Protein AF-A0A6N8WDJ2-F1 (afdb_monomer_lite)

Sequence (472 aa):
MSSTAPVPPARQIVPMRRLPGPPSVYGRPPSGVEYILIWICVALVAVAGAFAGWQFWHTDRIFSGVRVAGVPVGGETRASALLRLHRELTPYPLAPVYLELGPGSTEGGGAAGATVRRWALGAELLAPEADLEEAVKLAYHIGRQGGFFERIFSQWRAFSGRKTVWPEVVVSEGVVRQAVGNAAAEVRRPSRPAIQIGELSLPAQPGLDVDVAATAHEILAQVASGQSGTVPLQTYSTAPPASAAADQSQNSAGAGPSASSGGPGFSGGLTPPEPVVLRHEPSGTAFALDAAQLRKIMPGGDPGFLNEEALRFIVEGWANQVSFPAQDARLRFDDATSALTVLQQSRAGQRLNVDLTIEAVRRALTTDERTGTLPIISIAPAVDSSRLGELGIRELVASGTTYFSGSSRTRVYNIEVAAEKLVGVVVPPGGVFSFNSAIEAVSGANGFEDSAIIWGDRTAVGVGGGVCQVST

pLDDT: mean 78.16, std 16.34, range [29.28, 96.69]

Radius of gyration: 43.29 Å; chains: 1; bounding box: 165×111×114 Å

Foldseek 3Di:
DDDDDDDDDDDDDDDDDDDDDDDPPPDDDDDPVVVVVVVVVVVVVVVVVVVVVVCVLCVQFQAALEAEPNHGRHPHGLVVSLVVCCVPQVVHFAFKEKEWADPVQPPPDDDPDPDIDIDIDGSVQQSKDFPSSVQSVVSRCFLVDDDPVNSVVRSVVSNVNPHYGYTQIDTDLVSQLVVLVVVQVVVWFDWADWDDDPPDTDHTGWIKGWPSPVQSVQVRVCRRVSDHYYGYTHMDIHDHPDDPPDPPDDDDDDDDDDDDDDDDDPDPDPDQPDWQKAAAVVVRDIDICGSVLCCVQDVVLDLVRGNLVSLLVVLVVVQVVQWDQWAAWFWDQDAVVRDIDTPGATGWTKGFPSVVQSVQQSVLSVDPNSYGHGDMDIHGHPHHPVPPVVQPRGHDPDDDDDDDPPFDPLLVQLCVLLVVLVHRDDAGVVRDDDSCVSSDPQDVVSPWDWDFDDDPPDTDTDTRNNNVVVVD

Structure (mmCIF, N/CA/C/O backbone):
data_AF-A0A6N8WDJ2-F1
#
_entry.id   AF-A0A6N8WDJ2-F1
#
loop_
_atom_site.group_PDB
_atom_site.id
_atom_site.type_symbol
_atom_site.label_atom_id
_atom_site.label_alt_id
_atom_site.label_comp_id
_atom_site.label_asym_id
_atom_site.label_entity_id
_atom_site.label_seq_id
_atom_site.pdbx_PDB_ins_code
_atom_site.Cartn_x
_atom_site.Cartn_y
_atom_site.Cartn_z
_atom_site.occupancy
_atom_site.B_iso_or_equiv
_atom_site.auth_seq_id
_atom_site.auth_comp_id
_atom_site.auth_asym_id
_atom_site.auth_atom_id
_atom_site.pdbx_PDB_model_num
ATOM 1 N N . MET A 1 1 ? 117.032 -69.821 -75.574 1.00 42.47 1 MET A N 1
ATOM 2 C CA . MET A 1 1 ? 116.579 -68.926 -76.661 1.00 42.47 1 MET A CA 1
ATOM 3 C C . MET A 1 1 ? 115.219 -68.383 -76.259 1.00 42.47 1 MET A C 1
ATOM 5 O O . MET A 1 1 ? 114.368 -69.167 -75.864 1.00 42.47 1 MET A O 1
ATOM 9 N N . SER A 1 2 ? 115.114 -67.060 -76.163 1.00 42.34 2 SER A N 1
ATOM 10 C CA . SER A 1 2 ? 114.204 -66.348 -75.257 1.00 42.34 2 SER A CA 1
ATOM 11 C C . SER A 1 2 ? 112.719 -66.432 -75.623 1.00 42.34 2 SER A C 1
ATOM 13 O O . SER A 1 2 ? 112.342 -66.293 -76.781 1.00 42.34 2 SER A O 1
ATOM 15 N N . SER A 1 3 ? 111.908 -66.650 -74.585 1.00 45.19 3 SER A N 1
ATOM 16 C CA . SER A 1 3 ? 110.469 -66.913 -74.609 1.00 45.19 3 SER A CA 1
ATOM 17 C C . SER A 1 3 ? 109.639 -65.629 -74.606 1.00 45.19 3 SER A C 1
ATOM 19 O O . SER A 1 3 ? 109.819 -64.757 -73.760 1.00 45.19 3 SER A O 1
ATOM 21 N N . THR A 1 4 ? 108.675 -65.575 -75.518 1.00 49.12 4 THR A N 1
ATOM 22 C CA . THR A 1 4 ? 107.499 -64.698 -75.531 1.00 49.12 4 THR A CA 1
ATOM 23 C C . THR A 1 4 ? 106.582 -64.948 -74.332 1.00 49.12 4 THR A C 1
ATOM 25 O O . THR A 1 4 ? 106.209 -66.092 -74.075 1.00 49.12 4 THR A O 1
ATOM 28 N N . ALA A 1 5 ? 106.145 -63.878 -73.665 1.00 51.00 5 ALA A N 1
ATOM 29 C CA . ALA A 1 5 ? 104.915 -63.842 -72.873 1.00 51.00 5 ALA A CA 1
ATOM 30 C C . ALA A 1 5 ? 104.333 -62.409 -72.902 1.00 51.00 5 ALA A C 1
ATOM 32 O O . ALA A 1 5 ? 105.028 -61.473 -72.498 1.00 51.00 5 ALA A O 1
ATOM 33 N N . PRO A 1 6 ? 103.103 -62.203 -73.409 1.00 56.69 6 PRO A N 1
ATOM 34 C CA . PRO A 1 6 ? 102.431 -60.908 -73.389 1.00 56.69 6 PRO A CA 1
ATOM 35 C C . PRO A 1 6 ? 101.793 -60.601 -72.021 1.00 56.69 6 PRO A C 1
ATOM 37 O O . PRO A 1 6 ? 101.375 -61.485 -71.278 1.00 56.69 6 PRO A O 1
ATOM 40 N N . VAL A 1 7 ? 101.758 -59.304 -71.717 1.00 60.28 7 VAL A N 1
ATOM 41 C CA . VAL A 1 7 ? 101.411 -58.644 -70.447 1.00 60.28 7 VAL A CA 1
ATOM 42 C C . VAL A 1 7 ? 99.949 -58.902 -70.008 1.00 60.28 7 VAL A C 1
ATOM 44 O O . VAL A 1 7 ? 99.055 -58.862 -70.854 1.00 60.28 7 VAL A O 1
ATOM 47 N N . PRO A 1 8 ? 99.667 -59.128 -68.704 1.00 62.50 8 PRO A N 1
ATOM 48 C CA . PRO A 1 8 ? 98.311 -59.350 -68.181 1.00 62.50 8 PRO A CA 1
ATOM 49 C C . PRO A 1 8 ? 97.462 -58.059 -68.102 1.00 62.50 8 PRO A C 1
ATOM 51 O O . PRO A 1 8 ? 98.013 -56.967 -67.947 1.00 62.50 8 PRO A O 1
ATOM 54 N N . PRO A 1 9 ? 96.116 -58.156 -68.155 1.00 56.44 9 PRO A N 1
ATOM 55 C CA . PRO A 1 9 ? 95.223 -56.997 -68.132 1.00 56.44 9 PRO A CA 1
ATOM 56 C C . PRO A 1 9 ? 95.170 -56.309 -66.758 1.00 56.44 9 PRO A C 1
ATOM 58 O O . PRO A 1 9 ? 95.152 -56.952 -65.706 1.00 56.44 9 PRO A O 1
ATOM 61 N N . ALA A 1 10 ? 95.111 -54.975 -66.779 1.00 53.78 10 ALA A N 1
ATOM 62 C CA . ALA A 1 10 ? 95.047 -54.122 -65.597 1.00 53.78 10 ALA A CA 1
ATOM 63 C C . ALA A 1 10 ? 93.723 -54.286 -64.821 1.00 53.78 10 ALA A C 1
ATOM 65 O O . ALA A 1 10 ? 92.636 -54.312 -65.398 1.00 53.78 10 ALA A O 1
ATOM 66 N N . ARG A 1 11 ? 93.829 -54.367 -63.488 1.00 50.72 11 ARG A N 1
ATOM 67 C CA . ARG A 1 11 ? 92.705 -54.423 -62.539 1.00 50.72 11 ARG A CA 1
ATOM 68 C C . ARG A 1 11 ? 91.869 -53.136 -62.583 1.00 50.72 11 ARG A C 1
ATOM 70 O O . ARG A 1 11 ? 92.414 -52.039 -62.501 1.00 50.72 11 ARG A O 1
ATOM 77 N N . GLN A 1 12 ? 90.545 -53.286 -62.624 1.00 54.12 12 GLN A N 1
ATOM 78 C CA . GLN A 1 12 ? 89.580 -52.205 -62.402 1.00 54.12 12 GLN A CA 1
ATOM 79 C C . GLN A 1 12 ? 89.630 -51.699 -60.951 1.00 54.12 12 GLN A C 1
ATOM 81 O O . GLN A 1 12 ? 89.539 -52.492 -60.015 1.00 54.12 12 GLN A O 1
ATOM 86 N N . ILE A 1 13 ? 89.673 -50.376 -60.769 1.00 55.69 13 ILE A N 1
ATOM 87 C CA . ILE A 1 13 ? 89.245 -49.699 -59.537 1.00 55.69 13 ILE A CA 1
ATOM 88 C C . ILE A 1 13 ? 88.140 -48.719 -59.938 1.00 55.69 13 ILE A C 1
ATOM 90 O O . ILE A 1 13 ? 88.368 -47.772 -60.687 1.00 55.69 13 ILE A O 1
ATOM 94 N N . VAL A 1 14 ? 86.923 -48.991 -59.471 1.00 54.72 14 VAL A N 1
ATOM 95 C CA . VAL A 1 14 ? 85.741 -48.141 -59.650 1.00 54.72 14 VAL A CA 1
ATOM 96 C C . VAL A 1 14 ? 85.922 -46.874 -58.801 1.00 54.72 14 VAL A C 1
ATOM 98 O O . VAL A 1 14 ? 86.155 -46.999 -57.596 1.00 54.72 14 VAL A O 1
ATOM 101 N N . PRO A 1 15 ? 85.820 -45.654 -59.359 1.00 57.62 15 PRO A N 1
ATOM 102 C CA . PRO A 1 15 ? 85.874 -44.442 -58.551 1.00 57.62 15 PRO A CA 1
ATOM 103 C C . PRO A 1 15 ? 84.627 -44.355 -57.659 1.00 57.62 15 PRO A C 1
ATOM 105 O O . PRO A 1 15 ? 83.495 -44.377 -58.146 1.00 57.62 15 PRO A O 1
ATOM 108 N N . MET A 1 16 ? 84.828 -44.247 -56.341 1.00 49.72 16 MET A N 1
ATOM 109 C CA . MET A 1 16 ? 83.749 -43.988 -55.387 1.00 49.72 16 MET A CA 1
ATOM 110 C C . MET A 1 16 ? 83.040 -42.677 -55.748 1.00 49.72 16 MET A C 1
ATOM 112 O O . MET A 1 16 ? 83.643 -41.601 -55.772 1.00 49.72 16 MET A O 1
ATOM 116 N N . ARG A 1 17 ? 81.735 -42.767 -56.014 1.00 54.25 17 ARG A N 1
ATOM 117 C CA . ARG A 1 17 ? 80.838 -41.620 -56.170 1.00 54.25 17 ARG A CA 1
ATOM 118 C C . ARG A 1 17 ? 80.842 -40.852 -54.846 1.00 54.25 17 ARG A C 1
ATOM 120 O O . ARG A 1 17 ? 80.443 -41.403 -53.823 1.00 54.25 17 ARG A O 1
ATOM 127 N N . ARG A 1 18 ? 81.333 -39.606 -54.853 1.00 57.28 18 ARG A N 1
ATOM 128 C CA . ARG A 1 18 ? 81.308 -38.722 -53.677 1.00 57.28 18 ARG A CA 1
ATOM 129 C C . ARG A 1 18 ? 79.876 -38.653 -53.142 1.00 57.28 18 ARG A C 1
ATOM 131 O O . ARG A 1 18 ? 78.972 -38.248 -53.871 1.00 57.28 18 ARG A O 1
ATOM 138 N N . LEU A 1 19 ? 79.684 -39.055 -51.888 1.00 60.66 19 LEU A N 1
ATOM 139 C CA . LEU A 1 19 ? 78.457 -38.781 -51.148 1.00 60.66 19 LEU A CA 1
ATOM 140 C C . LEU A 1 19 ? 78.267 -37.252 -51.083 1.00 60.66 19 LEU A C 1
ATOM 142 O O . LEU A 1 19 ? 79.242 -36.548 -50.800 1.00 60.66 19 LEU A O 1
ATOM 146 N N . PRO A 1 20 ? 77.069 -36.714 -51.372 1.00 62.66 20 PRO A N 1
ATOM 147 C CA . PRO A 1 20 ? 76.802 -35.297 -51.170 1.00 62.66 20 PRO A CA 1
ATOM 148 C C . PRO A 1 20 ? 76.928 -34.972 -49.676 1.00 62.66 20 PRO A C 1
ATOM 150 O O . PRO A 1 20 ? 76.362 -35.666 -48.832 1.00 62.66 20 PRO A O 1
ATOM 153 N N . GLY A 1 21 ? 77.710 -33.938 -49.351 1.00 60.59 21 GLY A N 1
ATOM 154 C CA . GLY A 1 21 ? 77.819 -33.423 -47.986 1.00 60.59 21 GLY A CA 1
ATOM 155 C C . GLY A 1 21 ? 76.473 -32.886 -47.476 1.00 60.59 21 GLY A C 1
ATOM 156 O O . GLY A 1 21 ? 75.599 -32.568 -48.289 1.00 60.59 21 GLY A O 1
ATOM 157 N N . PRO A 1 22 ? 76.280 -32.786 -46.149 1.00 60.41 22 PRO A N 1
ATOM 158 C CA . PRO A 1 22 ? 75.038 -32.272 -45.582 1.00 60.41 22 PRO A CA 1
ATOM 159 C C . PRO A 1 22 ? 74.774 -30.840 -46.082 1.00 60.41 22 PRO A C 1
ATOM 161 O O . PRO A 1 22 ? 75.721 -30.054 -46.183 1.00 60.41 22 PRO A O 1
ATOM 164 N N . PRO A 1 23 ? 73.518 -30.477 -46.404 1.00 56.50 23 PRO A N 1
ATOM 165 C CA . PRO A 1 23 ? 73.200 -29.134 -46.864 1.00 56.50 23 PRO A CA 1
ATOM 166 C C . PRO A 1 23 ? 73.501 -28.132 -45.748 1.00 56.50 23 PRO A C 1
ATOM 168 O O . PRO A 1 23 ? 72.921 -28.185 -44.664 1.00 56.50 23 PRO A O 1
ATOM 171 N N . SER A 1 24 ? 74.410 -27.200 -46.017 1.00 57.00 24 SER A N 1
ATOM 172 C CA . SER A 1 24 ? 74.639 -26.040 -45.170 1.00 57.00 24 SER A CA 1
ATOM 173 C C . SER A 1 24 ? 73.457 -25.081 -45.321 1.00 57.00 24 SER A C 1
ATOM 175 O O . SER A 1 24 ? 73.427 -24.218 -46.196 1.00 57.00 24 SER A O 1
ATOM 177 N N . VAL A 1 25 ? 72.450 -25.230 -44.460 1.00 56.16 25 VAL A N 1
ATOM 178 C CA . VAL A 1 25 ? 71.386 -24.230 -44.313 1.00 56.16 25 VAL A CA 1
ATOM 179 C C . VAL A 1 25 ? 71.961 -23.044 -43.537 1.00 56.16 25 VAL A C 1
ATOM 181 O O . VAL A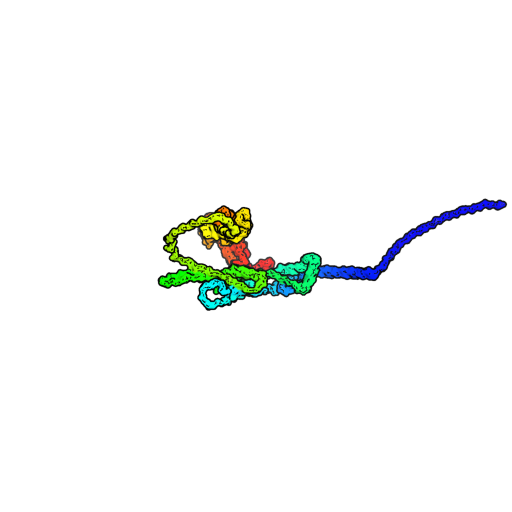 1 25 ? 71.707 -22.863 -42.351 1.00 56.16 25 VAL A O 1
ATOM 184 N N . TYR A 1 26 ? 72.783 -22.233 -44.202 1.00 54.94 26 TYR A N 1
ATOM 185 C CA . TYR A 1 26 ? 73.025 -20.868 -43.750 1.00 54.94 26 TYR A CA 1
ATOM 186 C C . TYR A 1 26 ? 71.801 -20.048 -44.152 1.00 54.94 26 TYR A C 1
ATOM 188 O O . TYR A 1 26 ? 71.642 -19.669 -45.314 1.00 54.94 26 TYR A O 1
ATOM 196 N N . GLY A 1 27 ? 70.903 -19.821 -43.192 1.00 59.06 27 GLY A N 1
ATOM 197 C CA . GLY A 1 27 ? 69.842 -18.832 -43.341 1.00 59.06 27 GLY A CA 1
ATOM 198 C C . GLY A 1 27 ? 70.460 -17.491 -43.730 1.00 59.06 27 GLY A C 1
ATOM 199 O O . GLY A 1 27 ? 71.452 -17.063 -43.136 1.00 59.06 27 GLY A O 1
ATOM 200 N N . ARG A 1 28 ? 69.917 -16.849 -44.769 1.00 70.56 28 ARG A N 1
ATOM 201 C CA . ARG A 1 28 ? 70.326 -15.489 -45.136 1.00 70.56 28 ARG A CA 1
ATOM 202 C C . ARG A 1 28 ? 70.072 -14.575 -43.927 1.00 70.56 28 ARG A C 1
ATOM 204 O O . ARG A 1 28 ? 69.015 -14.717 -43.313 1.00 70.56 28 ARG A O 1
ATOM 211 N N . PRO A 1 29 ? 71.003 -13.672 -43.562 1.00 66.25 29 PRO A N 1
ATOM 212 C CA . PRO A 1 29 ? 70.709 -12.680 -42.539 1.00 66.25 29 PRO A CA 1
ATOM 213 C C . PRO A 1 29 ? 69.494 -11.868 -42.999 1.00 66.25 29 PRO A C 1
ATOM 215 O O . PRO A 1 29 ? 69.424 -11.534 -44.190 1.00 66.25 29 PRO A O 1
ATOM 218 N N . PRO A 1 30 ? 68.532 -11.594 -42.104 1.00 64.81 30 PRO A N 1
ATOM 219 C CA . PRO A 1 30 ? 67.297 -10.968 -42.514 1.00 64.81 30 PRO A CA 1
ATOM 220 C C . PRO A 1 30 ? 67.560 -9.614 -43.175 1.00 64.81 30 PRO A C 1
ATOM 222 O O . PRO A 1 30 ? 68.421 -8.843 -42.744 1.00 64.81 30 PRO A O 1
ATOM 225 N N . SER A 1 31 ? 66.846 -9.339 -44.263 1.00 76.12 31 SER A N 1
ATOM 226 C CA . SER A 1 31 ? 66.963 -8.073 -44.986 1.00 76.12 31 SER A CA 1
ATOM 227 C C . SER A 1 31 ? 66.531 -6.904 -44.088 1.00 76.12 31 SER A C 1
ATOM 229 O O . SER A 1 31 ? 65.762 -7.083 -43.144 1.00 76.12 31 SER A O 1
ATOM 231 N N . GLY A 1 32 ? 66.985 -5.676 -44.368 1.00 76.81 32 GLY A N 1
ATOM 232 C CA . GLY A 1 32 ? 66.594 -4.500 -43.570 1.00 76.81 32 GLY A CA 1
ATOM 233 C C . GLY A 1 32 ? 65.071 -4.331 -43.424 1.00 76.81 32 GLY A C 1
ATOM 234 O O . GLY A 1 32 ? 64.598 -3.844 -42.402 1.00 76.81 32 GLY A O 1
ATOM 235 N N . VAL A 1 33 ? 64.297 -4.819 -44.400 1.00 79.06 33 VAL A N 1
ATOM 236 C CA . VAL A 1 33 ? 62.826 -4.849 -44.372 1.00 79.06 33 VAL A CA 1
ATOM 237 C C . VAL A 1 33 ? 62.286 -5.888 -43.380 1.00 79.06 33 VAL A C 1
ATOM 239 O O . VAL A 1 33 ? 61.317 -5.612 -42.680 1.00 79.06 33 VAL A O 1
ATOM 242 N N . GLU A 1 34 ? 62.922 -7.054 -43.257 1.00 81.25 34 GLU A N 1
ATOM 243 C CA . GLU A 1 34 ? 62.533 -8.091 -42.289 1.00 81.25 34 GLU A CA 1
ATOM 244 C C . GLU A 1 34 ? 62.787 -7.638 -40.847 1.00 81.25 34 GLU A C 1
ATOM 246 O O . GLU A 1 34 ? 61.949 -7.875 -39.982 1.00 81.25 34 GLU A O 1
ATOM 251 N N . TYR A 1 35 ? 63.867 -6.892 -40.589 1.00 83.25 35 TYR A N 1
ATOM 252 C CA . TYR A 1 35 ? 64.072 -6.250 -39.285 1.00 83.25 35 TYR A CA 1
ATOM 253 C C . TYR A 1 35 ? 62.983 -5.222 -38.965 1.00 83.25 35 TYR A C 1
ATOM 255 O O . TYR A 1 35 ? 62.478 -5.203 -37.844 1.00 83.25 35 TYR A O 1
ATOM 263 N N . ILE A 1 36 ? 62.586 -4.396 -39.939 1.00 84.56 36 ILE A N 1
ATOM 264 C CA . ILE A 1 36 ? 61.488 -3.432 -39.767 1.00 84.56 36 ILE A CA 1
ATOM 265 C C . ILE A 1 36 ? 60.175 -4.165 -39.455 1.00 84.56 36 ILE A C 1
ATOM 267 O O . ILE A 1 36 ? 59.476 -3.784 -38.519 1.00 84.56 36 ILE A O 1
ATOM 271 N N . LEU A 1 37 ? 59.858 -5.243 -40.178 1.00 86.25 37 LEU A N 1
ATOM 272 C CA . LEU A 1 37 ? 58.658 -6.048 -39.929 1.00 86.25 37 LEU A CA 1
ATOM 273 C C . LEU A 1 37 ? 58.679 -6.715 -38.548 1.00 86.25 37 LEU A C 1
ATOM 275 O O . LEU A 1 37 ? 57.669 -6.679 -37.849 1.00 86.25 37 LEU A O 1
ATOM 279 N N . ILE A 1 38 ? 59.823 -7.255 -38.114 1.00 87.31 38 ILE A N 1
ATOM 280 C CA . ILE A 1 38 ? 59.985 -7.821 -36.766 1.00 87.31 38 ILE A CA 1
ATOM 281 C C . ILE A 1 38 ? 59.732 -6.747 -35.703 1.00 87.31 38 ILE A C 1
ATOM 283 O O . ILE A 1 38 ? 58.970 -6.989 -34.770 1.00 87.31 38 ILE A O 1
ATOM 287 N N . TRP A 1 39 ? 60.301 -5.547 -35.850 1.00 88.69 39 TRP A N 1
ATOM 288 C CA . TRP A 1 39 ? 60.072 -4.450 -34.905 1.00 88.69 39 TRP A CA 1
ATOM 289 C C . TRP A 1 39 ? 58.622 -3.959 -34.898 1.00 88.69 39 TRP A C 1
ATOM 291 O O . TRP A 1 39 ? 58.094 -3.669 -33.825 1.00 88.69 39 TRP A O 1
ATOM 301 N N . ILE A 1 40 ? 57.947 -3.928 -36.051 1.00 88.50 40 ILE A N 1
ATOM 302 C CA . ILE A 1 40 ? 56.509 -3.628 -36.132 1.00 88.50 40 ILE A CA 1
ATOM 303 C C . ILE A 1 40 ? 55.697 -4.703 -35.399 1.00 88.50 40 ILE A C 1
ATOM 305 O O . ILE A 1 40 ? 54.819 -4.366 -34.607 1.00 88.50 40 ILE A O 1
ATOM 309 N N . CYS A 1 41 ? 56.001 -5.988 -35.599 1.00 87.31 41 CYS A N 1
ATOM 310 C CA . CYS A 1 41 ? 55.342 -7.079 -34.881 1.00 87.31 41 CYS A CA 1
ATOM 311 C C . CYS A 1 41 ? 55.581 -6.999 -33.367 1.00 87.31 41 CYS A C 1
ATOM 313 O O . CYS A 1 41 ? 54.633 -7.132 -32.597 1.00 87.31 41 CYS A O 1
ATOM 315 N N . VAL A 1 42 ? 56.813 -6.724 -32.928 1.00 90.56 42 VAL A N 1
ATOM 316 C CA . VAL A 1 42 ? 57.146 -6.531 -31.506 1.00 90.56 42 VAL A CA 1
ATOM 317 C C . VAL A 1 42 ? 56.384 -5.338 -30.925 1.00 90.56 42 VAL A C 1
ATOM 319 O O . VAL A 1 42 ? 55.813 -5.454 -29.842 1.00 90.56 42 VAL A O 1
ATOM 322 N N . ALA A 1 43 ? 56.302 -4.220 -31.650 1.00 87.50 43 ALA A N 1
ATOM 323 C CA . ALA A 1 43 ? 55.529 -3.054 -31.232 1.00 87.50 43 ALA A CA 1
ATOM 324 C C . ALA A 1 43 ? 54.027 -3.368 -31.128 1.00 87.50 43 ALA A C 1
ATOM 326 O O . ALA A 1 43 ? 53.396 -3.004 -30.139 1.00 87.50 43 ALA A O 1
ATOM 327 N N . LEU A 1 44 ? 53.454 -4.097 -32.092 1.00 86.81 44 LEU A N 1
ATOM 328 C CA . LEU A 1 44 ? 52.052 -4.529 -32.049 1.00 86.81 44 LEU A CA 1
ATOM 329 C C . LEU A 1 44 ? 51.769 -5.456 -30.861 1.00 86.81 44 LEU A C 1
ATOM 331 O O . LEU A 1 44 ? 50.758 -5.279 -30.184 1.00 86.81 44 LEU A O 1
ATOM 335 N N . VAL A 1 45 ? 52.667 -6.400 -30.565 1.00 88.12 45 VAL A N 1
ATOM 336 C CA . VAL A 1 45 ? 52.551 -7.286 -29.395 1.00 88.12 45 VAL A CA 1
ATOM 337 C C . VAL A 1 45 ? 52.669 -6.492 -28.093 1.00 88.12 45 VAL A C 1
ATOM 339 O O . VAL A 1 45 ? 51.888 -6.723 -27.173 1.00 88.12 45 VAL A O 1
ATOM 342 N N . ALA A 1 46 ? 53.580 -5.520 -28.016 1.00 86.50 46 ALA A N 1
ATOM 343 C CA . ALA A 1 46 ? 53.712 -4.644 -26.854 1.00 86.50 46 ALA A CA 1
ATOM 344 C C . ALA A 1 46 ? 52.450 -3.793 -26.630 1.00 86.50 46 ALA A C 1
ATOM 346 O O . ALA A 1 46 ? 51.972 -3.691 -25.502 1.00 86.50 46 ALA A O 1
ATOM 347 N N . VAL A 1 47 ? 51.864 -3.239 -27.697 1.00 84.12 47 VAL A N 1
ATOM 348 C CA . VAL A 1 47 ? 50.603 -2.481 -27.636 1.00 84.12 47 VAL A CA 1
ATOM 349 C C . VAL A 1 47 ? 49.438 -3.382 -27.222 1.00 84.12 47 VAL A C 1
ATOM 351 O O . VAL A 1 47 ? 48.658 -3.006 -26.348 1.00 84.12 47 VAL A O 1
ATOM 354 N N . ALA A 1 48 ? 49.337 -4.588 -27.785 1.00 79.19 48 ALA A N 1
ATOM 355 C CA . ALA A 1 48 ? 48.315 -5.560 -27.407 1.00 79.19 48 ALA A CA 1
ATOM 356 C C . ALA A 1 48 ? 48.459 -6.002 -25.940 1.00 79.19 48 ALA A C 1
ATOM 358 O O . ALA A 1 48 ? 47.463 -6.084 -25.223 1.00 79.19 48 ALA A O 1
ATOM 359 N N . GLY A 1 49 ? 49.690 -6.223 -25.471 1.00 80.31 49 GLY A N 1
ATOM 360 C CA . GLY A 1 49 ? 49.996 -6.556 -24.079 1.00 80.31 49 GLY A CA 1
ATOM 361 C C . GLY A 1 49 ? 49.674 -5.415 -23.113 1.00 80.31 49 GLY A C 1
ATOM 362 O O . GLY A 1 49 ? 49.042 -5.646 -22.085 1.00 80.31 49 GLY A O 1
ATOM 363 N N . ALA A 1 50 ? 50.025 -4.175 -23.463 1.00 78.62 50 ALA A N 1
ATOM 364 C CA . ALA A 1 50 ? 49.671 -2.991 -22.682 1.00 78.62 50 ALA A CA 1
ATOM 365 C C . ALA A 1 50 ? 48.148 -2.796 -22.608 1.00 78.62 50 ALA A C 1
ATOM 367 O O . ALA A 1 50 ? 47.612 -2.511 -21.538 1.00 78.62 50 ALA A O 1
ATOM 368 N N . PHE A 1 51 ? 47.436 -3.014 -23.717 1.00 77.44 51 PHE A N 1
ATOM 369 C CA . PHE A 1 51 ? 45.977 -2.963 -23.752 1.00 77.44 51 PHE A CA 1
ATOM 370 C C . PHE A 1 51 ? 45.348 -4.070 -22.895 1.00 77.44 51 PHE A C 1
ATOM 372 O O . PHE A 1 51 ? 44.453 -3.790 -22.102 1.00 77.44 51 PHE A O 1
ATOM 379 N N . ALA A 1 52 ? 45.842 -5.308 -22.986 1.00 76.38 52 ALA A N 1
ATOM 380 C CA . ALA A 1 52 ? 45.377 -6.422 -22.160 1.00 76.38 52 ALA A CA 1
ATOM 381 C C . ALA A 1 52 ? 45.635 -6.180 -20.662 1.00 76.38 52 ALA A C 1
ATOM 383 O O . ALA A 1 52 ? 44.745 -6.399 -19.843 1.00 76.38 52 ALA A O 1
ATOM 384 N N . GLY A 1 53 ? 46.811 -5.656 -20.302 1.00 77.31 53 GLY A N 1
ATOM 385 C CA . GLY A 1 53 ? 47.131 -5.257 -18.931 1.00 77.31 53 GLY A CA 1
ATOM 386 C C . GLY A 1 53 ? 46.232 -4.127 -18.422 1.00 77.31 53 GLY A C 1
ATOM 387 O O . GLY A 1 53 ? 45.772 -4.162 -17.282 1.00 77.31 53 GLY A O 1
ATOM 388 N N . TRP A 1 54 ? 45.907 -3.157 -19.278 1.00 75.50 54 TRP A N 1
ATOM 389 C CA . TRP A 1 54 ? 44.988 -2.067 -18.950 1.00 75.50 54 TRP A CA 1
ATOM 390 C C . TRP A 1 54 ? 43.542 -2.549 -18.750 1.00 75.50 54 TRP A C 1
ATOM 392 O O . TRP A 1 54 ? 42.878 -2.100 -17.812 1.00 75.50 54 TRP A O 1
ATOM 402 N N . GLN A 1 55 ? 43.072 -3.493 -19.574 1.00 73.25 55 GLN A N 1
ATOM 403 C CA . GLN A 1 55 ? 41.784 -4.173 -19.380 1.00 73.25 55 GLN A CA 1
ATOM 404 C C . GLN A 1 55 ? 41.770 -4.947 -18.058 1.00 73.25 55 GLN A C 1
ATOM 406 O O . GLN A 1 55 ? 40.819 -4.828 -17.290 1.00 73.25 55 GLN A O 1
ATOM 411 N N . PHE A 1 56 ? 42.851 -5.677 -17.760 1.00 74.12 56 PHE A N 1
ATOM 412 C CA . PHE A 1 56 ? 42.982 -6.453 -16.530 1.00 74.12 56 PHE A CA 1
ATOM 413 C C . PHE A 1 56 ? 42.963 -5.563 -15.279 1.00 74.12 56 PHE A C 1
ATOM 415 O O . PHE A 1 56 ? 42.245 -5.853 -14.323 1.00 74.12 56 PHE A O 1
ATOM 422 N N . TRP A 1 57 ? 43.667 -4.427 -15.299 1.00 75.44 57 TRP A N 1
ATOM 423 C CA . TRP A 1 57 ? 43.660 -3.465 -14.190 1.00 75.44 57 TRP A CA 1
ATOM 424 C C . TRP A 1 57 ? 42.273 -2.847 -13.945 1.00 75.44 57 TRP A C 1
ATOM 426 O O . TRP A 1 57 ? 41.916 -2.540 -12.807 1.00 75.44 57 TRP A O 1
ATOM 436 N N . HIS A 1 58 ? 41.459 -2.720 -14.997 1.00 76.69 58 HIS A N 1
ATOM 437 C CA . HIS A 1 58 ? 40.086 -2.235 -14.901 1.00 76.69 58 HIS A CA 1
ATOM 438 C C . HIS A 1 58 ? 39.050 -3.337 -14.655 1.00 76.69 58 HIS A C 1
ATOM 440 O O . HIS A 1 58 ? 37.867 -3.023 -14.643 1.00 76.69 58 HIS A O 1
ATOM 446 N N . THR A 1 59 ? 39.412 -4.601 -14.421 1.00 74.56 59 THR A N 1
ATOM 447 C CA . THR A 1 59 ? 38.412 -5.684 -14.275 1.00 74.56 59 THR A CA 1
ATOM 448 C C . THR A 1 59 ? 37.368 -5.380 -13.188 1.00 74.56 59 THR A C 1
ATOM 450 O O . THR A 1 59 ? 36.175 -5.540 -13.434 1.00 74.56 59 THR A O 1
ATOM 453 N N . ASP A 1 60 ? 37.778 -4.792 -12.059 1.00 78.50 60 ASP A N 1
ATOM 454 C CA . ASP A 1 60 ? 36.889 -4.426 -10.939 1.00 78.50 60 ASP A CA 1
ATOM 455 C C . ASP A 1 60 ? 36.675 -2.916 -10.747 1.00 78.50 60 ASP A C 1
ATOM 457 O O . ASP A 1 60 ? 36.104 -2.479 -9.742 1.00 78.50 60 ASP A O 1
ATOM 461 N N . ARG A 1 61 ? 37.116 -2.100 -11.711 1.00 84.06 61 ARG A N 1
ATOM 462 C CA . ARG A 1 61 ? 37.068 -0.633 -11.625 1.00 84.06 61 ARG A CA 1
ATOM 463 C C . ARG A 1 61 ? 36.208 -0.024 -12.720 1.00 84.06 61 ARG A C 1
ATOM 465 O O . ARG A 1 61 ? 36.160 -0.511 -13.850 1.00 84.06 61 ARG A O 1
ATOM 472 N N . ILE A 1 62 ? 35.546 1.082 -12.411 1.00 83.44 62 ILE A N 1
ATOM 473 C CA . ILE A 1 62 ? 34.868 1.895 -13.425 1.00 83.44 62 ILE A CA 1
ATOM 474 C C . ILE A 1 62 ? 35.948 2.531 -14.313 1.00 83.44 62 ILE A C 1
ATOM 476 O O . ILE A 1 62 ? 36.992 2.948 -13.810 1.00 83.44 62 ILE A O 1
ATOM 480 N N . PHE A 1 63 ? 35.740 2.580 -15.633 1.00 81.38 63 PHE A N 1
ATOM 481 C CA . PHE A 1 63 ? 36.714 3.213 -16.529 1.00 81.38 63 PHE A CA 1
ATOM 482 C C . PHE A 1 63 ? 36.899 4.695 -16.185 1.00 81.38 63 PHE A C 1
ATOM 484 O O . PHE A 1 63 ? 35.981 5.372 -15.714 1.00 81.38 63 PHE A O 1
ATOM 491 N N . SER A 1 64 ? 38.108 5.203 -16.407 1.00 80.12 64 SER A N 1
ATOM 492 C CA . SER A 1 64 ? 38.434 6.604 -16.155 1.00 80.12 64 SER A CA 1
ATOM 493 C C . SER A 1 64 ? 37.553 7.553 -16.980 1.00 80.12 64 SER A C 1
ATOM 495 O O . SER A 1 64 ? 37.174 7.264 -18.114 1.00 80.12 64 SER A O 1
ATOM 497 N N . GLY A 1 65 ? 37.200 8.692 -16.376 1.00 75.06 65 GLY A N 1
ATOM 498 C CA . GLY A 1 65 ? 36.383 9.736 -17.006 1.00 75.06 65 GLY A CA 1
ATOM 499 C C . GLY A 1 65 ? 34.862 9.525 -16.955 1.00 75.06 65 GLY A C 1
ATOM 500 O O . GLY A 1 65 ? 34.125 10.368 -17.466 1.00 75.06 65 GLY A O 1
ATOM 501 N N . VAL A 1 66 ? 34.372 8.463 -16.302 1.00 84.06 66 VAL A N 1
ATOM 502 C CA . VAL A 1 66 ? 32.938 8.286 -16.011 1.00 84.06 66 VAL A CA 1
ATOM 503 C C . VAL A 1 66 ? 32.529 9.108 -14.785 1.00 84.06 66 VAL A C 1
ATOM 505 O O . VAL A 1 66 ? 33.211 9.104 -13.754 1.00 84.06 66 VAL A O 1
ATOM 508 N N . ARG A 1 67 ? 31.399 9.810 -14.900 1.00 84.56 67 ARG A N 1
ATOM 509 C CA . ARG A 1 67 ? 30.797 10.615 -13.826 1.00 84.56 67 ARG A CA 1
ATOM 510 C C . ARG A 1 67 ? 29.363 10.152 -13.570 1.00 84.56 67 ARG A C 1
ATOM 512 O O . ARG A 1 67 ? 28.679 9.785 -14.521 1.00 84.56 67 ARG A O 1
ATOM 519 N N . VAL A 1 68 ? 28.900 10.208 -12.324 1.00 84.50 68 VAL A N 1
ATOM 520 C CA . VAL A 1 68 ? 27.498 9.952 -11.945 1.00 84.50 68 VAL A CA 1
ATOM 521 C C . VAL A 1 68 ? 26.944 11.217 -11.297 1.00 84.50 68 VAL A C 1
ATOM 523 O O . VAL A 1 68 ? 27.534 11.702 -10.338 1.00 84.50 68 VAL A O 1
ATOM 526 N N . ALA A 1 69 ? 25.886 11.803 -11.866 1.00 78.44 69 ALA A N 1
ATOM 527 C CA . ALA A 1 69 ? 25.297 13.077 -11.422 1.00 78.44 69 ALA A CA 1
ATOM 528 C C . ALA A 1 69 ? 26.335 14.199 -11.157 1.00 78.44 69 ALA A C 1
ATOM 530 O O . ALA A 1 69 ? 26.210 14.995 -10.234 1.00 78.44 69 ALA A O 1
ATOM 531 N N . GLY A 1 70 ? 27.411 14.246 -11.956 1.00 78.00 70 GLY A N 1
ATOM 532 C CA . GLY A 1 70 ? 28.507 15.214 -11.803 1.00 78.00 70 GLY A CA 1
ATOM 533 C C . GLY A 1 70 ? 29.656 14.774 -10.882 1.00 78.00 70 GLY A C 1
ATOM 534 O O . GLY A 1 70 ? 30.760 15.313 -11.015 1.00 78.00 70 GLY A O 1
ATOM 535 N N . VAL A 1 71 ? 29.472 13.746 -10.052 1.00 84.69 71 VAL A N 1
ATOM 536 C CA . VAL A 1 71 ? 30.512 13.175 -9.182 1.00 84.69 71 VAL A CA 1
ATOM 537 C C . VAL A 1 71 ? 31.446 12.271 -10.001 1.00 84.69 71 VAL A C 1
ATOM 539 O O . VAL A 1 71 ? 30.973 11.373 -10.705 1.00 84.69 71 VAL A O 1
ATOM 542 N N . PRO A 1 72 ? 32.775 12.488 -9.985 1.00 85.88 72 PRO A N 1
ATOM 543 C CA . PRO A 1 72 ? 33.718 11.635 -10.704 1.00 85.88 72 PRO A CA 1
ATOM 544 C C . PRO A 1 72 ? 33.896 10.290 -9.985 1.00 85.88 72 PRO A C 1
ATOM 546 O O . PRO A 1 72 ? 34.411 10.251 -8.874 1.00 85.88 72 PRO A O 1
ATOM 549 N N . VAL A 1 73 ? 33.517 9.192 -10.647 1.00 85.06 73 VAL A N 1
ATOM 550 C CA . VAL A 1 73 ? 33.624 7.814 -10.114 1.00 85.06 73 VAL A CA 1
ATOM 551 C C . VAL A 1 73 ? 34.608 6.937 -10.903 1.00 85.06 73 VAL A C 1
ATOM 553 O O . VAL A 1 73 ? 34.831 5.772 -10.578 1.00 85.06 73 VAL A O 1
ATOM 556 N N . GLY A 1 74 ? 35.200 7.475 -11.973 1.00 82.75 74 GLY A N 1
ATOM 557 C CA . GLY A 1 74 ? 36.149 6.750 -12.814 1.00 82.75 74 GLY A CA 1
ATOM 558 C C . GLY A 1 74 ? 37.435 6.369 -12.073 1.00 82.75 74 GLY A C 1
ATOM 559 O O . GLY A 1 74 ? 38.047 7.199 -11.407 1.00 82.75 74 GLY A O 1
ATOM 560 N N . GLY A 1 75 ? 37.872 5.118 -12.227 1.00 81.62 75 GLY A N 1
ATOM 561 C CA . GLY A 1 75 ? 39.053 4.547 -11.567 1.00 81.62 75 GLY A CA 1
ATOM 562 C C . GLY A 1 75 ? 38.784 3.924 -10.190 1.00 81.62 75 GLY A C 1
ATOM 563 O O . GLY A 1 75 ? 39.650 3.211 -9.669 1.00 81.62 75 GLY A O 1
ATOM 564 N N . GLU A 1 76 ? 37.595 4.138 -9.621 1.00 86.44 76 GLU A N 1
ATOM 565 C CA . GLU A 1 76 ? 37.169 3.545 -8.352 1.00 86.44 76 GLU A CA 1
ATOM 566 C C . GLU A 1 76 ? 36.551 2.150 -8.541 1.00 86.44 76 GLU A C 1
ATOM 568 O O . GLU A 1 76 ? 36.074 1.788 -9.623 1.00 86.44 76 GLU A O 1
ATOM 573 N N . THR A 1 77 ? 36.569 1.346 -7.475 1.00 88.31 77 THR A N 1
ATOM 574 C CA . THR A 1 77 ? 35.805 0.092 -7.420 1.00 88.31 77 THR A CA 1
ATOM 575 C C . THR A 1 77 ? 34.320 0.397 -7.244 1.00 88.31 77 THR A C 1
ATOM 577 O O . THR A 1 77 ? 33.957 1.445 -6.712 1.00 88.31 77 THR A O 1
ATOM 580 N N . ARG A 1 78 ? 33.445 -0.536 -7.637 1.00 86.44 78 ARG A N 1
ATOM 581 C CA . ARG A 1 78 ? 31.983 -0.379 -7.491 1.00 86.44 78 ARG A CA 1
ATOM 582 C C . ARG A 1 78 ? 31.565 -0.018 -6.056 1.00 86.44 78 ARG A C 1
ATOM 584 O O . ARG A 1 78 ? 30.760 0.884 -5.868 1.00 86.44 78 ARG A O 1
ATOM 591 N N . ALA A 1 79 ? 32.165 -0.670 -5.057 1.00 85.62 79 ALA A N 1
ATOM 592 C CA . ALA A 1 79 ? 31.879 -0.419 -3.644 1.00 85.62 79 ALA A CA 1
ATOM 593 C C . ALA A 1 79 ? 32.358 0.966 -3.163 1.00 85.62 79 ALA A C 1
ATOM 595 O O . ALA A 1 79 ? 31.629 1.648 -2.447 1.00 85.62 79 ALA A O 1
ATOM 596 N N . SER A 1 80 ? 33.554 1.403 -3.582 1.00 88.75 80 SER A N 1
ATOM 597 C CA . SER A 1 80 ? 34.077 2.743 -3.258 1.00 88.75 80 SER A CA 1
ATOM 598 C C . SER A 1 80 ? 33.235 3.842 -3.904 1.00 88.75 80 SER A C 1
ATOM 600 O O . SER A 1 80 ? 32.846 4.796 -3.233 1.00 88.75 80 SER A O 1
ATOM 602 N N . ALA A 1 81 ? 32.888 3.658 -5.182 1.00 87.06 81 ALA A N 1
ATOM 603 C CA . ALA A 1 81 ? 32.059 4.593 -5.927 1.00 87.06 81 ALA A CA 1
ATOM 604 C C . ALA A 1 81 ? 30.677 4.754 -5.278 1.00 87.06 81 ALA A C 1
ATOM 606 O O . ALA A 1 81 ? 30.213 5.877 -5.116 1.00 87.06 81 ALA A O 1
ATOM 607 N N . LEU A 1 82 ? 30.047 3.656 -4.844 1.00 87.94 82 LEU A N 1
ATOM 608 C CA . LEU A 1 82 ? 28.752 3.696 -4.160 1.00 87.94 82 LEU A CA 1
ATOM 609 C C . LEU A 1 82 ? 28.840 4.464 -2.833 1.00 87.94 82 LEU A C 1
ATOM 611 O O . LEU A 1 82 ? 28.030 5.355 -2.590 1.00 87.94 82 LEU A O 1
ATOM 615 N N . LEU A 1 83 ? 29.860 4.195 -2.011 1.00 88.69 83 LEU A N 1
ATOM 616 C CA . LEU A 1 83 ? 30.068 4.904 -0.743 1.00 88.69 83 LEU A CA 1
ATOM 617 C C . LEU A 1 83 ? 30.276 6.413 -0.954 1.00 88.69 83 LEU A C 1
ATOM 619 O O . LEU A 1 83 ? 29.746 7.236 -0.206 1.00 88.69 83 LEU A O 1
ATOM 623 N N . ARG A 1 84 ? 31.032 6.780 -1.993 1.00 86.44 84 ARG A N 1
ATOM 624 C CA . ARG A 1 84 ? 31.264 8.177 -2.358 1.00 86.44 84 ARG A CA 1
ATOM 625 C C . ARG A 1 84 ? 29.987 8.866 -2.834 1.00 86.44 84 ARG A C 1
ATOM 627 O O . ARG A 1 84 ? 29.703 9.975 -2.391 1.00 86.44 84 ARG A O 1
ATOM 634 N N . LEU A 1 85 ? 29.204 8.203 -3.682 1.00 86.56 85 LEU A N 1
ATOM 635 C CA . LEU A 1 85 ? 27.925 8.729 -4.157 1.00 86.56 85 LEU A CA 1
ATOM 636 C C . LEU A 1 85 ? 26.933 8.904 -3.010 1.00 86.56 85 LEU A C 1
ATOM 638 O O . LEU A 1 85 ? 26.308 9.952 -2.921 1.00 86.56 85 LEU A O 1
ATOM 642 N N . HIS A 1 86 ? 26.850 7.946 -2.086 1.00 85.44 86 HIS A N 1
ATOM 643 C CA . HIS A 1 86 ? 25.969 8.061 -0.927 1.00 85.44 86 HIS A CA 1
ATOM 644 C C . HIS A 1 86 ? 26.334 9.263 -0.041 1.00 85.44 86 HIS A C 1
ATOM 646 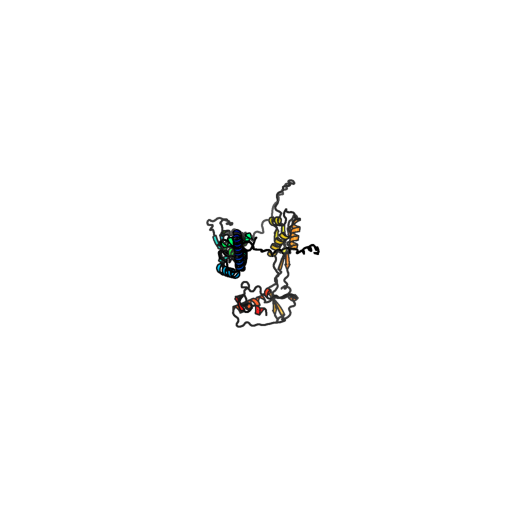O O . HIS A 1 86 ? 25.452 9.928 0.491 1.00 85.44 86 HIS A O 1
ATOM 652 N N . ARG A 1 87 ? 27.628 9.593 0.069 1.00 85.25 87 ARG A N 1
ATOM 653 C CA . ARG A 1 87 ? 28.109 10.755 0.828 1.00 85.25 87 ARG A CA 1
ATOM 654 C C . ARG A 1 87 ? 27.854 12.095 0.131 1.00 85.25 87 ARG A C 1
ATOM 656 O O . ARG A 1 87 ? 27.611 13.082 0.815 1.00 85.25 87 ARG A O 1
ATOM 663 N N . GLU A 1 88 ? 27.989 12.154 -1.193 1.00 83.38 88 GLU A N 1
ATOM 664 C CA . GLU A 1 88 ? 27.905 13.410 -1.959 1.00 83.38 88 GLU A CA 1
ATOM 665 C C . GLU A 1 88 ? 26.490 13.711 -2.492 1.00 83.38 88 GLU A C 1
ATOM 667 O O . GLU A 1 88 ? 26.190 14.867 -2.774 1.00 83.38 88 GLU A O 1
ATOM 672 N N . LEU A 1 89 ? 25.623 12.699 -2.620 1.00 82.00 89 LEU A N 1
ATOM 673 C CA . LEU A 1 89 ? 24.291 12.805 -3.232 1.00 82.00 89 LEU A CA 1
ATOM 674 C C . LEU A 1 89 ? 23.135 12.469 -2.272 1.00 82.00 89 LEU A C 1
ATOM 676 O O . LEU A 1 89 ? 22.014 12.293 -2.737 1.00 82.00 89 LEU A O 1
ATOM 680 N N . THR A 1 90 ? 23.377 12.379 -0.958 1.00 78.69 90 THR A N 1
ATOM 681 C CA . THR A 1 90 ? 22.315 12.204 0.054 1.00 78.69 90 THR A CA 1
ATOM 682 C C . THR A 1 90 ? 22.309 13.407 1.008 1.00 78.69 90 THR A C 1
ATOM 684 O O . THR A 1 90 ? 23.264 13.553 1.775 1.00 78.69 90 THR A O 1
ATOM 687 N N . PRO A 1 91 ? 21.270 14.270 1.004 1.00 71.75 91 PRO A N 1
ATOM 688 C CA . PRO A 1 91 ? 20.055 14.207 0.181 1.00 71.75 91 PRO A CA 1
ATOM 689 C C . PRO A 1 91 ? 20.308 14.579 -1.289 1.00 71.75 91 PRO A C 1
ATOM 691 O O . PRO A 1 91 ? 21.171 15.406 -1.592 1.00 71.75 91 PRO A O 1
ATOM 694 N N . TYR A 1 92 ? 19.547 13.975 -2.206 1.00 78.00 92 TYR A N 1
ATOM 695 C CA . TYR A 1 92 ? 19.753 14.180 -3.639 1.00 78.00 92 TYR A CA 1
ATOM 696 C C . TYR A 1 92 ? 19.292 15.583 -4.065 1.00 78.00 92 TYR A C 1
ATOM 698 O O . TYR A 1 92 ? 18.146 15.958 -3.794 1.00 78.00 92 TYR A O 1
ATOM 706 N N . PRO A 1 93 ? 20.144 16.382 -4.738 1.00 74.56 93 PRO A N 1
ATOM 707 C CA . PRO A 1 93 ? 19.783 17.731 -5.151 1.00 74.56 93 PRO A CA 1
ATOM 708 C C . PRO A 1 93 ? 18.794 17.682 -6.323 1.00 74.56 93 PRO A C 1
ATOM 710 O O . PRO A 1 93 ? 19.182 17.527 -7.481 1.00 74.56 93 PRO A O 1
ATOM 713 N N . LEU A 1 94 ? 17.502 17.833 -6.027 1.00 75.62 94 LEU A N 1
ATOM 714 C CA . LEU A 1 94 ? 16.469 18.060 -7.037 1.00 75.62 94 LEU A CA 1
ATOM 715 C C . LEU A 1 94 ? 16.354 19.545 -7.391 1.00 75.62 94 LEU A C 1
ATOM 717 O O . LEU A 1 94 ? 16.484 20.424 -6.536 1.00 75.62 94 LEU A O 1
ATOM 721 N N . ALA A 1 95 ? 16.050 19.822 -8.660 1.00 74.88 95 ALA A N 1
ATOM 722 C CA . ALA A 1 95 ? 15.649 21.158 -9.071 1.00 74.88 95 ALA A CA 1
ATOM 723 C C . ALA A 1 95 ? 14.300 21.523 -8.415 1.00 74.88 95 ALA A C 1
ATOM 725 O O . ALA A 1 95 ? 13.428 20.657 -8.311 1.00 74.88 95 ALA A O 1
ATOM 726 N N . PRO A 1 96 ? 14.106 22.778 -7.969 1.00 74.38 96 PRO A N 1
ATOM 727 C CA . PRO A 1 96 ? 12.871 23.173 -7.304 1.00 74.38 96 PRO A CA 1
ATOM 728 C C . PRO A 1 96 ? 11.685 23.079 -8.269 1.00 74.38 96 PRO A C 1
ATOM 730 O O . PRO A 1 96 ? 11.751 23.573 -9.400 1.00 74.38 96 PRO A O 1
ATOM 733 N N . VAL A 1 97 ? 10.596 22.470 -7.801 1.00 82.69 97 VAL A N 1
ATOM 734 C CA . VAL A 1 97 ? 9.305 22.440 -8.499 1.00 82.69 97 VAL A CA 1
ATOM 735 C C . VAL A 1 97 ? 8.397 23.473 -7.844 1.00 82.69 97 VAL A C 1
ATOM 737 O O . VAL A 1 97 ? 8.349 23.576 -6.619 1.00 82.69 97 VAL A O 1
ATOM 740 N N . TYR A 1 98 ? 7.687 24.265 -8.639 1.00 83.12 98 TYR A N 1
ATOM 741 C CA . TYR A 1 98 ? 6.790 25.296 -8.119 1.00 83.12 98 TYR A CA 1
ATOM 742 C C . TYR A 1 98 ? 5.342 24.904 -8.397 1.00 83.12 98 TYR A C 1
ATOM 744 O O . TYR A 1 98 ? 4.986 24.635 -9.534 1.00 83.12 98 TYR A O 1
ATOM 752 N N . LEU A 1 99 ? 4.489 24.896 -7.382 1.00 81.81 99 LEU A N 1
ATOM 753 C CA . LEU A 1 99 ? 3.041 24.817 -7.566 1.00 81.81 99 LEU A CA 1
ATOM 754 C C . LEU A 1 99 ? 2.502 26.221 -7.815 1.00 81.81 99 LEU A C 1
ATOM 756 O O . LEU A 1 99 ? 2.839 27.124 -7.052 1.00 81.81 99 LEU A O 1
ATOM 760 N N . GLU A 1 100 ? 1.666 26.415 -8.830 1.00 83.38 100 GLU A N 1
ATOM 761 C CA . GLU A 1 100 ? 1.079 27.718 -9.161 1.00 83.38 100 GLU A CA 1
ATOM 762 C C . GLU A 1 100 ? -0.448 27.638 -9.235 1.00 83.38 100 GLU A C 1
ATOM 764 O O . GLU A 1 100 ? -1.012 26.836 -9.976 1.00 83.38 100 GLU A O 1
ATOM 769 N N . LEU A 1 101 ? -1.134 28.502 -8.485 1.00 78.44 101 LEU A N 1
ATOM 770 C CA . LEU A 1 101 ? -2.571 28.713 -8.640 1.00 78.44 101 LEU A CA 1
ATOM 771 C C . LEU A 1 101 ? -2.796 29.860 -9.633 1.00 78.44 101 LEU A C 1
ATOM 773 O O . LEU A 1 101 ? -2.542 31.026 -9.319 1.00 78.44 101 LEU A O 1
ATOM 777 N N . GLY A 1 102 ? -3.239 29.514 -10.844 1.00 63.19 102 GLY A N 1
ATOM 778 C CA . GLY A 1 102 ? -3.509 30.469 -11.919 1.00 63.19 102 GLY A CA 1
ATOM 779 C C . GLY A 1 102 ? -4.937 31.050 -11.888 1.00 63.19 102 GLY A C 1
ATOM 780 O O . GLY A 1 102 ? -5.864 30.384 -11.417 1.00 63.19 102 GLY A O 1
ATOM 781 N N . PRO A 1 103 ? -5.154 32.247 -12.472 1.00 54.00 103 PRO A N 1
ATOM 782 C CA . PRO A 1 103 ? -6.453 32.939 -12.510 1.00 54.00 103 PRO A CA 1
ATOM 783 C C . PRO A 1 103 ? -7.521 32.273 -13.408 1.00 54.00 103 PRO A C 1
ATOM 785 O O . PRO A 1 103 ? -8.618 32.798 -13.553 1.00 54.00 103 PRO A O 1
ATOM 788 N N . GLY A 1 104 ? -7.214 31.134 -14.040 1.00 48.78 104 GLY A N 1
ATOM 789 C CA . GLY A 1 104 ? -8.138 30.377 -14.901 1.00 48.78 104 GLY A CA 1
ATOM 790 C C . GLY A 1 104 ? -8.864 29.221 -14.203 1.00 48.78 104 GLY A C 1
ATOM 791 O O . GLY A 1 104 ? -9.607 28.488 -14.851 1.00 48.78 104 GLY A O 1
ATOM 792 N N . SER A 1 105 ? -8.643 29.030 -12.903 1.00 49.28 105 SER A N 1
ATOM 793 C CA . SER A 1 105 ? -9.138 27.880 -12.143 1.00 49.28 105 SER A CA 1
ATOM 794 C C . SER A 1 105 ? -10.516 28.168 -11.528 1.00 49.28 105 SER A C 1
ATOM 796 O O . SER A 1 105 ? -10.634 28.442 -10.344 1.00 49.28 105 SER A O 1
ATOM 798 N N . THR A 1 106 ? -11.570 28.186 -12.358 1.00 48.59 106 THR A N 1
ATOM 799 C CA . THR A 1 106 ? -12.990 28.342 -11.949 1.00 48.59 106 THR A CA 1
ATOM 800 C C . THR A 1 106 ? -13.225 29.276 -10.745 1.00 48.59 106 THR A C 1
ATOM 802 O O . THR A 1 106 ? -13.954 28.943 -9.811 1.00 48.59 106 THR A O 1
ATOM 805 N N . GLU A 1 107 ? -12.630 30.474 -10.757 1.00 45.62 107 GLU A N 1
ATOM 806 C CA . GLU A 1 107 ? -13.061 31.571 -9.888 1.00 45.62 107 GLU A CA 1
ATOM 807 C C . GLU A 1 107 ? -14.419 32.065 -10.402 1.00 45.62 107 GLU A C 1
ATOM 809 O O . GLU A 1 107 ? -14.536 32.978 -11.219 1.00 45.62 107 GLU A O 1
ATOM 814 N N . GLY A 1 108 ? -15.481 31.392 -9.963 1.00 40.62 108 GLY A N 1
ATOM 815 C CA . GLY A 1 108 ? -16.844 31.853 -10.157 1.00 40.62 108 GLY A CA 1
ATOM 816 C C . GLY A 1 108 ? -17.113 33.098 -9.313 1.00 40.62 108 GLY A C 1
ATOM 817 O O . GLY A 1 108 ? -17.283 32.996 -8.102 1.00 40.62 108 GLY A O 1
ATOM 818 N N . GLY A 1 109 ? -17.225 34.251 -9.974 1.00 36.56 109 GLY A N 1
ATOM 819 C CA . GLY A 1 109 ? -17.868 35.455 -9.435 1.00 36.56 109 GLY A CA 1
ATOM 820 C C . GLY A 1 109 ? -16.887 36.569 -9.088 1.00 36.56 109 GLY A C 1
ATOM 821 O O . GLY A 1 109 ? -16.124 36.469 -8.135 1.00 36.56 109 GLY A O 1
ATOM 822 N N . GLY A 1 110 ? -16.916 37.643 -9.878 1.00 41.88 110 GLY A N 1
ATOM 823 C CA . GLY A 1 110 ? -15.886 38.675 -9.884 1.00 41.88 110 GLY A CA 1
ATOM 824 C C . GLY A 1 110 ? -15.664 39.404 -8.557 1.00 41.88 110 GLY A C 1
ATOM 825 O O . GLY A 1 110 ? -16.601 39.863 -7.913 1.00 41.88 110 GLY A O 1
ATOM 826 N N . ALA A 1 111 ? -14.391 39.607 -8.229 1.00 33.84 111 ALA A N 1
ATOM 827 C CA . ALA A 1 111 ? -13.891 40.760 -7.495 1.00 33.84 111 ALA A CA 1
ATOM 828 C C . ALA A 1 111 ? -12.391 40.897 -7.788 1.00 33.84 111 ALA A C 1
ATOM 830 O O . ALA A 1 111 ? -11.642 39.925 -7.763 1.00 33.84 111 ALA A O 1
ATOM 831 N N . ALA A 1 112 ? -11.972 42.113 -8.123 1.00 40.38 112 ALA A N 1
ATOM 832 C CA . ALA A 1 112 ? -10.614 42.469 -8.496 1.00 40.38 112 ALA A CA 1
ATOM 833 C C . ALA A 1 112 ? -9.573 42.025 -7.448 1.00 40.38 112 ALA A C 1
ATOM 835 O O . ALA A 1 112 ? -9.662 42.418 -6.286 1.00 40.38 112 ALA A O 1
ATOM 836 N N . GLY A 1 113 ? -8.566 41.258 -7.886 1.00 43.16 113 GLY A N 1
ATOM 837 C CA . GLY A 1 113 ? -7.384 40.923 -7.081 1.00 43.16 113 GLY A CA 1
ATOM 838 C C . GLY A 1 113 ? -6.942 39.456 -7.112 1.00 43.16 113 GLY A C 1
ATOM 839 O O . GLY A 1 113 ? -6.605 38.922 -6.057 1.00 43.16 113 GLY A O 1
ATOM 840 N N . ALA A 1 114 ? -6.924 38.789 -8.273 1.00 47.91 114 ALA A N 1
ATOM 841 C CA . ALA A 1 114 ? -6.387 37.430 -8.387 1.00 47.91 114 ALA A CA 1
ATOM 842 C C . ALA A 1 114 ? -4.868 37.442 -8.130 1.00 47.91 114 ALA A C 1
ATOM 844 O O . ALA A 1 114 ? -4.067 37.829 -8.983 1.00 47.91 114 ALA A O 1
ATOM 845 N N . THR A 1 115 ? -4.469 37.076 -6.914 1.00 54.25 115 THR A N 1
ATOM 846 C CA . THR A 1 115 ? -3.061 36.949 -6.532 1.00 54.25 115 THR A CA 1
ATOM 847 C C . THR A 1 115 ? -2.578 35.564 -6.929 1.00 54.25 115 THR A C 1
ATOM 849 O O . THR A 1 115 ? -3.053 34.559 -6.409 1.00 54.25 115 THR A O 1
ATOM 852 N N . VAL A 1 116 ? -1.628 35.508 -7.866 1.00 65.56 116 VAL A N 1
ATOM 853 C CA . VAL A 1 116 ? -0.933 34.268 -8.222 1.00 65.56 116 VAL A CA 1
ATOM 854 C C . VAL A 1 116 ? -0.210 33.763 -6.977 1.00 65.56 116 VAL A C 1
ATOM 856 O O . VAL A 1 116 ? 0.745 34.387 -6.507 1.00 65.56 116 VAL A O 1
ATOM 859 N N . ARG A 1 117 ? -0.684 32.648 -6.421 1.00 76.38 117 ARG A N 1
ATOM 860 C CA . ARG A 1 117 ? -0.040 31.985 -5.286 1.00 76.38 117 ARG A CA 1
ATOM 861 C C . ARG A 1 117 ? 0.902 30.912 -5.800 1.00 76.38 117 ARG A C 1
ATOM 863 O O . ARG A 1 117 ? 0.523 30.121 -6.664 1.00 76.38 117 ARG A O 1
ATOM 870 N N . ARG A 1 118 ? 2.130 30.911 -5.274 1.00 81.44 118 ARG A N 1
ATOM 871 C CA . ARG A 1 118 ? 3.157 29.926 -5.610 1.00 81.44 118 ARG A CA 1
ATOM 872 C C . ARG A 1 118 ? 3.689 29.250 -4.359 1.00 81.44 118 ARG A C 1
ATOM 874 O O . ARG A 1 118 ? 4.093 29.943 -3.428 1.00 81.44 118 ARG A O 1
ATOM 881 N N . TRP A 1 119 ? 3.750 27.924 -4.378 1.00 82.75 119 TRP A N 1
ATOM 882 C CA . TRP A 1 119 ? 4.385 27.124 -3.330 1.00 82.75 119 TRP A CA 1
ATOM 883 C C . TRP A 1 119 ? 5.642 26.465 -3.895 1.00 82.75 119 TRP A C 1
ATOM 885 O O . TRP A 1 119 ? 5.604 25.869 -4.969 1.00 82.75 119 TRP A O 1
ATOM 895 N N . ALA A 1 120 ? 6.768 26.590 -3.194 1.00 82.12 120 ALA A N 1
ATOM 896 C CA . ALA A 1 120 ? 8.018 25.955 -3.595 1.00 82.12 120 ALA A CA 1
ATOM 897 C C . ALA A 1 120 ? 8.103 24.546 -2.991 1.00 82.12 120 ALA A C 1
ATOM 899 O O . ALA A 1 120 ? 8.193 24.391 -1.774 1.00 82.12 120 ALA A O 1
ATOM 900 N N . LEU A 1 121 ? 8.099 23.527 -3.846 1.00 80.44 121 LEU A N 1
ATOM 901 C CA . LEU A 1 121 ? 8.369 22.139 -3.489 1.00 80.44 121 LEU A CA 1
ATOM 902 C C . LEU A 1 121 ? 9.875 21.892 -3.640 1.00 80.44 121 LEU A C 1
ATOM 904 O O . LEU A 1 121 ? 10.382 21.605 -4.727 1.00 80.44 121 LEU A O 1
ATOM 908 N N . GLY A 1 122 ? 10.609 22.091 -2.545 1.00 73.81 122 GLY A N 1
ATOM 909 C CA . GLY A 1 122 ? 12.049 21.843 -2.488 1.00 73.81 122 GLY A CA 1
ATOM 910 C C . GLY A 1 122 ? 12.394 20.358 -2.338 1.00 73.81 122 GLY A C 1
ATOM 911 O O . GLY A 1 122 ? 11.560 19.550 -1.927 1.00 73.81 122 GLY A O 1
ATOM 912 N N . ALA A 1 123 ? 13.659 20.013 -2.602 1.00 70.25 123 ALA A N 1
ATOM 913 C CA . ALA A 1 123 ? 14.194 18.660 -2.412 1.00 70.25 123 ALA A CA 1
ATOM 914 C C . ALA A 1 123 ? 14.012 18.140 -0.971 1.00 70.25 123 ALA A C 1
ATOM 916 O O . ALA A 1 123 ? 13.810 16.950 -0.768 1.00 70.25 123 ALA A O 1
ATOM 917 N N . GLU A 1 124 ? 14.015 19.036 0.019 1.00 69.81 124 GLU A N 1
ATOM 918 C CA . GLU A 1 124 ? 13.779 18.702 1.431 1.00 69.81 124 GLU A CA 1
ATOM 919 C C . GLU A 1 124 ? 12.359 18.188 1.693 1.00 69.81 124 GLU A C 1
ATOM 921 O O . GLU A 1 124 ? 12.163 17.319 2.536 1.00 69.81 124 GLU A O 1
ATOM 926 N N . LEU A 1 125 ? 11.372 18.712 0.959 1.00 70.12 125 LEU A N 1
ATOM 927 C CA . LEU A 1 125 ? 9.971 18.339 1.127 1.00 70.12 125 LEU A CA 1
ATOM 928 C C . LEU A 1 125 ? 9.621 17.089 0.320 1.00 70.12 125 LEU A C 1
ATOM 930 O O . LEU A 1 125 ? 8.797 16.301 0.759 1.00 70.12 125 LEU A O 1
ATOM 934 N N . LEU A 1 126 ? 10.233 16.921 -0.857 1.00 74.00 126 LEU A N 1
ATOM 935 C CA . LEU A 1 126 ? 9.989 15.782 -1.745 1.00 74.00 126 LEU A CA 1
ATOM 936 C C . LEU A 1 126 ? 10.802 14.536 -1.364 1.00 74.00 126 LEU A C 1
ATOM 938 O O . LEU A 1 126 ? 10.437 13.448 -1.796 1.00 74.00 126 LEU A O 1
ATOM 942 N N . ALA A 1 127 ? 11.870 14.694 -0.572 1.00 75.88 127 ALA A N 1
ATOM 943 C CA . ALA A 1 127 ? 12.750 13.618 -0.105 1.00 75.88 127 ALA A CA 1
ATOM 944 C C . ALA A 1 127 ? 13.083 12.582 -1.207 1.00 75.88 127 ALA A C 1
ATOM 946 O O . ALA A 1 127 ? 12.755 11.405 -1.069 1.00 75.88 127 ALA A O 1
ATOM 947 N N . PRO A 1 128 ? 13.685 13.013 -2.332 1.00 78.19 128 PRO A N 1
ATOM 948 C CA . PRO A 1 128 ? 14.000 12.127 -3.447 1.00 78.19 128 PRO A CA 1
ATOM 949 C C . PRO A 1 128 ? 14.999 11.042 -3.057 1.00 78.19 128 PRO A C 1
ATOM 951 O O . PRO A 1 128 ? 16.073 11.334 -2.523 1.00 78.19 128 PRO A O 1
ATOM 954 N N . GLU A 1 129 ? 14.685 9.806 -3.426 1.00 78.19 129 GLU A N 1
ATOM 955 C CA . GLU A 1 129 ? 15.597 8.675 -3.328 1.00 78.19 129 GLU A CA 1
ATOM 956 C C . GLU A 1 129 ? 16.169 8.386 -4.719 1.00 78.19 129 GLU A C 1
ATOM 958 O O . GLU A 1 129 ? 15.441 8.106 -5.669 1.00 78.19 129 GLU A O 1
ATOM 963 N N . ALA A 1 130 ? 17.487 8.505 -4.866 1.00 80.56 130 ALA A N 1
ATOM 964 C CA . ALA A 1 130 ? 18.173 8.157 -6.106 1.00 80.56 130 ALA A CA 1
ATOM 965 C C . ALA A 1 130 ? 18.669 6.707 -6.038 1.00 80.56 130 ALA A C 1
ATOM 967 O O . ALA A 1 130 ? 19.353 6.347 -5.075 1.00 80.56 130 ALA A O 1
ATOM 968 N N . ASP A 1 131 ? 18.406 5.897 -7.070 1.00 82.75 131 ASP A N 1
ATOM 969 C CA . ASP A 1 131 ? 18.998 4.556 -7.168 1.00 82.75 131 ASP A CA 1
ATOM 970 C C . ASP A 1 131 ? 20.470 4.663 -7.600 1.00 82.75 131 ASP A C 1
ATOM 972 O O . ASP A 1 131 ? 20.855 4.639 -8.777 1.00 82.75 131 ASP A O 1
ATOM 976 N N . LEU A 1 132 ? 21.328 4.843 -6.596 1.00 83.06 132 LEU A N 1
ATOM 977 C CA . LEU A 1 132 ? 22.771 4.949 -6.778 1.00 83.06 132 LEU A CA 1
ATOM 978 C C . LEU A 1 132 ? 23.405 3.597 -7.140 1.00 83.06 132 LEU A C 1
ATOM 980 O O . LEU A 1 132 ? 24.471 3.574 -7.760 1.00 83.06 132 LEU A O 1
ATOM 984 N N . GLU A 1 133 ? 22.782 2.474 -6.774 1.00 84.50 133 GLU A N 1
ATOM 985 C CA . GLU A 1 133 ? 23.316 1.143 -7.059 1.00 84.50 133 GLU A CA 1
ATOM 986 C C . GLU A 1 133 ? 23.178 0.818 -8.551 1.00 84.50 133 GLU A C 1
ATOM 988 O O . GLU A 1 133 ? 24.144 0.382 -9.192 1.00 84.50 133 GLU A O 1
ATOM 993 N N . GLU A 1 134 ? 22.009 1.091 -9.127 1.00 83.50 134 GLU A N 1
ATOM 994 C CA . GLU A 1 134 ? 21.767 0.964 -10.559 1.00 83.50 134 GLU A CA 1
ATOM 995 C C . GLU A 1 134 ? 22.640 1.931 -11.367 1.00 83.50 134 GLU A C 1
ATOM 997 O O . GLU A 1 134 ? 23.290 1.522 -12.336 1.00 83.50 134 GLU A O 1
ATOM 1002 N N . ALA A 1 135 ? 22.786 3.181 -10.919 1.00 84.25 135 ALA A N 1
ATOM 1003 C CA . ALA A 1 135 ? 23.666 4.149 -11.571 1.00 84.25 135 ALA A CA 1
ATOM 1004 C C . ALA A 1 135 ? 25.135 3.685 -11.616 1.00 84.25 135 ALA A C 1
ATOM 1006 O O . ALA A 1 135 ? 25.815 3.862 -12.633 1.00 84.25 135 ALA A O 1
ATOM 1007 N N . VAL A 1 136 ? 25.633 3.039 -10.554 1.00 85.25 136 VAL A N 1
ATOM 1008 C CA . VAL A 1 136 ? 26.983 2.445 -10.512 1.00 85.25 136 VAL A CA 1
ATOM 1009 C C . VAL A 1 136 ? 27.097 1.231 -11.439 1.00 85.25 136 VAL A C 1
ATOM 1011 O O . VAL A 1 136 ? 28.120 1.077 -12.116 1.00 85.25 136 VAL A O 1
ATOM 1014 N N . LYS A 1 137 ? 26.063 0.382 -11.525 1.00 86.25 137 LYS A N 1
ATOM 1015 C CA . LYS A 1 137 ? 26.012 -0.742 -12.482 1.00 86.25 137 LYS A CA 1
ATOM 1016 C C . LYS A 1 137 ? 26.076 -0.233 -13.924 1.00 86.25 137 LYS A C 1
ATOM 1018 O O . LYS A 1 137 ? 26.916 -0.696 -14.701 1.00 86.25 137 LYS A O 1
ATOM 1023 N N . LEU A 1 138 ? 25.270 0.773 -14.263 1.00 84.06 138 LEU A N 1
ATOM 1024 C CA . LEU A 1 138 ? 25.279 1.428 -15.573 1.00 84.06 138 LEU A CA 1
ATOM 1025 C C . LEU A 1 138 ? 26.641 2.069 -15.869 1.00 84.06 138 LEU A C 1
ATOM 1027 O O . LEU A 1 138 ? 27.204 1.853 -16.944 1.00 84.06 138 LEU A O 1
ATOM 1031 N N . ALA A 1 139 ? 27.222 2.781 -14.900 1.00 83.56 139 ALA A N 1
ATOM 1032 C CA . ALA A 1 139 ? 28.552 3.377 -15.012 1.00 83.56 139 ALA A CA 1
ATOM 1033 C C . ALA A 1 139 ? 29.651 2.331 -15.268 1.00 83.56 139 ALA A C 1
ATOM 1035 O O . ALA A 1 139 ? 30.552 2.564 -16.075 1.00 83.56 139 ALA A O 1
ATOM 1036 N N . TYR A 1 140 ? 29.566 1.160 -14.635 1.00 85.31 140 TYR A N 1
ATOM 1037 C CA . TYR A 1 140 ? 30.489 0.050 -14.866 1.00 85.31 140 TYR A CA 1
ATOM 1038 C C . TYR A 1 140 ? 30.302 -0.596 -16.249 1.00 85.31 140 TYR A C 1
ATOM 1040 O O . TYR A 1 140 ? 31.276 -1.013 -16.874 1.00 85.31 140 TYR A O 1
ATOM 1048 N N . HIS A 1 141 ? 29.085 -0.661 -16.784 1.00 84.38 141 HIS A N 1
ATOM 1049 C CA . HIS A 1 141 ? 28.852 -1.249 -18.106 1.00 84.38 141 HIS A CA 1
ATOM 1050 C C . HIS A 1 141 ? 29.333 -0.382 -19.280 1.00 84.38 141 HIS A C 1
ATOM 1052 O O . HIS A 1 141 ? 29.596 -0.904 -20.371 1.00 84.38 141 HIS A O 1
ATOM 1058 N N . ILE A 1 142 ? 29.526 0.923 -19.069 1.00 80.75 142 ILE A N 1
ATOM 1059 C CA . ILE A 1 142 ? 30.115 1.827 -20.064 1.00 80.75 142 ILE A CA 1
ATOM 1060 C C . ILE A 1 142 ? 31.487 1.304 -20.500 1.00 80.75 142 ILE A C 1
ATOM 1062 O O . ILE A 1 142 ? 32.358 1.068 -19.674 1.00 80.75 142 ILE A O 1
ATOM 1066 N N . GLY A 1 143 ? 31.702 1.142 -21.809 1.00 73.25 143 GLY A N 1
ATOM 1067 C CA . GLY A 1 143 ? 32.981 0.662 -22.345 1.00 73.25 143 GLY A CA 1
ATOM 1068 C C . GLY A 1 143 ? 33.138 -0.861 -22.366 1.00 73.25 143 GLY A C 1
ATOM 1069 O O . GLY A 1 143 ? 34.140 -1.352 -22.883 1.00 73.25 143 GLY A O 1
ATOM 1070 N N . ARG A 1 144 ? 32.168 -1.617 -21.829 1.00 79.25 144 ARG A N 1
ATOM 1071 C CA . ARG A 1 144 ? 32.199 -3.092 -21.755 1.00 79.25 144 ARG A CA 1
ATOM 1072 C C . ARG A 1 144 ? 31.162 -3.787 -22.638 1.00 79.25 144 ARG A C 1
ATOM 1074 O O . ARG A 1 144 ? 31.241 -4.999 -22.807 1.00 79.25 144 ARG A O 1
ATOM 1081 N N . GLN A 1 145 ? 30.230 -3.036 -23.217 1.00 72.81 145 GLN A N 1
ATOM 1082 C CA . GLN A 1 145 ? 29.160 -3.540 -24.083 1.00 72.81 145 GLN A CA 1
ATOM 1083 C C . GLN A 1 145 ? 29.406 -3.163 -25.556 1.00 72.81 145 GLN A C 1
ATOM 1085 O O . GLN A 1 145 ? 30.064 -2.158 -25.833 1.00 72.81 145 GLN A O 1
ATOM 1090 N N . GLY A 1 146 ? 28.882 -3.972 -26.483 1.00 65.62 146 GLY A N 1
ATOM 1091 C CA . GLY A 1 146 ? 29.014 -3.782 -27.935 1.00 65.62 146 GLY A CA 1
ATOM 1092 C C . GLY A 1 146 ? 30.133 -4.599 -28.593 1.00 65.62 146 GLY A C 1
ATOM 1093 O O . GLY A 1 146 ? 30.855 -5.366 -27.947 1.00 65.62 146 GLY A O 1
ATOM 1094 N N . GLY A 1 147 ? 30.281 -4.434 -29.907 1.00 72.50 147 GLY A N 1
ATOM 1095 C CA . GLY A 1 147 ? 31.339 -5.055 -30.703 1.00 72.50 147 GLY A CA 1
ATOM 1096 C C . GLY A 1 147 ? 32.748 -4.619 -30.275 1.00 72.50 147 GLY A C 1
ATOM 1097 O O . GLY A 1 147 ? 32.940 -3.661 -29.527 1.00 72.50 147 GLY A O 1
ATOM 1098 N N . PHE A 1 148 ? 33.785 -5.314 -30.755 1.00 69.81 148 PHE A N 1
ATOM 1099 C CA . PHE A 1 148 ? 35.187 -4.999 -30.426 1.00 69.81 148 PHE A CA 1
ATOM 1100 C C . PHE A 1 148 ? 35.553 -3.522 -30.678 1.00 69.81 148 PHE A C 1
ATOM 1102 O O . PHE A 1 148 ? 36.110 -2.872 -29.793 1.00 69.81 148 PHE A O 1
ATOM 1109 N N . PHE A 1 149 ? 35.169 -2.970 -31.833 1.00 70.06 149 PHE A N 1
ATOM 1110 C CA . PHE A 1 149 ? 35.427 -1.567 -32.182 1.00 70.06 149 PHE A CA 1
ATOM 1111 C C . PHE A 1 149 ? 34.607 -0.574 -31.344 1.00 70.06 149 PHE A C 1
ATOM 1113 O O . PHE A 1 149 ? 35.117 0.479 -30.966 1.00 70.06 149 PHE A O 1
ATOM 1120 N N . GLU A 1 150 ? 33.367 -0.918 -30.992 1.00 71.81 150 GLU A N 1
ATOM 1121 C CA . GLU A 1 150 ? 32.496 -0.077 -30.160 1.00 71.81 150 GLU A CA 1
ATOM 1122 C C . GLU A 1 150 ? 33.014 0.028 -28.725 1.00 71.81 150 GLU A C 1
ATOM 1124 O O . GLU A 1 150 ? 33.002 1.114 -28.143 1.00 71.81 150 GLU A O 1
ATOM 1129 N N . ARG A 1 151 ? 33.546 -1.067 -28.167 1.00 76.31 151 ARG A N 1
ATOM 1130 C CA . ARG A 1 151 ? 34.201 -1.072 -26.850 1.00 76.31 151 ARG A CA 1
ATOM 1131 C C . ARG A 1 151 ? 35.429 -0.165 -26.832 1.00 76.31 151 ARG A C 1
ATOM 1133 O O . ARG A 1 151 ? 35.546 0.676 -25.948 1.00 76.31 151 ARG A O 1
ATOM 1140 N N . ILE A 1 152 ? 36.296 -0.259 -27.839 1.00 72.19 152 ILE A N 1
ATOM 1141 C CA . ILE A 1 152 ? 37.494 0.591 -27.944 1.00 72.19 152 ILE A CA 1
ATOM 1142 C C . ILE A 1 152 ? 37.111 2.067 -28.087 1.00 72.19 152 ILE A C 1
ATOM 1144 O O . ILE A 1 152 ? 37.635 2.924 -27.374 1.00 72.19 152 ILE A O 1
ATOM 1148 N N . PHE A 1 153 ? 36.157 2.377 -28.966 1.00 75.12 153 PHE A N 1
ATOM 1149 C CA . PHE A 1 153 ? 35.733 3.756 -29.191 1.00 75.12 153 PHE A CA 1
ATOM 1150 C C . PHE A 1 153 ? 35.010 4.354 -27.975 1.00 75.12 153 PHE A C 1
ATOM 1152 O O . PHE A 1 153 ? 35.223 5.517 -27.628 1.00 75.12 153 PHE A O 1
ATOM 1159 N N . SER A 1 154 ? 34.186 3.565 -27.282 1.00 71.31 154 SER A N 1
ATOM 1160 C CA . SER A 1 154 ? 33.491 4.002 -26.066 1.00 71.31 154 SER A CA 1
ATOM 1161 C C . SER A 1 154 ? 34.428 4.169 -24.868 1.00 71.31 154 SER A C 1
ATOM 1163 O O . SER A 1 154 ? 34.228 5.107 -24.098 1.00 71.31 154 SER A O 1
ATOM 1165 N N . GLN A 1 155 ? 35.474 3.347 -24.740 1.00 74.50 155 GLN A N 1
ATOM 1166 C CA . GLN A 1 155 ? 36.539 3.515 -23.741 1.00 74.50 155 GLN A CA 1
ATOM 1167 C C . GLN A 1 155 ? 37.351 4.792 -23.997 1.00 74.50 155 GLN A C 1
ATOM 1169 O O . GLN A 1 155 ? 37.562 5.587 -23.082 1.00 74.50 155 GLN A O 1
ATOM 1174 N N . TRP A 1 156 ? 37.732 5.044 -25.252 1.00 71.62 156 TRP A N 1
ATOM 1175 C CA . TRP A 1 156 ? 38.431 6.274 -25.634 1.00 71.62 156 TRP A CA 1
ATOM 1176 C C . TRP A 1 156 ? 37.567 7.526 -25.405 1.00 71.62 156 TRP A C 1
ATOM 1178 O O . TRP A 1 156 ? 38.036 8.543 -24.895 1.00 71.62 156 TRP A O 1
ATOM 1188 N N . ARG A 1 157 ? 36.264 7.445 -25.698 1.00 67.00 157 ARG A N 1
ATOM 1189 C CA . ARG A 1 157 ? 35.316 8.536 -25.437 1.00 67.00 157 ARG A CA 1
ATOM 1190 C C . ARG A 1 157 ? 35.050 8.737 -23.940 1.00 67.00 157 ARG A C 1
ATOM 1192 O O . ARG A 1 157 ? 34.904 9.882 -23.519 1.00 67.00 157 ARG A O 1
ATOM 1199 N N . ALA A 1 158 ? 35.025 7.676 -23.132 1.00 68.81 158 ALA A N 1
ATOM 1200 C CA . ALA A 1 158 ? 34.932 7.781 -21.674 1.00 68.81 158 ALA A CA 1
ATOM 1201 C C . ALA A 1 158 ? 36.157 8.498 -21.085 1.00 68.81 158 ALA A C 1
ATOM 1203 O O . ALA A 1 158 ? 35.988 9.415 -20.286 1.00 68.81 158 ALA A O 1
ATOM 1204 N N . PHE A 1 159 ? 37.361 8.197 -21.587 1.00 67.38 159 PHE A N 1
ATOM 1205 C CA . PHE A 1 159 ? 38.603 8.867 -21.189 1.00 67.38 159 PHE A CA 1
ATOM 1206 C C . PHE A 1 159 ? 38.573 10.392 -21.408 1.00 67.38 159 PHE A C 1
ATOM 1208 O O . PHE A 1 159 ? 39.181 11.138 -20.646 1.00 67.38 159 PHE A O 1
ATOM 1215 N N . SER A 1 160 ? 37.802 10.881 -22.389 1.00 67.12 160 SER A N 1
ATOM 1216 C CA . SER A 1 160 ? 37.610 12.324 -22.617 1.00 67.12 160 SER A CA 1
ATOM 1217 C C . SER A 1 160 ? 36.770 13.044 -21.544 1.00 67.12 160 SER A C 1
ATOM 1219 O O . SER A 1 160 ? 36.588 14.258 -21.627 1.00 67.12 160 SER A O 1
ATOM 1221 N N . GLY A 1 161 ? 36.238 12.321 -20.548 1.00 60.59 161 GLY A N 1
ATOM 1222 C CA . GLY A 1 161 ? 35.518 12.882 -19.397 1.00 60.59 161 GLY A CA 1
ATOM 1223 C C . GLY A 1 161 ? 34.088 13.353 -19.686 1.00 60.59 161 GLY A C 1
ATOM 1224 O O . GLY A 1 161 ? 33.478 14.017 -18.850 1.00 60.59 161 GLY A O 1
ATOM 1225 N N . ARG A 1 162 ? 33.548 13.052 -20.875 1.00 63.38 162 ARG A N 1
ATOM 1226 C CA . ARG A 1 162 ? 32.265 13.596 -21.364 1.00 63.38 162 ARG A CA 1
ATOM 1227 C C . ARG A 1 162 ? 31.048 12.702 -21.118 1.00 63.38 162 ARG A C 1
ATOM 1229 O O . ARG A 1 162 ? 29.962 13.047 -21.576 1.00 63.38 162 ARG A O 1
ATOM 1236 N N . LYS A 1 163 ? 31.199 11.549 -20.455 1.00 73.75 163 LYS A N 1
ATOM 1237 C CA . LYS A 1 163 ? 30.084 10.618 -20.232 1.00 73.75 163 LYS A CA 1
ATOM 1238 C C . LYS A 1 163 ? 29.623 10.665 -18.776 1.00 73.75 163 LYS A C 1
ATOM 1240 O O . LYS A 1 163 ? 30.277 10.117 -17.890 1.00 73.75 163 LYS A O 1
ATOM 1245 N N . THR A 1 164 ? 28.487 11.323 -18.569 1.00 79.00 164 THR A N 1
ATOM 1246 C CA . THR A 1 164 ? 27.796 11.404 -17.281 1.00 79.00 164 THR A CA 1
ATOM 1247 C C . THR A 1 164 ? 26.589 10.474 -17.301 1.00 79.00 164 THR A C 1
ATOM 1249 O O . THR A 1 164 ? 25.809 10.504 -18.251 1.00 79.00 164 THR A O 1
ATOM 1252 N N . VAL A 1 165 ? 26.456 9.646 -16.270 1.00 81.94 165 VAL A N 1
ATOM 1253 C CA . VAL A 1 165 ? 25.260 8.844 -15.989 1.00 81.94 165 VAL A CA 1
ATOM 1254 C C . VAL A 1 165 ? 24.417 9.606 -14.974 1.00 81.94 165 VAL A C 1
ATOM 1256 O O . VAL A 1 165 ? 24.954 10.126 -13.996 1.00 81.94 165 VAL A O 1
ATOM 1259 N N . TRP A 1 166 ? 23.116 9.691 -15.209 1.00 78.94 166 TRP A N 1
ATOM 1260 C CA . TRP A 1 166 ? 22.169 10.254 -14.252 1.00 78.94 166 TRP A CA 1
ATOM 1261 C C . TRP A 1 166 ? 21.446 9.091 -13.566 1.00 78.94 166 TRP A C 1
ATOM 1263 O O . TRP A 1 166 ? 20.988 8.203 -14.286 1.00 78.94 166 TRP A O 1
ATOM 1273 N N . PRO A 1 167 ? 21.420 9.033 -12.222 1.00 82.19 167 PRO A N 1
ATOM 1274 C CA . PRO A 1 167 ? 20.645 8.024 -11.513 1.00 82.19 167 PRO A CA 1
ATOM 1275 C C . PRO A 1 167 ? 19.155 8.257 -11.757 1.00 82.19 167 PRO A C 1
ATOM 1277 O O . PRO A 1 167 ? 18.722 9.400 -11.930 1.00 82.19 167 PRO A O 1
ATOM 1280 N N . GLU A 1 168 ? 18.382 7.177 -11.755 1.00 79.31 168 GLU A N 1
ATOM 1281 C CA . GLU A 1 168 ? 16.931 7.283 -11.712 1.00 79.31 168 GLU A CA 1
ATOM 1282 C C . GLU A 1 168 ? 16.524 7.800 -10.328 1.00 79.31 168 GLU A C 1
ATOM 1284 O O . GLU A 1 168 ? 17.020 7.326 -9.301 1.00 79.31 168 GLU A O 1
ATOM 1289 N N . VAL A 1 169 ? 15.694 8.843 -10.309 1.00 80.25 169 VAL A N 1
ATOM 1290 C CA . VAL A 1 169 ? 15.246 9.496 -9.078 1.00 80.25 169 VAL A CA 1
ATOM 1291 C C . VAL A 1 169 ? 13.797 9.118 -8.849 1.00 80.25 169 VAL A C 1
ATOM 1293 O O . VAL A 1 169 ? 12.927 9.462 -9.648 1.00 80.25 169 VAL A O 1
ATOM 1296 N N . VAL A 1 170 ? 13.545 8.439 -7.738 1.00 78.62 170 VAL A N 1
ATOM 1297 C CA . VAL A 1 170 ? 12.213 8.032 -7.317 1.00 78.62 170 VAL A CA 1
ATOM 1298 C C . VAL A 1 170 ? 11.752 8.977 -6.216 1.00 78.62 170 VAL A C 1
ATOM 1300 O O . VAL A 1 170 ? 12.458 9.237 -5.241 1.00 78.62 170 VAL A O 1
ATOM 1303 N N . VAL A 1 171 ? 10.549 9.520 -6.379 1.00 82.50 171 VAL A N 1
ATOM 1304 C CA . VAL A 1 171 ? 9.886 10.326 -5.353 1.00 82.50 171 VAL A CA 1
ATOM 1305 C C . VAL A 1 171 ? 8.652 9.576 -4.882 1.00 82.50 171 VAL A C 1
ATOM 1307 O O . VAL A 1 171 ? 7.839 9.123 -5.686 1.00 82.50 171 VAL A O 1
ATOM 1310 N N . SER A 1 172 ? 8.509 9.454 -3.565 1.00 83.31 172 SER A N 1
ATOM 1311 C CA . SER A 1 172 ? 7.372 8.772 -2.955 1.00 83.31 172 SER A CA 1
ATOM 1312 C C . SER A 1 172 ? 6.066 9.523 -3.225 1.00 83.31 172 SER A C 1
ATOM 1314 O O . SER A 1 172 ? 5.896 10.668 -2.807 1.00 83.31 172 SER A O 1
ATOM 1316 N N . GLU A 1 173 ? 5.098 8.852 -3.854 1.00 82.25 173 GLU A N 1
ATOM 1317 C CA . GLU A 1 173 ? 3.787 9.430 -4.186 1.00 82.25 173 GLU A CA 1
ATOM 1318 C C . GLU A 1 173 ? 3.055 9.978 -2.946 1.00 82.25 173 GLU A C 1
ATOM 1320 O O . GLU A 1 173 ? 2.420 11.031 -3.002 1.00 82.25 173 GLU A O 1
ATOM 1325 N N . GLY A 1 174 ? 3.188 9.303 -1.798 1.00 81.44 174 GLY A N 1
ATOM 1326 C CA . GLY A 1 174 ? 2.595 9.746 -0.532 1.00 81.44 174 GLY A CA 1
ATOM 1327 C C . GLY A 1 174 ? 3.128 11.099 -0.049 1.00 81.44 174 GLY A C 1
ATOM 1328 O O . GLY A 1 174 ? 2.349 11.934 0.408 1.00 81.44 174 GLY A O 1
ATOM 1329 N N . VAL A 1 175 ? 4.430 11.349 -0.220 1.00 84.00 175 VAL A N 1
ATOM 1330 C CA . VAL A 1 175 ? 5.081 12.613 0.163 1.00 84.00 175 VAL A CA 1
ATOM 1331 C C . VAL A 1 175 ? 4.594 13.755 -0.732 1.00 84.00 175 VAL A C 1
ATOM 1333 O O . VAL A 1 175 ? 4.247 14.830 -0.241 1.00 84.00 175 VAL A O 1
ATOM 1336 N N . VAL A 1 176 ? 4.464 13.501 -2.040 1.00 84.38 176 VAL A N 1
ATOM 1337 C CA . VAL A 1 176 ? 3.901 14.468 -2.997 1.00 84.38 176 VAL A CA 1
ATOM 1338 C C . VAL A 1 176 ? 2.447 14.788 -2.661 1.00 84.38 176 VAL A C 1
ATOM 1340 O O . VAL A 1 176 ? 2.080 15.960 -2.583 1.00 84.38 176 VAL A O 1
ATOM 1343 N N . ARG A 1 177 ? 1.618 13.769 -2.396 1.00 84.75 177 ARG A N 1
ATOM 1344 C CA . ARG A 1 177 ? 0.213 13.962 -2.002 1.00 84.75 177 ARG A CA 1
ATOM 1345 C C . ARG A 1 177 ? 0.081 14.776 -0.718 1.00 84.75 177 ARG A C 1
ATOM 1347 O O . ARG A 1 177 ? -0.790 15.639 -0.640 1.00 84.75 177 ARG A O 1
ATOM 1354 N N . GLN A 1 178 ? 0.949 14.550 0.265 1.00 83.50 178 GLN A N 1
ATOM 1355 C CA . GLN A 1 178 ? 0.969 15.334 1.499 1.00 83.50 178 GLN A CA 1
ATOM 1356 C C . GLN A 1 178 ? 1.359 16.796 1.239 1.00 83.50 178 GLN A C 1
ATOM 1358 O O . GLN A 1 178 ? 0.697 17.706 1.737 1.00 83.50 178 GLN A O 1
ATOM 1363 N N . ALA A 1 179 ? 2.388 17.037 0.423 1.00 83.75 179 ALA A N 1
ATOM 1364 C CA . ALA A 1 179 ? 2.820 18.386 0.067 1.00 83.75 179 ALA A CA 1
ATOM 1365 C C . ALA A 1 179 ? 1.727 19.170 -0.685 1.00 83.75 179 ALA A C 1
ATOM 1367 O O . ALA A 1 179 ? 1.454 20.325 -0.354 1.00 83.75 179 ALA A O 1
ATOM 1368 N N . VAL A 1 180 ? 1.045 18.524 -1.637 1.00 85.62 180 VAL A N 1
ATOM 1369 C CA . VAL A 1 180 ? -0.114 19.096 -2.343 1.00 85.62 180 VAL A CA 1
ATOM 1370 C C . VAL A 1 180 ? -1.294 19.297 -1.391 1.00 85.62 180 VAL A C 1
ATOM 1372 O O . VAL A 1 180 ? -1.968 20.319 -1.468 1.00 85.62 180 VAL A O 1
ATOM 1375 N N . GLY A 1 181 ? -1.528 18.374 -0.454 1.00 84.06 181 GLY A N 1
ATOM 1376 C CA . GLY A 1 181 ? -2.577 18.482 0.562 1.00 84.06 181 GLY A CA 1
ATOM 1377 C C . GLY A 1 181 ? -2.418 19.704 1.473 1.00 84.06 181 GLY A C 1
ATOM 1378 O O . GLY A 1 181 ? -3.407 20.365 1.786 1.00 84.06 181 GLY A O 1
ATOM 1379 N N . ASN A 1 182 ? -1.182 20.057 1.837 1.00 84.88 182 ASN A N 1
ATOM 1380 C CA . ASN A 1 182 ? -0.894 21.266 2.612 1.00 84.88 182 ASN A CA 1
ATOM 1381 C C . ASN A 1 182 ? -1.231 22.540 1.822 1.00 84.88 182 ASN A C 1
ATOM 1383 O O . ASN A 1 182 ? -1.894 23.431 2.349 1.00 84.88 182 ASN A O 1
ATOM 1387 N N . ALA A 1 183 ? -0.846 22.601 0.541 1.00 81.50 183 ALA A N 1
ATOM 1388 C CA . ALA A 1 183 ? -1.231 23.704 -0.342 1.00 81.50 183 ALA A CA 1
ATOM 1389 C C . ALA A 1 183 ? -2.756 23.750 -0.566 1.00 81.50 183 ALA A C 1
ATOM 1391 O O . ALA A 1 183 ? -3.361 24.821 -0.568 1.00 81.50 183 ALA A O 1
ATOM 1392 N N . ALA A 1 184 ? -3.405 22.588 -0.682 1.00 81.19 184 ALA A N 1
ATOM 1393 C CA . ALA A 1 184 ? -4.850 22.472 -0.836 1.00 81.19 184 ALA A CA 1
ATOM 1394 C C . ALA A 1 184 ? -5.618 22.970 0.394 1.00 81.19 184 ALA A C 1
ATOM 1396 O O . ALA A 1 184 ? -6.643 23.631 0.240 1.00 81.19 184 ALA A O 1
ATOM 1397 N N . ALA A 1 185 ? -5.125 22.711 1.607 1.00 80.69 185 ALA A N 1
ATOM 1398 C CA . ALA A 1 185 ? -5.751 23.179 2.842 1.00 80.69 185 ALA A CA 1
ATOM 1399 C C . ALA A 1 185 ? -5.821 24.715 2.930 1.00 80.69 185 ALA A C 1
ATOM 1401 O O . ALA A 1 185 ? -6.777 25.250 3.487 1.00 80.69 185 ALA A O 1
ATOM 1402 N N . GLU A 1 186 ? -4.855 25.427 2.341 1.00 79.75 186 GLU A N 1
ATOM 1403 C CA . GLU A 1 186 ? -4.863 26.894 2.270 1.00 79.75 186 GLU A CA 1
ATOM 1404 C C . GLU A 1 186 ? -5.850 27.451 1.231 1.00 79.75 186 GLU A C 1
ATOM 1406 O O . GLU A 1 186 ? -6.277 28.604 1.341 1.00 79.75 186 GLU A O 1
ATOM 1411 N N . VAL A 1 187 ? -6.191 26.660 0.209 1.00 79.81 187 VAL A N 1
ATOM 1412 C CA . VAL A 1 187 ? -7.040 27.074 -0.924 1.00 79.81 187 VAL A CA 1
ATOM 1413 C C . VAL A 1 187 ? -8.496 26.630 -0.745 1.00 79.81 187 VAL A C 1
ATOM 1415 O O . VAL A 1 187 ? -9.410 27.311 -1.217 1.00 79.81 187 VAL A O 1
ATOM 1418 N N . ARG A 1 188 ? -8.730 25.514 -0.046 1.00 80.06 188 ARG A N 1
ATOM 1419 C CA . ARG A 1 188 ? -10.041 24.876 0.108 1.00 80.06 188 ARG A CA 1
ATOM 1420 C C . ARG A 1 188 ? -11.061 25.809 0.764 1.00 80.06 188 ARG A C 1
ATOM 1422 O O . ARG A 1 188 ? -10.864 26.306 1.873 1.00 80.06 188 ARG A O 1
ATOM 1429 N N . ARG A 1 189 ? -12.213 25.975 0.107 1.00 78.56 189 ARG A N 1
ATOM 1430 C CA . ARG A 1 189 ? -13.388 26.682 0.638 1.00 78.56 189 ARG A CA 1
ATOM 1431 C C . ARG A 1 189 ? -14.576 25.720 0.712 1.00 78.56 189 ARG A C 1
ATOM 1433 O O . ARG A 1 189 ? -14.994 25.218 -0.330 1.00 78.56 189 ARG A O 1
ATOM 1440 N N . PRO A 1 190 ? -15.147 25.461 1.901 1.00 74.56 190 PRO A N 1
ATOM 1441 C CA . PRO A 1 190 ? -16.295 24.568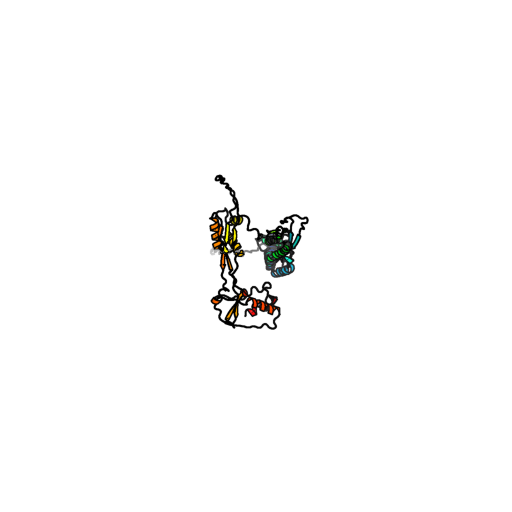 2.022 1.00 74.56 190 PRO A CA 1
ATOM 1442 C C . PRO A 1 190 ? -17.546 25.181 1.376 1.00 74.56 190 PRO A C 1
ATOM 1444 O O . PRO A 1 190 ? -17.796 26.381 1.511 1.00 74.56 190 PRO A O 1
ATOM 1447 N N . SER A 1 191 ? -18.354 24.352 0.710 1.00 76.56 191 SER A N 1
ATOM 1448 C CA . SER A 1 191 ? -19.650 24.756 0.150 1.00 76.56 191 SER A CA 1
ATOM 1449 C C . SER A 1 191 ? -20.635 25.143 1.257 1.00 76.56 191 SER A C 1
ATOM 1451 O O . SER A 1 191 ? -20.701 24.461 2.284 1.00 76.56 191 SER A O 1
ATOM 1453 N N . ARG A 1 192 ? -21.447 26.186 1.043 1.00 73.31 192 ARG A N 1
ATOM 1454 C CA . ARG A 1 192 ? -22.486 26.619 1.993 1.00 73.31 192 ARG A CA 1
ATOM 1455 C C . ARG A 1 192 ? -23.886 26.338 1.434 1.00 73.31 192 ARG A C 1
ATOM 1457 O O . ARG A 1 192 ? -24.166 26.768 0.312 1.00 73.31 192 ARG A O 1
ATOM 1464 N N . PRO A 1 193 ? -24.772 25.660 2.188 1.00 69.31 193 PRO A N 1
ATOM 1465 C CA . PRO A 1 193 ? -26.160 25.477 1.775 1.00 69.31 193 PRO A CA 1
ATOM 1466 C C . PRO A 1 193 ? -26.912 26.812 1.793 1.00 69.31 193 PRO A C 1
ATOM 1468 O O . PRO A 1 193 ? -26.517 27.748 2.491 1.00 69.31 193 PRO A O 1
ATOM 1471 N N . ALA A 1 194 ? -28.018 26.887 1.051 1.00 68.56 194 ALA A N 1
ATOM 1472 C CA . ALA A 1 194 ? -28.953 27.997 1.193 1.00 68.56 194 ALA A CA 1
ATOM 1473 C C . ALA A 1 194 ? -29.596 27.942 2.589 1.00 68.56 194 ALA A C 1
ATOM 1475 O O . ALA A 1 194 ? -30.096 26.892 2.996 1.00 68.56 194 ALA A O 1
ATOM 1476 N N . ILE A 1 195 ? -29.572 29.057 3.321 1.00 66.00 195 ILE A N 1
ATOM 1477 C CA . ILE A 1 195 ? -30.155 29.164 4.665 1.00 66.00 195 ILE A CA 1
ATOM 1478 C C . ILE A 1 195 ? -31.263 30.212 4.615 1.00 66.00 195 ILE A C 1
ATOM 1480 O O . ILE A 1 195 ? -31.017 31.353 4.225 1.00 66.00 195 ILE A O 1
ATOM 1484 N N . GLN A 1 196 ? -32.466 29.837 5.044 1.00 62.81 196 GLN A N 1
ATOM 1485 C CA . GLN A 1 196 ? -33.599 30.749 5.179 1.00 62.81 196 GLN A CA 1
ATOM 1486 C C . GLN A 1 196 ? -33.925 30.930 6.667 1.00 62.81 196 GLN A C 1
ATOM 1488 O O . GLN A 1 196 ? -34.279 29.968 7.346 1.00 62.81 196 GLN A O 1
ATOM 1493 N N . ILE A 1 197 ? -33.771 32.152 7.188 1.00 52.84 197 ILE A N 1
ATOM 1494 C CA . ILE A 1 197 ? -34.124 32.517 8.571 1.00 52.84 197 ILE A CA 1
ATOM 1495 C C . ILE A 1 197 ? -35.158 33.641 8.498 1.00 52.84 197 ILE A C 1
ATOM 1497 O O . ILE A 1 197 ? -34.818 34.793 8.227 1.00 52.84 197 ILE A O 1
ATOM 1501 N N . GLY A 1 198 ? -36.432 33.311 8.726 1.00 68.50 198 GLY A N 1
ATOM 1502 C CA . GLY A 1 198 ? -37.531 34.269 8.566 1.00 68.50 198 GLY A CA 1
ATOM 1503 C C . GLY A 1 198 ? -37.639 34.763 7.117 1.00 68.50 198 GLY A C 1
ATOM 1504 O O . GLY A 1 198 ? -37.753 33.953 6.201 1.00 68.50 198 GLY A O 1
ATOM 1505 N N . GLU A 1 199 ? -37.570 36.080 6.903 1.00 54.25 199 GLU A N 1
ATOM 1506 C CA . GLU A 1 199 ? -37.546 36.695 5.561 1.00 54.25 199 GLU A CA 1
ATOM 1507 C C . GLU A 1 199 ? -36.138 36.788 4.938 1.00 54.25 199 GLU A C 1
ATOM 1509 O O . GLU A 1 199 ? -35.998 37.173 3.777 1.00 54.25 199 GLU A O 1
ATOM 1514 N N . LEU A 1 200 ? -35.074 36.434 5.672 1.00 39.19 200 LEU A N 1
ATOM 1515 C CA . LEU A 1 200 ? -33.701 36.536 5.178 1.00 39.19 200 LEU A CA 1
ATOM 1516 C C . LEU A 1 200 ? -33.282 35.231 4.479 1.00 39.19 200 LEU A C 1
ATOM 1518 O O . LEU A 1 200 ? -33.123 34.195 5.128 1.00 39.19 200 LEU A O 1
ATOM 1522 N N . SER A 1 201 ? -33.085 35.288 3.159 1.00 53.03 201 SER A N 1
ATOM 1523 C CA . SER A 1 201 ? -32.591 34.168 2.347 1.00 53.03 201 SER A CA 1
ATOM 1524 C C . SER A 1 201 ? -31.119 34.372 1.991 1.00 53.03 201 SER A C 1
ATOM 1526 O O . SER A 1 201 ? -30.780 35.251 1.197 1.00 53.03 201 SER A O 1
ATOM 1528 N N . LEU A 1 202 ? -30.237 33.542 2.552 1.00 66.38 202 LEU A N 1
ATOM 1529 C CA . LEU A 1 202 ? -28.836 33.458 2.146 1.00 66.38 202 LEU A CA 1
ATOM 1530 C C . LEU A 1 202 ? -28.713 32.442 0.996 1.00 66.38 202 LEU A C 1
ATOM 1532 O O . LEU A 1 202 ? -29.036 31.269 1.203 1.00 66.38 202 LEU A O 1
ATOM 1536 N N . PRO A 1 203 ? -28.269 32.851 -0.209 1.00 68.88 203 PRO A N 1
ATOM 1537 C CA . PRO A 1 203 ? -28.133 31.946 -1.347 1.00 68.88 203 PRO A CA 1
ATOM 1538 C C . PRO A 1 203 ? -27.034 30.902 -1.107 1.00 68.88 203 PRO A C 1
ATOM 1540 O O . PRO A 1 203 ? -26.040 31.175 -0.431 1.00 68.88 203 PRO A O 1
A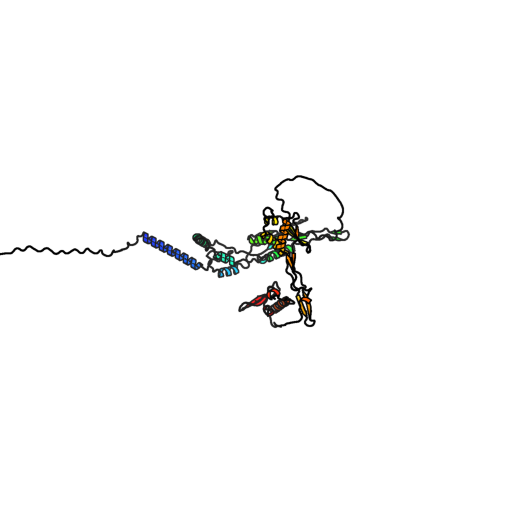TOM 1543 N N . ALA A 1 204 ? -27.200 29.713 -1.694 1.00 68.62 204 ALA A N 1
ATOM 1544 C CA . ALA A 1 204 ? -26.181 28.668 -1.661 1.00 68.62 204 ALA A CA 1
ATOM 1545 C C . ALA A 1 204 ? -24.895 29.148 -2.354 1.00 68.62 204 ALA A C 1
ATOM 1547 O O . ALA A 1 204 ? -24.953 29.756 -3.424 1.00 68.62 204 ALA A O 1
ATOM 1548 N N . GLN A 1 205 ? -23.738 28.859 -1.754 1.00 73.12 205 GLN A N 1
ATOM 1549 C CA . GLN A 1 205 ? -22.431 29.184 -2.330 1.00 73.12 205 GLN A CA 1
ATOM 1550 C C . GLN A 1 205 ? -21.668 27.888 -2.637 1.00 73.12 205 GLN A C 1
ATOM 1552 O O . GLN A 1 205 ? -21.502 27.065 -1.727 1.00 73.12 205 GLN A O 1
ATOM 1557 N N . PRO A 1 206 ? -21.210 27.684 -3.887 1.00 70.56 206 PRO A N 1
ATOM 1558 C CA . PRO A 1 206 ? -20.408 26.521 -4.242 1.00 70.56 206 PRO A CA 1
ATOM 1559 C C . PRO A 1 206 ? -19.067 26.549 -3.503 1.00 70.56 206 PRO A C 1
ATOM 1561 O O . PRO A 1 206 ? -18.510 27.617 -3.238 1.00 70.56 206 PRO A O 1
ATOM 1564 N N . GLY A 1 207 ? -18.563 25.370 -3.147 1.00 75.50 207 GLY A N 1
ATOM 1565 C CA . GLY A 1 207 ? -17.233 25.237 -2.565 1.00 75.50 207 GLY A CA 1
ATOM 1566 C C . GLY A 1 207 ? -16.156 25.193 -3.648 1.00 75.50 207 GLY A C 1
ATOM 1567 O O . GLY A 1 207 ? -16.441 25.010 -4.835 1.00 75.50 207 GLY A O 1
ATOM 1568 N N . LEU A 1 208 ? -14.908 25.356 -3.225 1.00 78.44 208 LEU A N 1
ATOM 1569 C CA . LEU A 1 208 ? -13.718 25.208 -4.058 1.00 78.44 208 LEU A CA 1
ATOM 1570 C C . LEU A 1 208 ? -12.822 24.170 -3.391 1.00 78.44 208 LEU A C 1
ATOM 1572 O O . LEU A 1 208 ? -12.432 24.354 -2.236 1.00 78.44 208 LEU A O 1
ATOM 1576 N N . ASP A 1 209 ? -12.513 23.094 -4.101 1.00 77.88 209 ASP A N 1
ATOM 1577 C CA . ASP A 1 209 ? -11.587 22.067 -3.635 1.00 77.88 209 ASP A CA 1
ATOM 1578 C C . ASP A 1 209 ? -10.486 21.825 -4.677 1.00 77.88 209 ASP A C 1
ATOM 1580 O O . ASP A 1 209 ? -10.571 22.273 -5.821 1.00 77.88 209 ASP A O 1
ATOM 1584 N N . VAL A 1 210 ? -9.414 21.167 -4.253 1.00 82.19 210 VAL A N 1
ATOM 1585 C CA . VAL A 1 210 ? -8.232 20.878 -5.066 1.00 82.19 210 VAL A CA 1
ATOM 1586 C C . VAL A 1 210 ? -8.210 19.393 -5.395 1.00 82.19 210 VAL A C 1
ATOM 1588 O O . VAL A 1 210 ? -8.375 18.551 -4.508 1.00 82.19 210 VAL A O 1
ATOM 1591 N N . ASP A 1 211 ? -7.963 19.057 -6.659 1.00 82.62 211 ASP A N 1
ATOM 1592 C CA . ASP A 1 211 ? -7.688 17.682 -7.061 1.00 82.62 211 ASP A CA 1
ATOM 1593 C C . ASP A 1 211 ? -6.236 17.336 -6.712 1.00 82.62 211 ASP A C 1
ATOM 1595 O O . ASP A 1 211 ? -5.288 17.561 -7.473 1.00 82.62 211 ASP A O 1
ATOM 1599 N N . VAL A 1 212 ? -6.070 16.816 -5.495 1.00 84.25 212 VAL A N 1
ATOM 1600 C CA . VAL A 1 212 ? -4.771 16.405 -4.954 1.00 84.25 212 VAL A CA 1
ATOM 1601 C C . VAL A 1 212 ? -4.154 15.285 -5.792 1.00 84.25 212 VAL A C 1
ATOM 1603 O O . VAL A 1 212 ? -2.938 15.264 -5.962 1.00 84.25 212 VAL A O 1
ATOM 1606 N N . ALA A 1 213 ? -4.966 14.372 -6.333 1.00 81.19 213 ALA A N 1
ATOM 1607 C CA . ALA A 1 213 ? -4.479 13.224 -7.091 1.00 81.19 213 ALA A CA 1
ATOM 1608 C C . ALA A 1 213 ? -3.985 13.645 -8.481 1.00 81.19 213 ALA A C 1
ATOM 1610 O O . ALA A 1 213 ? -2.865 13.296 -8.859 1.00 81.19 213 ALA A O 1
ATOM 1611 N N . ALA A 1 214 ? -4.769 14.449 -9.205 1.00 79.75 214 ALA A N 1
ATOM 1612 C CA . ALA A 1 214 ? -4.375 14.967 -10.513 1.00 79.75 214 ALA A CA 1
ATOM 1613 C C . ALA A 1 214 ? -3.130 15.861 -10.415 1.00 79.75 214 ALA A C 1
ATOM 1615 O O . ALA A 1 214 ? -2.177 15.676 -11.172 1.00 79.75 214 ALA A O 1
ATOM 1616 N N . THR A 1 215 ? -3.089 16.766 -9.430 1.00 84.19 215 THR A N 1
ATOM 1617 C CA . THR A 1 215 ? -1.930 17.652 -9.228 1.00 84.19 215 THR A CA 1
ATOM 1618 C C . THR A 1 215 ? -0.676 16.860 -8.830 1.00 84.19 215 THR A C 1
ATOM 1620 O O . THR A 1 215 ? 0.414 17.130 -9.333 1.00 84.19 215 THR A O 1
ATOM 1623 N N . ALA A 1 216 ? -0.799 15.851 -7.956 1.00 84.19 216 ALA A N 1
ATOM 1624 C CA . ALA A 1 216 ? 0.335 15.006 -7.573 1.00 84.19 216 ALA A CA 1
ATOM 1625 C C . ALA A 1 216 ? 0.887 14.200 -8.759 1.00 84.19 216 ALA A C 1
ATOM 1627 O O . ALA A 1 216 ? 2.103 14.067 -8.895 1.00 84.19 216 ALA A O 1
ATOM 1628 N N . HIS A 1 217 ? 0.013 13.703 -9.638 1.00 85.69 217 HIS A N 1
ATOM 1629 C CA . HIS A 1 217 ? 0.420 12.987 -10.843 1.00 85.69 217 HIS A CA 1
ATOM 1630 C C . HIS A 1 217 ? 1.193 13.889 -11.820 1.00 85.69 217 HIS A C 1
ATOM 1632 O O . HIS A 1 217 ? 2.217 13.465 -12.353 1.00 85.69 217 HIS A O 1
ATOM 1638 N N . GLU A 1 218 ? 0.775 15.147 -12.003 1.00 83.56 218 GLU A N 1
ATOM 1639 C CA . GLU A 1 218 ? 1.520 16.116 -12.821 1.00 83.56 218 GLU A CA 1
ATOM 1640 C C . GLU A 1 218 ? 2.897 16.453 -12.227 1.00 83.56 218 GLU A C 1
ATOM 1642 O O . GLU A 1 218 ? 3.886 16.496 -12.961 1.00 83.56 218 GLU A O 1
ATOM 1647 N N . ILE A 1 219 ? 2.997 16.610 -10.900 1.00 84.06 219 ILE A N 1
ATOM 1648 C CA . ILE A 1 219 ? 4.289 16.813 -10.222 1.00 84.06 219 ILE A CA 1
ATOM 1649 C C . ILE A 1 219 ? 5.213 15.616 -10.446 1.00 84.06 219 ILE A C 1
ATOM 1651 O O . ILE A 1 219 ? 6.376 15.801 -10.800 1.00 84.06 219 ILE A O 1
ATOM 1655 N N . LEU A 1 220 ? 4.714 14.393 -10.262 1.00 84.25 220 LEU A N 1
ATOM 1656 C CA . LEU A 1 220 ? 5.511 13.182 -10.456 1.00 84.25 220 LEU A CA 1
ATOM 1657 C C . LEU A 1 220 ? 5.971 13.028 -11.908 1.00 84.25 220 LEU A C 1
ATOM 1659 O O . LEU A 1 220 ? 7.139 12.722 -12.141 1.00 84.25 220 LEU A O 1
ATOM 1663 N N . ALA A 1 221 ? 5.098 13.305 -12.879 1.00 82.44 221 ALA A N 1
ATOM 1664 C CA . ALA A 1 221 ? 5.455 13.296 -14.295 1.00 82.44 221 ALA A CA 1
ATOM 1665 C C . ALA A 1 221 ? 6.547 14.331 -14.616 1.00 82.44 221 ALA A C 1
ATOM 1667 O O . ALA A 1 221 ? 7.491 14.040 -15.355 1.00 82.44 221 ALA A O 1
ATOM 1668 N N . GLN A 1 222 ? 6.465 15.526 -14.024 1.00 82.50 222 GLN A N 1
ATOM 1669 C CA . GLN A 1 222 ? 7.470 16.565 -14.220 1.00 82.50 222 GLN A CA 1
ATOM 1670 C C . GLN A 1 222 ? 8.813 16.202 -13.563 1.00 82.50 222 GLN A C 1
ATOM 1672 O O . GLN A 1 222 ? 9.858 16.363 -14.198 1.00 82.50 222 GLN A O 1
ATOM 1677 N N . VAL A 1 223 ? 8.803 15.654 -12.343 1.00 81.12 223 VAL A N 1
ATOM 1678 C CA . VAL A 1 223 ? 10.016 15.179 -11.653 1.00 81.12 223 VAL A CA 1
ATOM 1679 C C . VAL A 1 223 ? 10.675 14.042 -12.438 1.00 81.12 223 VAL A C 1
ATOM 1681 O O . VAL A 1 223 ? 11.881 14.096 -12.675 1.00 81.12 223 VAL A O 1
ATOM 1684 N N . ALA A 1 224 ? 9.894 13.076 -12.932 1.00 76.81 224 ALA A N 1
ATOM 1685 C CA . ALA A 1 224 ? 10.390 11.982 -13.769 1.00 76.81 224 ALA A CA 1
ATOM 1686 C C . ALA A 1 224 ? 10.994 12.481 -15.095 1.00 76.81 224 ALA A C 1
ATOM 1688 O O . ALA A 1 224 ? 11.956 11.907 -15.602 1.00 76.81 224 ALA A O 1
ATOM 1689 N N . SER A 1 225 ? 10.476 13.584 -15.646 1.00 72.88 225 SER A N 1
ATOM 1690 C CA . SER A 1 225 ? 11.031 14.208 -16.855 1.00 72.88 225 SER A CA 1
ATOM 1691 C C . SER A 1 225 ? 12.345 14.975 -16.623 1.00 72.88 225 SER A C 1
ATOM 1693 O O . SER A 1 225 ? 12.990 15.390 -17.588 1.00 72.88 225 SER A O 1
ATOM 1695 N N . GLY A 1 226 ? 12.743 15.190 -15.362 1.00 69.44 226 GLY A N 1
ATOM 1696 C CA . GLY A 1 226 ? 13.937 15.955 -14.991 1.00 69.44 226 GLY A CA 1
ATOM 1697 C C . GLY A 1 226 ? 13.850 17.457 -15.299 1.00 69.44 226 GLY A C 1
ATOM 1698 O O . GLY A 1 226 ? 14.875 18.141 -15.292 1.00 69.44 226 GLY A O 1
ATOM 1699 N N . GLN A 1 227 ? 12.655 17.979 -15.594 1.00 67.56 227 GLN A N 1
ATOM 1700 C CA . GLN A 1 227 ? 12.433 19.384 -15.939 1.00 67.56 227 GLN A CA 1
ATOM 1701 C C . GLN A 1 227 ? 12.080 20.210 -14.696 1.00 67.56 227 GLN A C 1
ATOM 1703 O O . GLN A 1 227 ? 11.187 19.865 -13.921 1.00 67.56 227 GLN A O 1
ATOM 1708 N N . SER A 1 228 ? 12.754 21.346 -14.517 1.00 71.44 228 SER A N 1
ATOM 1709 C CA . SER A 1 228 ? 12.322 22.369 -13.564 1.00 71.44 228 SER A CA 1
ATOM 1710 C C . SER A 1 228 ? 11.192 23.199 -14.169 1.00 71.44 228 SER A C 1
ATOM 1712 O O . SER A 1 228 ? 11.206 23.509 -15.360 1.00 71.44 228 SER A O 1
ATOM 1714 N N . GLY A 1 229 ? 10.202 23.567 -13.359 1.00 75.19 229 GLY A N 1
ATOM 1715 C CA . GLY A 1 229 ? 9.025 24.254 -13.884 1.00 75.19 229 GLY A CA 1
ATOM 1716 C C . GLY A 1 229 ? 7.897 24.414 -12.879 1.00 75.19 229 GLY A C 1
ATOM 1717 O O . GLY A 1 229 ? 7.972 23.917 -11.749 1.00 75.19 229 GLY A O 1
ATOM 1718 N N . THR A 1 230 ? 6.867 25.134 -13.312 1.00 79.19 230 THR A N 1
ATOM 1719 C CA . THR A 1 230 ? 5.633 25.354 -12.566 1.00 79.19 230 THR A CA 1
ATOM 1720 C C . THR A 1 230 ? 4.574 24.320 -12.949 1.00 79.19 230 THR A C 1
ATOM 1722 O O . THR A 1 230 ? 4.282 24.145 -14.130 1.00 79.19 230 THR A O 1
ATOM 1725 N N . VAL A 1 231 ? 3.976 23.669 -11.950 1.00 83.69 231 VAL A N 1
ATOM 1726 C CA . VAL A 1 231 ? 2.815 22.784 -12.108 1.00 83.69 231 VAL A CA 1
ATOM 1727 C C . VAL A 1 231 ? 1.557 23.552 -11.691 1.00 83.69 231 VAL A C 1
ATOM 1729 O O . VAL A 1 231 ? 1.528 24.092 -10.576 1.00 83.69 231 VAL A O 1
ATOM 1732 N N . PRO A 1 232 ? 0.522 23.635 -12.544 1.00 82.50 232 PRO A N 1
ATOM 1733 C CA . PRO A 1 232 ? -0.732 24.275 -12.176 1.00 82.50 232 PRO A CA 1
ATOM 1734 C C . PRO A 1 232 ? -1.473 23.460 -11.106 1.00 82.50 232 PRO A C 1
ATOM 1736 O O . PRO A 1 232 ? -1.636 22.249 -11.218 1.00 82.50 232 PRO A O 1
ATOM 1739 N N . LEU A 1 233 ? -1.956 24.134 -10.061 1.00 81.31 233 LEU A N 1
ATOM 1740 C CA . LEU A 1 233 ? -2.815 23.513 -9.054 1.00 81.31 233 LEU A CA 1
ATOM 1741 C C . LEU A 1 233 ? -4.206 23.268 -9.652 1.00 81.31 233 LEU A C 1
ATOM 1743 O O . LEU A 1 233 ? -4.912 24.223 -9.986 1.00 81.31 233 LEU A O 1
ATOM 1747 N N . GLN A 1 234 ? -4.606 22.002 -9.769 1.00 79.19 234 GLN A N 1
ATOM 1748 C CA . GLN A 1 234 ? -5.900 21.634 -10.339 1.00 79.19 234 GLN A CA 1
ATOM 1749 C C . GLN A 1 234 ? -7.003 21.846 -9.297 1.00 79.19 234 GLN A C 1
ATOM 1751 O O . GLN A 1 234 ? -6.984 21.228 -8.231 1.00 79.19 234 GLN A O 1
ATOM 1756 N N . THR A 1 235 ? -7.971 22.719 -9.582 1.00 80.62 235 THR A N 1
ATOM 1757 C CA . THR A 1 235 ? -9.117 22.973 -8.696 1.00 80.62 235 THR A CA 1
ATOM 1758 C C . THR A 1 235 ? -10.424 22.578 -9.366 1.00 80.62 235 THR A C 1
ATOM 1760 O O . THR A 1 2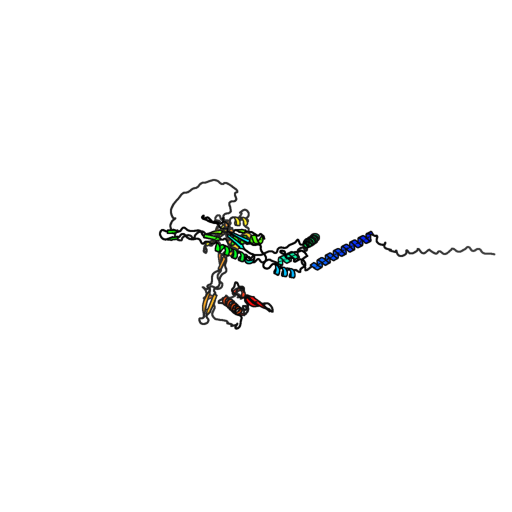35 ? -10.558 22.618 -10.589 1.00 80.62 235 THR A O 1
ATOM 1763 N N . TYR A 1 236 ? -11.402 22.188 -8.555 1.00 75.25 236 TYR A N 1
ATOM 1764 C CA . TYR A 1 236 ? -12.758 21.912 -9.001 1.00 75.25 236 TYR A CA 1
ATOM 1765 C C . TYR A 1 236 ? -13.769 22.519 -8.029 1.00 75.25 236 TYR A C 1
ATOM 1767 O O . TYR A 1 236 ? -13.529 22.654 -6.825 1.00 75.25 236 TYR A O 1
ATOM 1775 N N . SER A 1 237 ? -14.922 22.915 -8.564 1.00 74.00 237 SER A N 1
ATOM 1776 C CA . SER A 1 237 ? -16.007 23.461 -7.755 1.00 74.00 237 SER A CA 1
ATOM 1777 C C . SER A 1 237 ? -16.872 22.335 -7.194 1.00 74.00 237 SER A C 1
ATOM 1779 O O . SER A 1 237 ? -17.315 21.453 -7.931 1.00 74.00 237 SER A O 1
ATOM 1781 N N . THR A 1 238 ? -17.126 22.364 -5.888 1.00 68.75 238 THR A N 1
ATOM 1782 C CA . THR A 1 238 ? -18.031 21.422 -5.224 1.00 68.75 238 THR A CA 1
ATOM 1783 C C . THR A 1 238 ? -19.446 21.993 -5.197 1.00 68.75 238 THR A C 1
ATOM 1785 O O . THR A 1 238 ? -19.682 23.117 -4.738 1.00 68.75 238 THR A O 1
ATOM 1788 N N . ALA A 1 239 ? -20.403 21.221 -5.719 1.00 64.31 239 ALA A N 1
ATOM 1789 C CA . ALA A 1 239 ? -21.809 21.608 -5.739 1.00 64.31 239 ALA A CA 1
ATOM 1790 C C . ALA A 1 239 ? -22.353 21.743 -4.302 1.00 64.31 239 ALA A C 1
ATOM 1792 O O . ALA A 1 239 ? -22.009 20.926 -3.443 1.00 64.31 239 ALA A O 1
ATOM 1793 N N . PRO A 1 240 ? -23.197 22.752 -4.014 1.00 60.06 240 PRO A N 1
ATOM 1794 C CA . PRO A 1 240 ? -23.793 22.892 -2.694 1.00 60.06 240 PRO A CA 1
ATOM 1795 C C . PRO A 1 240 ? -24.690 21.682 -2.374 1.00 60.06 240 PRO A C 1
ATOM 1797 O O . PRO A 1 240 ? -25.415 21.214 -3.257 1.00 60.06 240 PRO A O 1
ATOM 1800 N N . PRO A 1 241 ? -24.673 21.171 -1.128 1.00 57.31 241 PRO A N 1
ATOM 1801 C CA . PRO A 1 241 ? -25.534 20.065 -0.728 1.00 57.31 241 PRO A CA 1
ATOM 1802 C C . PRO A 1 241 ? -27.006 20.462 -0.886 1.00 57.31 241 PRO A C 1
ATOM 1804 O O . PRO A 1 241 ? -27.399 21.572 -0.512 1.00 57.31 241 PRO A O 1
ATOM 1807 N N . ALA A 1 242 ? -27.812 19.558 -1.451 1.00 53.50 242 ALA A N 1
ATOM 1808 C CA . ALA A 1 242 ? -29.244 19.766 -1.616 1.00 53.50 242 ALA A CA 1
ATOM 1809 C C . ALA A 1 242 ? -29.879 20.063 -0.250 1.00 53.50 242 ALA A C 1
ATOM 1811 O O . ALA A 1 242 ? -29.742 19.294 0.702 1.00 53.50 242 ALA A O 1
ATOM 1812 N N . SER A 1 243 ? -30.549 21.210 -0.148 1.00 44.53 243 SER A N 1
ATOM 1813 C CA . SER A 1 243 ? -31.367 21.545 1.014 1.00 44.53 243 SER A CA 1
ATOM 1814 C C . SER A 1 243 ? -32.438 20.466 1.196 1.00 44.53 243 SER A C 1
ATOM 1816 O O . SER A 1 243 ? -33.195 20.181 0.269 1.00 44.53 243 SER A O 1
ATOM 1818 N N . ALA A 1 244 ? -32.536 19.907 2.404 1.00 43.84 244 ALA A N 1
ATOM 1819 C CA . ALA A 1 244 ? -33.542 18.921 2.806 1.00 43.84 244 ALA A CA 1
ATOM 1820 C C . ALA A 1 244 ? -34.993 19.471 2.842 1.00 43.84 244 ALA A C 1
ATOM 1822 O O . ALA A 1 244 ? -35.857 18.881 3.483 1.00 43.84 244 ALA A O 1
ATOM 1823 N N . ALA A 1 245 ? -35.278 20.600 2.181 1.00 40.44 245 ALA A N 1
ATOM 1824 C CA . ALA A 1 245 ? -36.580 21.270 2.194 1.00 40.44 245 ALA A CA 1
ATOM 1825 C C . ALA A 1 245 ? -37.256 21.403 0.811 1.00 40.44 245 ALA A C 1
ATOM 1827 O O . ALA A 1 245 ? -38.276 22.078 0.712 1.00 40.44 245 ALA A O 1
ATOM 1828 N N . ALA A 1 246 ? -36.737 20.783 -0.257 1.00 39.94 246 ALA A N 1
ATOM 1829 C CA . ALA A 1 246 ? -37.281 20.954 -1.617 1.00 39.94 246 ALA A CA 1
ATOM 1830 C C . ALA A 1 246 ? -38.132 19.779 -2.153 1.00 39.94 246 ALA A C 1
ATOM 1832 O O . ALA A 1 246 ? -38.526 19.802 -3.316 1.00 39.94 246 ALA A O 1
ATOM 1833 N N . ASP A 1 247 ? -38.468 18.781 -1.331 1.00 35.44 247 ASP A N 1
ATOM 1834 C CA . ASP A 1 247 ? -39.074 17.519 -1.797 1.00 35.44 247 ASP A CA 1
ATOM 1835 C C . ASP A 1 247 ? -40.621 17.515 -1.890 1.00 35.44 247 ASP A C 1
ATOM 1837 O O . ASP A 1 247 ? -41.258 16.471 -1.783 1.00 35.44 247 ASP A O 1
ATOM 1841 N N . GLN A 1 248 ? -41.277 18.672 -2.072 1.00 37.31 248 GLN A N 1
ATOM 1842 C CA . GLN A 1 248 ? -42.757 18.738 -2.106 1.00 37.31 248 GLN A CA 1
ATOM 1843 C C . GLN A 1 248 ? -43.400 19.521 -3.257 1.00 37.31 248 GLN A C 1
ATOM 1845 O O . GLN A 1 248 ? -44.611 19.734 -3.237 1.00 37.31 248 GLN A O 1
ATOM 1850 N N . SER A 1 249 ? -42.680 19.910 -4.311 1.00 40.22 249 SER A N 1
ATOM 1851 C CA . SER A 1 249 ? -43.350 20.627 -5.409 1.00 40.22 249 SER A CA 1
ATOM 1852 C C . SER A 1 249 ? -42.746 20.388 -6.784 1.00 40.22 249 SER A C 1
ATOM 1854 O O . SER A 1 249 ? -42.092 21.264 -7.328 1.00 40.22 249 SER A O 1
ATOM 1856 N N . GLN A 1 250 ? -43.012 19.221 -7.374 1.00 39.50 250 GLN A N 1
ATOM 1857 C CA . GLN A 1 250 ? -43.151 19.086 -8.832 1.00 39.50 250 GLN A CA 1
ATOM 1858 C C . GLN A 1 250 ? -43.758 17.726 -9.182 1.00 39.50 250 GLN A C 1
ATOM 1860 O O . GLN A 1 250 ? -43.105 16.805 -9.656 1.00 39.50 250 GLN A O 1
ATOM 1865 N N . ASN A 1 251 ? -45.058 17.611 -8.925 1.00 35.94 251 ASN A N 1
ATOM 1866 C CA . ASN A 1 251 ? -45.883 16.536 -9.450 1.00 35.94 251 ASN A CA 1
ATOM 1867 C C . ASN A 1 251 ? -47.176 17.159 -9.991 1.00 35.94 251 ASN A C 1
ATOM 1869 O O . ASN A 1 251 ? -48.172 17.191 -9.279 1.00 35.94 251 ASN A O 1
ATOM 1873 N N . SER A 1 252 ? -47.136 17.728 -11.206 1.00 35.31 252 SER A N 1
ATOM 1874 C CA . SER A 1 252 ? -48.319 17.928 -12.070 1.00 35.31 252 SER A CA 1
ATOM 1875 C C . SER A 1 252 ? -48.009 18.693 -13.370 1.00 35.31 252 SER A C 1
ATOM 1877 O O . SER A 1 252 ? -47.505 19.810 -13.311 1.00 35.31 252 SER A O 1
ATOM 1879 N N . ALA A 1 253 ? -48.494 18.120 -14.484 1.00 34.56 253 ALA A N 1
ATOM 1880 C CA . ALA A 1 253 ? -48.803 18.711 -15.802 1.00 34.56 253 ALA A CA 1
ATOM 1881 C C . ALA A 1 253 ? -47.614 19.066 -16.731 1.00 34.56 253 ALA A C 1
ATOM 1883 O O . ALA A 1 253 ? -46.670 19.716 -16.322 1.00 34.56 253 ALA A O 1
ATOM 1884 N N . GLY A 1 254 ? -47.595 18.718 -18.022 1.00 30.97 254 GLY A N 1
ATOM 1885 C CA . GLY A 1 254 ? -48.624 18.163 -18.897 1.00 30.97 254 GLY A CA 1
ATOM 1886 C C . GLY A 1 254 ? -48.064 17.837 -20.296 1.00 30.97 254 GLY A C 1
ATOM 1887 O O . GLY A 1 254 ? -46.896 18.061 -20.593 1.00 30.97 254 GLY A O 1
ATOM 1888 N N . ALA A 1 255 ? -48.936 17.246 -21.108 1.00 31.88 255 ALA A N 1
ATOM 1889 C CA . ALA A 1 255 ? -48.703 16.516 -22.350 1.00 31.88 255 ALA A CA 1
ATOM 1890 C C . ALA A 1 255 ? -48.099 17.283 -23.546 1.00 31.88 255 ALA A C 1
ATOM 1892 O O . ALA A 1 255 ? -48.319 18.478 -23.723 1.00 31.88 255 ALA A O 1
ATOM 1893 N N . GLY A 1 256 ? -47.499 16.510 -24.460 1.00 29.28 256 GLY A N 1
ATOM 1894 C CA . GLY A 1 256 ? -47.325 16.862 -25.872 1.00 29.28 256 GLY A CA 1
ATOM 1895 C C . GLY A 1 256 ? -46.507 15.813 -26.644 1.00 29.28 256 GLY A C 1
ATOM 1896 O O . GLY A 1 256 ? -45.311 15.707 -26.391 1.00 29.28 256 GLY A O 1
ATOM 1897 N N . PRO A 1 257 ? -47.101 15.023 -27.563 1.00 44.12 257 PRO A N 1
ATOM 1898 C CA . PRO A 1 257 ? -46.384 14.020 -28.344 1.00 44.12 257 PRO A CA 1
ATOM 1899 C C . PRO A 1 257 ? -45.733 14.671 -29.570 1.00 44.12 257 PRO A C 1
ATOM 1901 O O . PRO A 1 257 ? -46.320 15.534 -30.220 1.00 44.12 257 PRO A O 1
ATOM 1904 N N . SER A 1 258 ? -44.533 14.237 -29.941 1.00 32.84 258 SER A N 1
ATOM 1905 C CA . SER A 1 258 ? -43.973 14.523 -31.263 1.00 32.84 258 SER A CA 1
ATOM 1906 C C . SER A 1 258 ? -43.315 13.268 -31.800 1.00 32.84 258 SER A C 1
ATOM 1908 O O . SER A 1 258 ? -42.158 12.966 -31.532 1.00 32.84 258 SER A O 1
ATOM 1910 N N . ALA A 1 259 ? -44.117 12.528 -32.558 1.00 34.97 259 ALA A N 1
ATOM 1911 C CA . ALA A 1 259 ? -43.615 11.669 -33.605 1.00 34.97 259 ALA A CA 1
ATOM 1912 C C . ALA A 1 259 ? -43.167 12.557 -34.775 1.00 34.97 259 ALA A C 1
ATOM 1914 O O . ALA A 1 259 ? -43.956 13.350 -35.290 1.00 34.97 259 ALA A O 1
ATOM 1915 N N . SER A 1 260 ? -41.935 12.379 -35.236 1.00 34.66 260 SER A N 1
ATOM 1916 C CA . SER A 1 260 ? -41.580 12.626 -36.629 1.00 34.66 260 SER A CA 1
ATOM 1917 C C . SER A 1 260 ? -40.750 11.451 -37.137 1.00 34.66 260 SER A C 1
ATOM 1919 O O . SER A 1 260 ? -39.633 11.171 -36.716 1.00 34.66 260 SER A O 1
ATOM 1921 N N . SER A 1 261 ? -41.388 10.713 -38.034 1.00 38.66 261 SER A N 1
ATOM 1922 C CA . SER A 1 261 ? -40.816 9.712 -38.918 1.00 38.66 261 SER A CA 1
ATOM 1923 C C . SER A 1 261 ? -39.781 10.326 -39.862 1.00 38.66 261 SER A C 1
ATOM 1925 O O . SER A 1 261 ? -40.067 11.341 -40.499 1.00 38.66 261 SER A O 1
ATOM 1927 N N . GLY A 1 262 ? -38.647 9.649 -40.051 1.00 31.00 262 GLY A N 1
ATOM 1928 C CA . GLY A 1 262 ? -37.692 9.960 -41.114 1.00 31.00 262 GLY A CA 1
ATOM 1929 C C . GLY A 1 262 ? -36.656 8.854 -41.335 1.00 31.00 262 GLY A C 1
ATOM 1930 O O . GLY A 1 262 ? -35.592 8.930 -40.749 1.00 31.00 262 GLY A O 1
ATOM 1931 N N . GLY A 1 263 ? -37.014 7.861 -42.167 1.00 32.47 263 GLY A N 1
ATOM 1932 C CA . GLY A 1 263 ? -36.189 7.038 -43.087 1.00 32.47 263 GLY A CA 1
ATOM 1933 C C . GLY A 1 263 ? -34.834 6.416 -42.658 1.00 32.47 263 GLY A C 1
ATOM 1934 O O . GLY A 1 263 ? -34.036 7.051 -41.981 1.00 32.47 263 GLY A O 1
ATOM 1935 N N . PRO A 1 264 ? -34.487 5.201 -43.142 1.00 45.78 264 PRO A N 1
ATOM 1936 C CA . PRO A 1 264 ? -33.220 4.545 -42.822 1.00 45.78 264 PRO A CA 1
ATOM 1937 C C . PRO A 1 264 ? -32.068 5.208 -43.593 1.00 45.78 264 PRO A C 1
ATOM 1939 O O . PRO A 1 264 ? -31.839 4.934 -44.770 1.00 45.78 264 PRO A O 1
ATOM 1942 N N . GLY A 1 265 ? -31.356 6.114 -42.927 1.00 32.75 265 GLY A N 1
ATOM 1943 C CA . GLY A 1 265 ? -30.137 6.741 -43.428 1.00 32.75 265 GLY A CA 1
ATOM 1944 C C . GLY A 1 265 ? -28.906 6.037 -42.872 1.00 32.75 265 GLY A C 1
ATOM 1945 O O . GLY A 1 265 ? -28.533 6.245 -41.722 1.00 32.75 265 GLY A O 1
ATOM 1946 N N . PHE A 1 266 ? -28.269 5.209 -43.697 1.00 44.38 266 PHE A N 1
ATOM 1947 C CA . PHE A 1 266 ? -26.940 4.664 -43.440 1.00 44.38 266 PHE A CA 1
ATOM 1948 C C . PHE A 1 266 ? -25.928 5.822 -43.477 1.00 44.38 266 PHE A C 1
ATOM 1950 O O . PHE A 1 266 ? -25.569 6.301 -44.551 1.00 44.38 266 PHE A O 1
ATOM 1957 N N . SER A 1 267 ? -25.492 6.287 -42.307 1.00 37.00 267 SER A N 1
ATOM 1958 C CA . SER A 1 267 ? -24.439 7.295 -42.156 1.00 37.00 267 SER A CA 1
ATOM 1959 C C . SER A 1 267 ? -23.374 6.741 -41.218 1.00 37.00 267 SER A C 1
ATOM 1961 O O . SER A 1 267 ? -23.589 6.639 -40.014 1.00 37.00 267 SER A O 1
ATOM 1963 N N . GLY A 1 268 ? -22.227 6.362 -41.784 1.00 39.31 268 GLY A N 1
ATOM 1964 C CA . GLY A 1 268 ? -21.036 5.899 -41.070 1.00 39.31 268 GLY A CA 1
ATOM 1965 C C . GLY A 1 268 ? -20.353 7.010 -40.271 1.00 39.31 268 GLY A C 1
ATOM 1966 O O . GLY A 1 268 ? -19.255 7.439 -40.614 1.00 39.31 268 GLY A O 1
ATOM 1967 N N . GLY A 1 269 ? -21.004 7.474 -39.207 1.00 34.97 269 GLY A N 1
ATOM 1968 C CA . GLY A 1 269 ? -20.391 8.247 -38.133 1.00 34.97 269 GLY A CA 1
ATOM 1969 C C . GLY A 1 269 ? -20.251 7.351 -36.910 1.00 34.97 269 GLY A C 1
ATOM 1970 O O . GLY A 1 269 ? -21.219 6.711 -36.515 1.00 34.97 269 GLY A O 1
ATOM 1971 N N . LEU A 1 270 ? -19.052 7.272 -36.326 1.00 46.09 270 LEU A N 1
ATOM 1972 C CA . LEU A 1 270 ? -18.823 6.543 -35.079 1.00 46.09 270 LEU A CA 1
ATOM 1973 C C . LEU A 1 270 ? -19.610 7.206 -33.939 1.00 46.09 270 LEU A C 1
ATOM 1975 O O . LEU A 1 270 ? -19.077 8.064 -33.232 1.00 46.09 270 LEU A O 1
ATOM 1979 N N . THR A 1 271 ? -20.861 6.799 -33.746 1.00 48.38 271 THR A N 1
ATOM 1980 C CA . THR A 1 271 ? -21.594 7.043 -32.506 1.00 48.38 271 THR A CA 1
ATOM 1981 C C . THR A 1 271 ? -20.731 6.490 -31.367 1.00 48.38 271 THR A C 1
ATOM 1983 O O . THR A 1 271 ? -20.261 5.350 -31.466 1.00 48.38 271 THR A O 1
ATOM 1986 N N . PRO A 1 272 ? -20.402 7.279 -30.328 1.00 52.09 272 PRO A N 1
ATOM 1987 C CA . PRO A 1 272 ? -19.670 6.747 -29.187 1.00 52.09 272 PRO A CA 1
ATOM 1988 C C . PRO A 1 272 ? -20.469 5.569 -28.614 1.00 52.09 272 PRO A C 1
ATOM 1990 O O . PRO A 1 272 ? -21.686 5.698 -28.480 1.00 52.09 272 PRO A O 1
ATOM 1993 N N . PRO A 1 273 ? -19.826 4.418 -28.339 1.00 64.69 273 PRO A N 1
ATOM 1994 C CA . PRO A 1 273 ? -20.536 3.287 -27.763 1.00 64.69 273 PRO A CA 1
ATOM 1995 C C . PRO A 1 273 ? -21.188 3.737 -26.456 1.00 64.69 273 PRO A C 1
ATOM 1997 O O . PRO A 1 273 ? -20.536 4.389 -25.635 1.00 64.69 273 PRO A O 1
ATOM 2000 N N . GLU A 1 274 ? -22.475 3.432 -26.298 1.00 73.88 274 GLU A N 1
ATOM 2001 C CA . GLU A 1 274 ? -23.200 3.733 -25.068 1.00 73.88 274 GLU A CA 1
ATOM 2002 C C . GLU A 1 274 ? -22.491 3.073 -23.876 1.00 73.88 274 GLU A C 1
ATOM 2004 O O . GLU A 1 274 ? -22.035 1.925 -23.992 1.00 73.88 274 GLU A O 1
ATOM 2009 N N . PRO A 1 275 ? -22.336 3.797 -22.753 1.00 85.44 275 PRO A N 1
ATOM 2010 C CA . PRO A 1 275 ? -21.583 3.300 -21.615 1.00 85.44 275 PRO A CA 1
ATOM 2011 C C . PRO A 1 275 ? -22.274 2.081 -21.010 1.00 85.44 275 PRO A C 1
ATOM 2013 O O . PRO A 1 275 ? -23.495 2.057 -20.863 1.00 85.44 275 PRO A O 1
ATOM 2016 N N . VAL A 1 276 ? -21.484 1.085 -20.608 1.00 88.31 276 VAL A N 1
ATOM 2017 C CA . VAL A 1 276 ? -22.018 -0.073 -19.882 1.00 88.31 276 VAL A CA 1
ATOM 2018 C C . VAL A 1 276 ? -22.017 0.224 -18.396 1.00 88.31 276 VAL A C 1
ATOM 2020 O O . VAL A 1 276 ? -20.950 0.445 -17.830 1.00 88.31 276 VAL A O 1
ATOM 2023 N N . VAL A 1 277 ? -23.184 0.205 -17.753 1.00 91.25 277 VAL A N 1
ATOM 2024 C CA . VAL A 1 277 ? -23.325 0.539 -16.328 1.00 91.25 277 VAL A CA 1
ATOM 2025 C C . VAL A 1 277 ? -23.681 -0.701 -15.515 1.00 91.25 277 VAL A C 1
ATOM 2027 O O . VAL A 1 277 ? -24.739 -1.299 -15.698 1.00 91.25 277 VAL A O 1
ATOM 2030 N N . LEU A 1 278 ? -22.821 -1.061 -14.564 1.00 90.44 278 LEU A N 1
ATOM 2031 C CA . LEU A 1 278 ? -23.085 -2.115 -13.592 1.00 90.44 278 LEU A CA 1
ATOM 2032 C C . LEU A 1 278 ? -23.462 -1.522 -12.235 1.00 90.44 278 LEU A C 1
ATOM 2034 O O . LEU A 1 278 ? -22.747 -0.666 -11.717 1.00 90.44 278 LEU A O 1
ATOM 2038 N N . ARG A 1 279 ? -24.562 -1.995 -11.641 1.00 92.19 279 ARG A N 1
ATOM 2039 C CA . ARG A 1 279 ? -25.084 -1.505 -10.353 1.00 92.19 279 ARG A CA 1
ATOM 2040 C C . ARG A 1 279 ? -25.212 -2.620 -9.324 1.00 92.19 279 ARG A C 1
ATOM 2042 O O . ARG A 1 279 ? -25.644 -3.727 -9.639 1.00 92.19 279 ARG A O 1
ATOM 2049 N N . HIS A 1 280 ? -24.851 -2.320 -8.083 1.00 91.56 280 HIS A N 1
ATOM 2050 C CA . HIS A 1 280 ? -25.117 -3.159 -6.922 1.00 91.56 280 HIS A CA 1
ATOM 2051 C C . HIS A 1 280 ? -26.263 -2.537 -6.117 1.00 91.56 280 HIS A C 1
ATOM 2053 O O . HIS A 1 280 ? -26.048 -1.605 -5.342 1.00 91.56 280 HIS A O 1
ATOM 2059 N N . GLU A 1 281 ? -27.478 -3.058 -6.307 1.00 88.19 281 GLU A N 1
ATOM 2060 C CA . GLU A 1 281 ? -28.710 -2.536 -5.689 1.00 88.19 281 GLU A CA 1
ATOM 2061 C C . GLU A 1 281 ? -28.608 -2.337 -4.162 1.00 88.19 281 GLU A C 1
ATOM 2063 O O . GLU A 1 281 ? -28.944 -1.250 -3.694 1.00 88.19 281 GLU A O 1
ATOM 2068 N N . PRO A 1 282 ? -28.078 -3.288 -3.359 1.00 85.62 282 PRO A N 1
ATOM 2069 C CA . PRO A 1 282 ? -28.059 -3.131 -1.902 1.00 85.62 282 PRO A CA 1
ATOM 2070 C C . PRO A 1 282 ? -27.210 -1.964 -1.384 1.00 85.62 282 PRO A C 1
ATOM 2072 O O . PRO A 1 282 ? -27.502 -1.435 -0.316 1.00 85.62 282 PRO A O 1
ATOM 2075 N N . SER A 1 283 ? -26.143 -1.583 -2.095 1.00 83.25 283 SER A N 1
ATOM 2076 C CA . SER A 1 283 ? -25.249 -0.490 -1.671 1.00 83.25 283 SER A CA 1
ATOM 2077 C C . SER A 1 283 ? -25.409 0.784 -2.497 1.00 83.25 283 SER A C 1
ATOM 2079 O O . SER A 1 283 ? -24.771 1.786 -2.186 1.00 83.25 283 SER A O 1
ATOM 2081 N N . GLY A 1 284 ? -26.194 0.749 -3.579 1.00 85.38 284 GLY A N 1
ATOM 2082 C CA . GLY A 1 284 ? -26.285 1.834 -4.560 1.00 85.38 284 GLY A CA 1
ATOM 2083 C C . GLY A 1 284 ? -24.992 2.077 -5.350 1.00 85.38 284 GLY A C 1
ATOM 2084 O O . GLY A 1 284 ? -24.909 3.039 -6.113 1.00 85.38 284 GLY A O 1
ATOM 2085 N N . THR A 1 285 ? -23.972 1.229 -5.184 1.00 88.06 285 THR A N 1
ATOM 2086 C CA . THR A 1 285 ? -22.680 1.375 -5.862 1.00 88.06 285 THR A CA 1
ATOM 2087 C C . THR A 1 285 ? -22.842 1.083 -7.346 1.00 88.06 285 THR A C 1
ATOM 2089 O O . THR A 1 285 ? -23.399 0.051 -7.721 1.00 88.06 285 THR A O 1
ATOM 2092 N N . ALA A 1 286 ? -22.327 1.968 -8.193 1.00 90.62 286 ALA A N 1
ATOM 2093 C CA . ALA A 1 286 ? -22.368 1.804 -9.634 1.00 90.62 286 ALA A CA 1
ATOM 2094 C C . ALA A 1 286 ? -20.992 2.064 -10.244 1.00 90.62 286 ALA A C 1
ATOM 2096 O O . ALA A 1 286 ? -20.322 3.027 -9.878 1.00 90.62 286 ALA A O 1
ATOM 2097 N N . PHE A 1 287 ? -20.612 1.229 -11.205 1.00 91.69 287 PHE A N 1
ATOM 2098 C CA . PHE A 1 287 ? -19.458 1.453 -12.065 1.00 91.69 287 PHE A CA 1
ATOM 2099 C C . PHE A 1 287 ? -19.906 1.503 -13.516 1.00 91.69 287 PHE A C 1
ATOM 2101 O O . PHE A 1 287 ? -20.846 0.811 -13.907 1.00 91.69 287 PHE A O 1
ATOM 2108 N N . ALA A 1 288 ? -19.231 2.322 -14.312 1.00 90.56 288 ALA A N 1
ATOM 2109 C CA . ALA A 1 288 ? -19.504 2.444 -15.731 1.00 90.56 288 ALA A CA 1
ATOM 2110 C C . ALA A 1 288 ? -18.226 2.212 -16.535 1.00 90.56 288 ALA A C 1
ATOM 2112 O O . ALA A 1 288 ? -17.168 2.723 -16.172 1.00 90.56 288 ALA A O 1
ATOM 2113 N N . LEU A 1 289 ? -18.342 1.461 -17.630 1.00 89.00 289 LEU A N 1
ATOM 2114 C CA . LEU A 1 289 ? -17.364 1.471 -18.709 1.00 89.00 289 LEU A CA 1
ATOM 2115 C C . LEU A 1 289 ? -17.725 2.611 -19.646 1.00 89.00 289 LEU A C 1
ATOM 2117 O O . LEU A 1 289 ? -18.749 2.557 -20.330 1.00 89.00 289 LEU A O 1
ATOM 2121 N N . ASP A 1 290 ? -16.892 3.645 -19.658 1.00 86.00 290 ASP A N 1
ATOM 2122 C CA . ASP A 1 290 ? -17.079 4.776 -20.554 1.00 86.00 290 ASP A CA 1
ATOM 2123 C C . ASP A 1 290 ? -16.745 4.414 -22.014 1.00 86.00 290 ASP A C 1
ATOM 2125 O O . ASP A 1 290 ? -16.153 3.376 -22.328 1.00 86.00 290 ASP A O 1
ATOM 2129 N N . ALA A 1 291 ? -17.105 5.301 -22.941 1.00 80.31 291 ALA A N 1
ATOM 2130 C CA . ALA A 1 291 ? -16.889 5.071 -24.364 1.00 80.31 291 ALA A CA 1
ATOM 2131 C C . ALA A 1 291 ? -15.401 4.904 -24.747 1.00 80.31 291 ALA A C 1
ATOM 2133 O O . ALA A 1 291 ? -15.092 4.245 -25.742 1.00 80.31 291 ALA A O 1
ATOM 2134 N N . ALA A 1 292 ? -14.467 5.491 -23.991 1.00 83.38 292 ALA A N 1
ATOM 2135 C CA . ALA A 1 292 ? -13.034 5.378 -24.250 1.00 83.38 292 ALA A CA 1
ATOM 2136 C C . ALA A 1 292 ? -12.484 4.028 -23.768 1.00 83.38 292 ALA A C 1
ATOM 2138 O O . ALA A 1 292 ? -11.694 3.399 -24.472 1.00 83.38 292 ALA A O 1
ATOM 2139 N N . GLN A 1 293 ? -12.931 3.558 -22.606 1.00 84.81 293 GLN A N 1
ATOM 2140 C CA . GLN A 1 293 ? -12.645 2.231 -22.076 1.00 84.81 293 GLN A CA 1
ATOM 2141 C C . GLN A 1 293 ? -13.227 1.152 -22.989 1.00 84.81 293 GLN A C 1
ATOM 2143 O O . GLN A 1 293 ? -12.503 0.232 -23.365 1.00 84.81 293 GLN A O 1
ATOM 2148 N N . LEU A 1 294 ? -14.473 1.318 -23.447 1.00 83.75 294 LEU A N 1
ATOM 2149 C CA . LEU A 1 294 ? -15.110 0.414 -24.408 1.00 83.75 294 LEU A CA 1
ATOM 2150 C C . LEU A 1 294 ? -14.322 0.318 -25.723 1.00 83.75 294 LEU A C 1
ATOM 2152 O O . LEU A 1 294 ? -14.098 -0.779 -26.223 1.00 83.75 294 LEU A O 1
ATOM 2156 N N . ARG A 1 295 ? -13.809 1.437 -26.250 1.00 82.38 295 ARG A N 1
ATOM 2157 C CA . ARG A 1 295 ? -12.942 1.435 -27.447 1.00 82.38 295 ARG A CA 1
ATOM 2158 C C . ARG A 1 295 ? -11.607 0.718 -27.233 1.00 82.38 295 ARG A C 1
ATOM 2160 O O . ARG A 1 295 ? -11.076 0.154 -28.185 1.00 82.38 295 ARG A O 1
ATOM 2167 N N . LYS A 1 296 ? -11.056 0.754 -26.015 1.00 81.38 296 LYS A N 1
ATOM 2168 C CA . LYS A 1 296 ? -9.809 0.053 -25.667 1.00 81.38 296 LYS A CA 1
ATOM 2169 C C . LYS A 1 296 ? -10.014 -1.456 -25.548 1.00 81.38 296 LYS A C 1
ATOM 2171 O O . LYS A 1 296 ? -9.143 -2.208 -25.971 1.00 81.38 296 LYS A O 1
ATOM 2176 N N . ILE A 1 297 ? -11.143 -1.890 -24.985 1.00 84.94 297 ILE A N 1
ATOM 2177 C CA . ILE A 1 297 ? -11.434 -3.317 -24.786 1.00 84.94 297 ILE A CA 1
ATOM 2178 C C . ILE A 1 297 ? -12.103 -3.973 -26.003 1.00 84.94 297 ILE A C 1
ATOM 2180 O O . ILE A 1 297 ? -12.027 -5.185 -26.135 1.00 84.94 297 ILE A O 1
ATOM 2184 N N . MET A 1 298 ? -12.736 -3.206 -26.897 1.00 83.31 298 MET A N 1
ATOM 2185 C CA . MET A 1 298 ? -13.391 -3.694 -28.119 1.00 83.31 298 MET A CA 1
ATOM 2186 C C . MET A 1 298 ? -12.975 -2.849 -29.337 1.00 83.31 298 MET A C 1
ATOM 2188 O O . MET A 1 298 ? -13.688 -1.911 -29.724 1.00 83.31 298 MET A O 1
ATOM 2192 N N . PRO A 1 299 ? -11.827 -3.147 -29.971 1.00 69.81 299 PRO A N 1
ATOM 2193 C CA . PRO A 1 299 ? -11.412 -2.447 -31.180 1.00 69.81 299 PRO A CA 1
ATOM 2194 C C . PRO A 1 299 ? -12.419 -2.708 -32.312 1.00 69.81 299 PRO A C 1
ATOM 2196 O O . PRO A 1 299 ? -12.645 -3.844 -32.711 1.00 69.81 299 PRO A O 1
ATOM 2199 N N . GLY A 1 300 ? -13.053 -1.644 -32.815 1.00 65.62 300 GLY A N 1
ATOM 2200 C CA . GLY A 1 300 ? -14.101 -1.727 -33.845 1.00 65.62 300 GLY A CA 1
ATOM 2201 C C . GLY A 1 300 ? -15.536 -1.845 -33.314 1.00 65.62 300 GLY A C 1
ATOM 2202 O O . GLY A 1 300 ? -16.465 -1.796 -34.112 1.00 65.62 300 GLY A O 1
ATOM 2203 N N . GLY A 1 301 ? -15.736 -1.929 -31.992 1.00 67.06 301 GLY A N 1
ATOM 2204 C CA . GLY A 1 301 ? -17.067 -1.904 -31.368 1.00 67.06 301 GLY A CA 1
ATOM 2205 C C . GLY A 1 301 ? -17.868 -3.207 -31.468 1.00 67.06 301 GLY A C 1
ATOM 2206 O O . GLY A 1 301 ? -19.027 -3.227 -31.061 1.00 67.06 301 GLY A O 1
ATOM 2207 N N . ASP A 1 302 ? -17.260 -4.283 -31.968 1.00 70.56 302 ASP A N 1
ATOM 2208 C CA . ASP A 1 302 ? -17.875 -5.608 -32.058 1.00 70.56 302 ASP A CA 1
ATOM 2209 C C . ASP A 1 302 ? -17.694 -6.385 -30.732 1.00 70.56 302 ASP A C 1
ATOM 2211 O O . ASP A 1 302 ? -16.551 -6.615 -30.317 1.00 70.56 302 ASP A O 1
ATOM 2215 N N . PRO A 1 303 ? -18.786 -6.794 -30.048 1.00 69.69 303 PRO A N 1
ATOM 2216 C CA . PRO A 1 303 ? -18.724 -7.602 -28.827 1.00 69.69 303 PRO A CA 1
ATOM 2217 C C . PRO A 1 303 ? -17.982 -8.938 -28.993 1.00 69.69 303 PRO A C 1
ATOM 2219 O O . PRO A 1 303 ? -17.520 -9.497 -28.000 1.00 69.69 303 PRO A O 1
ATOM 2222 N N . GLY A 1 304 ? -17.850 -9.454 -30.222 1.00 70.25 304 GLY A N 1
ATOM 2223 C CA . GLY A 1 304 ? -17.115 -10.687 -30.523 1.00 70.25 304 GLY A CA 1
ATOM 2224 C C . GLY A 1 304 ? -15.591 -10.580 -30.373 1.00 70.25 304 GLY A C 1
ATOM 2225 O O . GLY A 1 304 ? -14.926 -11.607 -30.258 1.00 70.25 304 GLY A O 1
ATOM 2226 N N . PHE A 1 305 ? -15.037 -9.362 -30.329 1.00 75.62 305 PHE A N 1
ATOM 2227 C CA . PHE A 1 305 ? -13.597 -9.092 -30.185 1.00 75.62 305 PHE A CA 1
ATOM 2228 C C . PHE A 1 305 ? -13.239 -8.477 -28.821 1.00 75.62 305 PHE A C 1
ATOM 2230 O O . PHE A 1 305 ? -12.324 -7.657 -28.718 1.00 75.62 305 PHE A O 1
ATOM 2237 N N . LEU A 1 306 ? -13.968 -8.846 -27.764 1.00 83.50 306 LEU A N 1
ATOM 2238 C CA . LEU A 1 306 ? -13.714 -8.363 -26.408 1.00 83.50 306 LEU A CA 1
ATOM 2239 C C . LEU A 1 306 ? -12.338 -8.825 -25.896 1.00 83.50 306 LEU A C 1
ATOM 2241 O O . LEU A 1 306 ? -12.081 -10.016 -25.735 1.00 83.50 306 LEU A O 1
ATOM 2245 N N . ASN A 1 307 ? -11.465 -7.869 -25.586 1.00 88.38 307 ASN A N 1
ATOM 2246 C CA . ASN A 1 307 ? -10.206 -8.115 -24.898 1.00 88.38 307 ASN A CA 1
ATOM 2247 C C . ASN A 1 307 ? -10.470 -8.318 -23.398 1.00 88.38 307 ASN A C 1
ATOM 2249 O O . ASN A 1 307 ? -10.602 -7.357 -22.632 1.00 88.38 307 ASN A O 1
ATOM 2253 N N . GLU A 1 308 ? -10.547 -9.582 -22.988 1.00 87.12 308 GLU A N 1
ATOM 2254 C CA . GLU A 1 308 ? -10.818 -9.964 -21.602 1.00 87.12 308 GLU A CA 1
ATOM 2255 C C . GLU A 1 308 ? -9.717 -9.534 -20.625 1.00 87.12 308 GLU A C 1
ATOM 2257 O O . GLU A 1 308 ? -10.028 -9.201 -19.484 1.00 87.12 308 GLU A O 1
ATOM 2262 N N . GLU A 1 309 ? -8.450 -9.480 -21.046 1.00 89.38 309 GLU A N 1
ATOM 2263 C CA . GLU A 1 309 ? -7.339 -9.057 -20.181 1.00 89.38 309 GLU A CA 1
ATOM 2264 C C . GLU A 1 309 ? -7.450 -7.569 -19.829 1.00 89.38 309 GLU A C 1
ATOM 2266 O O . GLU A 1 309 ? -7.346 -7.180 -18.664 1.00 89.38 309 GLU A O 1
ATOM 2271 N N . ALA A 1 310 ? -7.736 -6.733 -20.829 1.00 89.44 310 ALA A N 1
ATOM 2272 C CA . ALA A 1 310 ? -7.936 -5.303 -20.627 1.00 89.44 310 ALA A CA 1
ATOM 2273 C C . ALA A 1 310 ? -9.191 -5.018 -19.785 1.00 89.44 310 ALA A C 1
ATOM 2275 O O . ALA A 1 310 ? -9.174 -4.134 -18.926 1.00 89.44 310 ALA A O 1
ATOM 2276 N N . LEU A 1 311 ? -10.270 -5.782 -19.992 1.00 90.88 311 LEU A N 1
ATOM 2277 C CA . LEU A 1 311 ? -11.470 -5.690 -19.162 1.00 90.88 311 LEU A CA 1
ATOM 2278 C C . LEU A 1 311 ? -11.191 -6.127 -17.718 1.00 90.88 311 LEU A C 1
ATOM 2280 O O . LEU A 1 311 ? -11.599 -5.436 -16.785 1.00 90.88 311 LEU A O 1
ATOM 2284 N N . ARG A 1 312 ? -10.465 -7.232 -17.520 1.00 93.44 312 ARG A N 1
ATOM 2285 C CA . ARG A 1 312 ? -10.073 -7.718 -16.193 1.00 93.44 312 ARG A CA 1
ATOM 2286 C C . ARG A 1 312 ? -9.283 -6.665 -15.427 1.00 93.44 312 ARG A C 1
ATOM 2288 O O . ARG A 1 312 ? -9.634 -6.396 -14.287 1.00 93.44 312 ARG A O 1
ATOM 2295 N N . PHE A 1 313 ? -8.312 -6.008 -16.060 1.00 93.00 313 PHE A N 1
ATOM 2296 C CA . PHE A 1 313 ? -7.540 -4.932 -15.429 1.00 93.00 313 PHE A CA 1
ATOM 2297 C C . PHE A 1 313 ? -8.432 -3.783 -14.920 1.00 93.00 313 PHE A C 1
ATOM 2299 O O . PHE A 1 313 ? -8.254 -3.290 -13.806 1.00 93.00 313 PHE A O 1
ATOM 2306 N N . ILE A 1 314 ? -9.439 -3.379 -15.703 1.00 91.69 314 ILE A N 1
ATOM 2307 C CA . ILE A 1 314 ? -10.401 -2.343 -15.290 1.00 91.69 314 ILE A CA 1
ATOM 2308 C C . ILE A 1 314 ? -11.244 -2.826 -14.102 1.00 91.69 314 ILE A C 1
ATOM 2310 O O . ILE A 1 314 ? -11.390 -2.106 -13.113 1.00 91.69 314 ILE A O 1
ATOM 2314 N N . VAL A 1 315 ? -11.777 -4.048 -14.181 1.00 93.56 315 VAL A N 1
ATOM 2315 C CA . VAL A 1 315 ? -12.615 -4.641 -13.129 1.00 93.56 315 VAL A CA 1
ATOM 2316 C C . VAL A 1 315 ? -11.822 -4.864 -11.838 1.00 93.56 315 VAL A C 1
ATOM 2318 O O . VAL A 1 315 ? -12.360 -4.662 -10.753 1.00 93.56 315 VAL A O 1
ATOM 2321 N N . GLU A 1 316 ? -10.543 -5.226 -11.917 1.00 93.50 316 GLU A N 1
ATOM 2322 C CA . GLU A 1 316 ? -9.642 -5.305 -10.762 1.00 93.50 316 GLU A CA 1
ATOM 2323 C C . GLU A 1 316 ? -9.414 -3.924 -10.134 1.00 93.50 316 GLU A C 1
ATOM 2325 O O . GLU A 1 316 ? -9.447 -3.783 -8.910 1.00 93.50 316 GLU A O 1
ATOM 2330 N N . GLY A 1 317 ? -9.297 -2.877 -10.955 1.00 93.56 317 GLY A N 1
ATOM 2331 C CA . GLY A 1 317 ? -9.286 -1.490 -10.487 1.00 93.56 317 GLY A CA 1
ATOM 2332 C C . GLY A 1 317 ? -10.558 -1.101 -9.724 1.00 93.56 317 GLY A C 1
ATOM 2333 O O . GLY A 1 317 ? -10.480 -0.385 -8.724 1.00 93.56 317 GLY A O 1
ATOM 2334 N N . TRP A 1 318 ? -11.728 -1.593 -10.143 1.00 93.38 318 TRP A N 1
ATOM 2335 C CA . TRP A 1 318 ? -12.979 -1.425 -9.395 1.00 93.38 318 TRP A CA 1
ATOM 2336 C C . TRP A 1 318 ? -12.997 -2.263 -8.119 1.00 93.38 318 TRP A C 1
ATOM 2338 O O . TRP A 1 318 ? -13.400 -1.770 -7.067 1.00 93.38 318 TRP A O 1
ATOM 2348 N N . ALA A 1 319 ? -12.520 -3.510 -8.186 1.00 91.88 319 ALA A N 1
ATOM 2349 C CA . ALA A 1 319 ? -12.436 -4.401 -7.037 1.00 91.88 319 ALA A CA 1
ATOM 2350 C C . ALA A 1 319 ? -11.616 -3.768 -5.910 1.00 91.88 319 ALA A C 1
ATOM 2352 O O . ALA A 1 319 ? -12.063 -3.808 -4.770 1.00 91.88 319 ALA A O 1
ATOM 2353 N N . ASN A 1 320 ? -10.494 -3.117 -6.219 1.00 92.88 320 ASN A N 1
ATOM 2354 C CA . ASN A 1 320 ? -9.649 -2.442 -5.229 1.00 92.88 320 ASN A CA 1
ATOM 2355 C C . ASN A 1 320 ? -10.319 -1.229 -4.557 1.00 92.88 320 ASN A C 1
ATOM 2357 O O . ASN A 1 320 ? -9.921 -0.849 -3.461 1.00 92.88 320 ASN A O 1
ATOM 2361 N N . GLN A 1 321 ? -11.332 -0.624 -5.185 1.00 91.31 321 GLN A N 1
ATOM 2362 C CA . GLN A 1 321 ? -12.067 0.511 -4.614 1.00 91.31 321 GLN A CA 1
ATOM 2363 C C . GLN A 1 321 ? -13.181 0.074 -3.656 1.00 91.31 321 GLN A C 1
ATOM 2365 O O . GLN A 1 321 ? -13.498 0.803 -2.721 1.00 91.31 321 GLN A O 1
ATOM 2370 N N . VAL A 1 322 ? -13.791 -1.094 -3.893 1.00 91.44 322 VAL A N 1
ATOM 2371 C CA . VAL A 1 322 ? -14.970 -1.556 -3.129 1.00 91.44 322 VAL A CA 1
ATOM 2372 C C . VAL A 1 322 ? -14.717 -2.777 -2.257 1.00 91.44 322 VAL A C 1
ATOM 2374 O O . VAL A 1 322 ? -15.533 -3.082 -1.393 1.00 91.44 322 VAL A O 1
ATOM 2377 N N . SER A 1 323 ? -13.628 -3.508 -2.488 1.00 92.25 323 SER A N 1
ATOM 2378 C CA . SER A 1 323 ? -13.322 -4.717 -1.728 1.00 92.25 323 SER A CA 1
ATOM 2379 C C . SER A 1 323 ? -12.499 -4.369 -0.497 1.00 92.25 323 SER A C 1
ATOM 2381 O O . SER A 1 323 ? -11.460 -3.723 -0.595 1.00 92.25 323 SER A O 1
ATOM 2383 N N . PHE A 1 324 ? -12.935 -4.851 0.659 1.00 92.56 324 PHE A N 1
ATOM 2384 C CA . PHE A 1 324 ? -12.219 -4.735 1.922 1.00 92.56 324 PHE A CA 1
ATOM 2385 C C . PHE A 1 324 ? -12.384 -6.032 2.726 1.00 92.56 324 PHE A C 1
ATOM 2387 O O . PHE A 1 324 ? -13.431 -6.686 2.646 1.00 92.56 324 PHE A O 1
ATOM 2394 N N . PRO A 1 325 ? -11.356 -6.454 3.480 1.00 92.19 325 PRO A N 1
ATOM 2395 C CA . PRO A 1 325 ? -11.403 -7.704 4.226 1.00 92.19 325 PRO A CA 1
ATOM 2396 C C . PRO A 1 325 ? -12.452 -7.655 5.342 1.00 92.19 325 PRO A C 1
ATOM 2398 O O . PRO A 1 325 ? -12.838 -6.586 5.816 1.00 92.19 325 PRO A O 1
ATOM 2401 N N . ALA A 1 326 ? -12.901 -8.833 5.777 1.00 93.75 326 ALA A N 1
ATOM 2402 C CA . ALA A 1 326 ? -13.717 -8.939 6.979 1.00 93.75 326 ALA A CA 1
ATOM 2403 C C . ALA A 1 326 ? -12.882 -8.601 8.219 1.00 93.75 326 ALA A C 1
ATOM 2405 O O . ALA A 1 326 ? -11.676 -8.845 8.255 1.00 93.75 326 ALA A O 1
ATOM 2406 N N . GLN A 1 327 ? -13.536 -8.041 9.231 1.00 93.75 327 GLN A N 1
ATOM 2407 C CA . GLN A 1 327 ? -12.923 -7.720 10.511 1.00 93.75 327 GLN A CA 1
ATOM 2408 C C . GLN A 1 327 ? -13.479 -8.654 11.579 1.00 93.75 327 GLN A C 1
ATOM 2410 O O . GLN A 1 327 ? -14.680 -8.646 11.854 1.00 93.75 327 GLN A O 1
ATOM 2415 N N . ASP A 1 328 ? -12.597 -9.426 12.200 1.00 93.56 328 ASP A N 1
ATOM 2416 C CA . ASP A 1 328 ? -12.968 -10.347 13.267 1.00 93.56 328 ASP A CA 1
ATOM 2417 C C . ASP A 1 328 ? -13.300 -9.621 14.574 1.00 93.56 328 ASP A C 1
ATOM 2419 O O . ASP A 1 328 ? -12.805 -8.521 14.866 1.00 93.56 328 ASP A O 1
ATOM 2423 N N . ALA A 1 329 ? -14.151 -10.257 15.379 1.00 94.81 329 ALA A N 1
ATOM 2424 C CA . ALA A 1 329 ? -14.411 -9.817 16.737 1.00 94.81 329 ALA A CA 1
ATOM 2425 C C . ALA A 1 329 ? -13.188 -10.062 17.628 1.00 94.81 329 ALA A C 1
ATOM 2427 O O . ALA A 1 329 ? -12.529 -11.098 17.533 1.00 94.81 329 ALA A O 1
ATOM 2428 N N . ARG A 1 330 ? -12.937 -9.134 18.557 1.00 95.62 330 ARG A N 1
ATOM 2429 C CA . ARG A 1 330 ? -11.984 -9.352 19.651 1.00 95.62 330 ARG A CA 1
ATOM 2430 C C . ARG A 1 330 ? -12.736 -9.650 20.927 1.00 95.62 330 ARG A C 1
ATOM 2432 O O . ARG A 1 330 ? -13.661 -8.913 21.272 1.00 95.62 330 ARG A O 1
ATOM 2439 N N . LEU A 1 331 ? -12.337 -10.704 21.626 1.00 95.12 331 LEU A N 1
ATOM 2440 C CA . LEU A 1 331 ? -13.058 -11.228 22.783 1.00 95.12 331 LEU A CA 1
ATOM 2441 C C . LEU A 1 331 ? -12.143 -11.334 23.996 1.00 95.12 331 LEU A C 1
ATOM 2443 O O . LEU A 1 331 ? -10.974 -11.677 23.875 1.00 95.12 331 LEU A O 1
ATOM 2447 N N . ARG A 1 332 ? -12.694 -11.097 25.183 1.00 94.25 332 ARG A N 1
ATOM 2448 C CA . ARG A 1 332 ? -12.034 -11.374 26.458 1.00 94.25 332 ARG A CA 1
ATOM 2449 C C . ARG A 1 332 ? -12.836 -12.406 27.225 1.00 94.25 332 ARG A C 1
ATOM 2451 O O . ARG A 1 332 ? -14.026 -12.203 27.448 1.00 94.25 332 ARG A O 1
ATOM 2458 N N . PHE A 1 333 ? -12.169 -13.471 27.643 1.00 93.25 333 PHE A N 1
ATOM 2459 C CA . PHE A 1 333 ? -12.731 -14.450 28.559 1.00 93.25 333 PHE A CA 1
ATOM 2460 C C . PHE A 1 333 ? -12.506 -13.999 30.007 1.00 93.25 333 PHE A C 1
ATOM 2462 O O . PHE A 1 333 ? -11.399 -13.587 30.357 1.00 93.25 333 PHE A O 1
ATOM 2469 N N . ASP A 1 334 ? -13.558 -14.035 30.819 1.00 92.12 334 ASP A N 1
ATOM 2470 C CA . ASP A 1 334 ? -13.500 -13.816 32.263 1.00 92.12 334 ASP A CA 1
ATOM 2471 C C . ASP A 1 334 ? -13.589 -15.164 32.983 1.00 92.12 334 ASP A C 1
ATOM 2473 O O . ASP A 1 334 ? -14.613 -15.842 32.928 1.00 92.12 334 ASP A O 1
ATOM 2477 N N . ASP A 1 335 ? -12.508 -15.537 33.664 1.00 87.88 335 ASP A N 1
ATOM 2478 C CA . ASP A 1 335 ? -12.372 -16.824 34.346 1.00 87.88 335 ASP A CA 1
ATOM 2479 C C . ASP A 1 335 ? -13.304 -16.955 35.563 1.00 87.88 335 ASP A C 1
ATOM 2481 O O . ASP A 1 335 ? -13.779 -18.044 35.877 1.00 87.88 335 ASP A O 1
ATOM 2485 N N . ALA A 1 336 ? -13.648 -15.841 36.221 1.00 90.00 336 ALA A N 1
ATOM 2486 C CA . ALA A 1 336 ? -14.511 -15.865 37.400 1.00 90.00 336 ALA A CA 1
ATOM 2487 C C . ALA A 1 336 ? -15.987 -16.095 37.045 1.00 90.00 336 ALA A C 1
ATOM 2489 O O . ALA A 1 336 ? -16.740 -16.662 37.839 1.00 90.00 336 ALA A O 1
ATOM 2490 N N . THR A 1 337 ? -16.413 -15.629 35.869 1.00 89.75 337 THR A N 1
ATOM 2491 C CA . THR A 1 337 ? -17.812 -15.700 35.416 1.00 89.75 337 THR A CA 1
ATOM 2492 C C . THR A 1 337 ? -18.027 -16.680 34.263 1.00 89.75 337 THR A C 1
ATOM 2494 O O . THR A 1 337 ? -19.170 -16.924 33.877 1.00 89.75 337 THR A O 1
ATOM 2497 N N . SER A 1 338 ? -16.942 -17.229 33.706 1.00 86.56 338 SER A N 1
ATOM 2498 C CA . SER A 1 338 ? -16.919 -18.014 32.465 1.00 86.56 338 SER A CA 1
ATOM 2499 C C . SER A 1 338 ? -17.595 -17.301 31.284 1.00 86.56 338 SER A C 1
ATOM 2501 O O . SER A 1 338 ? -18.133 -17.941 30.379 1.00 86.56 338 SER A O 1
ATOM 2503 N N . ALA A 1 339 ? -17.598 -15.965 31.296 1.00 89.00 339 ALA A N 1
ATOM 2504 C CA . ALA A 1 339 ? -18.288 -15.144 30.311 1.00 89.00 339 ALA A CA 1
ATOM 2505 C C . ALA A 1 339 ? -17.325 -14.579 29.259 1.00 89.00 339 ALA A C 1
ATOM 2507 O O . ALA A 1 339 ? -16.179 -14.226 29.545 1.00 89.00 339 ALA A O 1
ATOM 2508 N N . LEU A 1 340 ? -17.823 -14.431 28.028 1.00 92.25 340 LEU A N 1
ATOM 2509 C CA . LEU A 1 340 ? -17.121 -13.743 26.946 1.00 92.25 340 LEU A CA 1
ATOM 2510 C C . LEU A 1 340 ? -17.598 -12.294 26.848 1.00 92.25 340 LEU A C 1
ATOM 2512 O O . LEU A 1 340 ? -18.775 -12.024 26.623 1.00 92.25 340 LEU A O 1
ATOM 2516 N N . THR A 1 341 ? -16.662 -11.357 26.963 1.00 93.31 341 THR A N 1
ATOM 2517 C CA . THR A 1 341 ? -16.890 -9.934 26.700 1.00 93.31 341 THR A CA 1
ATOM 2518 C C . THR A 1 341 ? -16.380 -9.576 25.312 1.00 93.31 341 THR A C 1
ATOM 2520 O O . THR A 1 341 ? -15.225 -9.849 24.987 1.00 93.31 341 THR A O 1
ATOM 2523 N N . VAL A 1 342 ? -17.205 -8.911 24.505 1.00 95.81 342 VAL A N 1
ATOM 2524 C CA . VAL A 1 342 ? -16.784 -8.390 23.199 1.00 95.81 342 VAL A CA 1
ATOM 2525 C C . VAL A 1 342 ? -16.013 -7.087 23.399 1.00 95.81 342 VAL A C 1
ATOM 2527 O O . VAL A 1 342 ? -16.582 -6.091 23.837 1.00 95.81 342 VAL A O 1
ATOM 2530 N N . LEU A 1 343 ? -14.721 -7.094 23.073 1.00 95.56 343 LEU A N 1
ATOM 2531 C CA . LEU A 1 343 ? -13.863 -5.906 23.069 1.00 95.56 343 LEU A CA 1
ATOM 2532 C C . LEU A 1 343 ? -13.985 -5.125 21.753 1.00 95.56 343 LEU A C 1
ATOM 2534 O O . LEU A 1 343 ? -13.961 -3.899 21.754 1.00 95.56 343 LEU A O 1
ATOM 2538 N N . GLN A 1 344 ? -14.138 -5.837 20.634 1.00 94.81 344 GLN A N 1
ATOM 2539 C CA . GLN A 1 344 ? -14.333 -5.264 19.301 1.00 94.81 344 GLN A CA 1
ATOM 2540 C C . GLN A 1 344 ? -15.401 -6.066 18.559 1.00 94.81 344 GLN A C 1
ATOM 2542 O O . GLN A 1 344 ? -15.326 -7.292 18.515 1.00 94.81 344 GLN A O 1
ATOM 2547 N N . GLN A 1 345 ? -16.380 -5.378 17.972 1.00 96.00 345 GLN A N 1
ATOM 2548 C CA . GLN A 1 345 ? -17.425 -6.002 17.156 1.00 96.00 345 GLN A CA 1
ATOM 2549 C C . GLN A 1 345 ? -16.856 -6.502 15.825 1.00 96.00 345 GLN A C 1
ATOM 2551 O O . GLN A 1 345 ? -16.025 -5.820 15.222 1.00 96.00 345 GLN A O 1
ATOM 2556 N N . SER A 1 346 ? -17.339 -7.650 15.345 1.00 95.38 346 SER A N 1
ATOM 2557 C CA . SER A 1 346 ? -16.989 -8.124 14.008 1.00 95.38 346 SER A CA 1
ATOM 2558 C C . SER A 1 346 ? -17.721 -7.332 12.928 1.00 95.38 346 SER A C 1
ATOM 2560 O O . SER A 1 346 ? -18.855 -6.891 13.132 1.00 95.38 346 SER A O 1
ATOM 2562 N N . ARG A 1 347 ? -17.106 -7.192 11.753 1.00 94.75 347 ARG A N 1
ATOM 2563 C CA . ARG A 1 347 ? -17.722 -6.585 10.569 1.00 94.75 347 ARG A CA 1
ATOM 2564 C C . ARG A 1 347 ? -17.510 -7.479 9.361 1.00 94.75 347 ARG A C 1
ATOM 2566 O O . ARG A 1 347 ? -16.394 -7.920 9.097 1.00 94.75 347 ARG A O 1
ATOM 2573 N N . ALA A 1 348 ? -18.585 -7.720 8.620 1.00 93.75 348 ALA A N 1
ATOM 2574 C CA . ALA A 1 348 ? -18.489 -8.423 7.354 1.00 93.75 348 ALA A CA 1
ATOM 2575 C C . ALA A 1 348 ? -17.643 -7.610 6.368 1.00 93.75 348 ALA A C 1
ATOM 2577 O O . ALA A 1 348 ? -17.792 -6.393 6.255 1.00 93.75 348 ALA A O 1
ATOM 2578 N N . GLY A 1 349 ? -16.755 -8.308 5.672 1.00 93.69 349 GLY A N 1
ATOM 2579 C CA . GLY A 1 349 ? -15.995 -7.767 4.562 1.00 93.69 349 GLY A CA 1
ATOM 2580 C C . GLY A 1 349 ? -16.814 -7.778 3.284 1.00 93.69 349 GLY A C 1
ATOM 2581 O O . GLY A 1 349 ? -17.945 -8.278 3.224 1.00 93.69 349 GLY A O 1
ATOM 2582 N N . GLN A 1 350 ? -16.200 -7.275 2.228 1.00 93.38 350 GLN A N 1
ATOM 2583 C CA . GLN A 1 350 ? -16.813 -7.188 0.920 1.00 93.38 350 GLN A CA 1
ATOM 2584 C C . GLN A 1 350 ? -15.781 -7.482 -0.164 1.00 93.38 350 GLN A C 1
ATOM 2586 O O . GLN A 1 350 ? -14.626 -7.076 -0.067 1.00 93.38 350 GLN A O 1
ATOM 2591 N N . ARG A 1 351 ? -16.188 -8.201 -1.212 1.00 94.00 351 ARG A N 1
ATOM 2592 C CA . ARG A 1 351 ? -15.333 -8.478 -2.366 1.00 94.00 351 ARG A CA 1
ATOM 2593 C C . ARG A 1 351 ? -16.124 -8.474 -3.656 1.00 94.00 351 ARG A C 1
ATOM 2595 O O . ARG A 1 351 ? -17.133 -9.168 -3.775 1.00 94.00 351 ARG A O 1
ATOM 2602 N N . LEU A 1 352 ? -15.627 -7.742 -4.645 1.00 94.25 352 LEU A N 1
ATOM 2603 C CA . LEU A 1 352 ? -16.148 -7.815 -6.002 1.00 94.25 352 LEU A CA 1
ATOM 2604 C C . LEU A 1 352 ? -15.768 -9.162 -6.634 1.00 94.25 352 LEU A C 1
ATOM 2606 O O . LEU A 1 352 ? -14.601 -9.562 -6.624 1.00 94.25 352 LEU A O 1
ATOM 2610 N N . ASN A 1 353 ? -16.743 -9.879 -7.193 1.00 94.62 353 ASN A N 1
ATOM 2611 C CA . ASN A 1 353 ? -16.452 -11.076 -7.971 1.00 94.62 353 ASN A CA 1
ATOM 2612 C C . ASN A 1 353 ? -16.048 -10.673 -9.393 1.00 94.62 353 ASN A C 1
ATOM 2614 O O . ASN A 1 353 ? -16.907 -10.389 -10.225 1.00 94.62 353 ASN A O 1
ATOM 2618 N N . VAL A 1 354 ? -14.740 -10.640 -9.653 1.00 93.38 354 VAL A N 1
ATOM 2619 C CA . VAL A 1 354 ? -14.169 -10.209 -10.938 1.00 93.38 354 VAL A CA 1
ATOM 2620 C C . VAL A 1 354 ? -14.727 -11.028 -12.103 1.00 93.38 354 VAL A C 1
ATOM 2622 O O . VAL A 1 354 ? -15.212 -10.447 -13.070 1.00 93.38 354 VAL A O 1
ATOM 2625 N N . ASP A 1 355 ? -14.754 -12.356 -11.989 1.00 92.69 355 ASP A N 1
ATOM 2626 C CA . ASP A 1 355 ? -15.185 -13.230 -13.086 1.00 92.69 355 ASP A CA 1
ATOM 2627 C C . ASP A 1 355 ? -16.680 -13.061 -13.395 1.00 92.69 355 ASP A C 1
ATOM 2629 O O . ASP A 1 355 ? -17.065 -12.884 -14.550 1.00 92.69 355 ASP A O 1
ATOM 2633 N N . LEU A 1 356 ? -17.536 -13.000 -12.367 1.00 93.56 356 LEU A N 1
ATOM 2634 C CA . LEU A 1 356 ? -18.962 -12.708 -12.566 1.00 93.56 356 LEU A CA 1
ATOM 2635 C C . LEU A 1 356 ? -19.199 -11.289 -13.098 1.00 93.56 356 LEU A C 1
ATOM 2637 O O . LEU A 1 356 ? -20.195 -11.051 -13.779 1.00 93.56 356 LEU A O 1
ATOM 2641 N N . THR A 1 357 ? -18.313 -10.342 -12.781 1.00 94.06 357 THR A N 1
ATOM 2642 C CA . THR A 1 357 ? -18.408 -8.963 -13.278 1.00 94.06 357 THR A CA 1
ATOM 2643 C C . THR A 1 357 ? -18.081 -8.910 -14.765 1.00 94.06 357 THR A C 1
ATOM 2645 O O . THR A 1 357 ? -18.826 -8.294 -15.520 1.00 94.06 357 THR A O 1
ATOM 2648 N N . ILE A 1 358 ? -17.030 -9.607 -15.210 1.00 92.44 358 ILE A N 1
ATOM 2649 C CA . ILE A 1 358 ? -16.684 -9.749 -16.634 1.00 92.44 358 ILE A CA 1
ATOM 2650 C C . ILE A 1 358 ? -17.864 -10.351 -17.408 1.00 92.44 358 ILE A C 1
ATOM 2652 O O . ILE A 1 358 ? -18.276 -9.826 -18.442 1.00 92.44 358 ILE A O 1
ATOM 2656 N N . GLU A 1 359 ? -18.480 -11.395 -16.858 1.00 91.44 359 GLU A N 1
ATOM 2657 C CA . GLU A 1 359 ? -19.674 -12.028 -17.421 1.00 91.44 359 GLU A CA 1
ATOM 2658 C C . GLU A 1 359 ? -20.899 -11.098 -17.458 1.00 91.44 359 GLU A C 1
ATOM 2660 O O . GLU A 1 359 ? -21.685 -11.115 -18.410 1.00 91.44 359 GLU A O 1
ATOM 2665 N N . ALA A 1 360 ? -21.074 -10.251 -16.440 1.00 91.06 360 ALA A N 1
ATOM 2666 C CA . ALA A 1 360 ? -22.114 -9.226 -16.425 1.00 91.06 360 ALA A CA 1
ATOM 2667 C C . ALA A 1 360 ? -21.875 -8.153 -17.498 1.00 91.06 360 ALA A C 1
ATOM 2669 O O . ALA A 1 360 ? -22.822 -7.786 -18.190 1.00 91.06 360 ALA A O 1
ATOM 2670 N N . VAL A 1 361 ? -20.626 -7.715 -17.695 1.00 90.94 361 VAL A N 1
ATOM 2671 C CA . VAL A 1 361 ? -20.256 -6.798 -18.785 1.00 90.94 361 VAL A CA 1
ATOM 2672 C C . VAL A 1 361 ? -20.544 -7.436 -20.140 1.00 90.94 361 VAL A C 1
ATOM 2674 O O . VAL A 1 361 ? -21.196 -6.810 -20.969 1.00 90.94 361 VAL A O 1
ATOM 2677 N N . ARG A 1 362 ? -20.134 -8.691 -20.363 1.00 89.12 362 ARG A N 1
ATOM 2678 C CA . ARG A 1 362 ? -20.376 -9.397 -21.631 1.00 89.12 362 ARG A CA 1
ATOM 2679 C C . ARG A 1 362 ? -21.860 -9.458 -21.978 1.00 89.12 362 ARG A C 1
ATOM 2681 O O . ARG A 1 362 ? -22.228 -9.196 -23.118 1.00 89.12 362 ARG A O 1
ATOM 2688 N N . ARG A 1 363 ? -22.713 -9.767 -20.998 1.00 88.69 363 ARG A N 1
ATOM 2689 C CA . ARG A 1 363 ? -24.171 -9.763 -21.188 1.00 88.69 363 ARG A CA 1
ATOM 2690 C C . ARG A 1 363 ? -24.712 -8.360 -21.445 1.00 88.69 363 ARG A C 1
ATOM 2692 O O . ARG A 1 363 ? -25.513 -8.188 -22.350 1.00 88.69 363 ARG A O 1
ATOM 2699 N N . ALA A 1 364 ? -24.250 -7.359 -20.701 1.00 89.25 364 ALA A N 1
ATOM 2700 C CA . ALA A 1 364 ? -24.692 -5.983 -20.904 1.00 89.25 364 ALA A CA 1
ATOM 2701 C C . ALA A 1 364 ? -24.319 -5.457 -22.304 1.00 89.25 364 ALA A C 1
ATOM 2703 O O . ALA A 1 364 ? -25.077 -4.701 -22.902 1.00 89.25 364 ALA A O 1
ATOM 2704 N N . LEU A 1 365 ? -23.185 -5.896 -22.862 1.00 86.31 365 LEU A N 1
ATOM 2705 C CA . LEU A 1 365 ? -22.743 -5.550 -24.217 1.00 86.31 365 LEU A CA 1
ATOM 2706 C C . LEU A 1 365 ? -23.611 -6.159 -25.330 1.00 86.31 365 LEU A C 1
ATOM 2708 O O . LEU A 1 365 ? -23.628 -5.608 -26.430 1.00 86.31 365 LEU A O 1
ATOM 2712 N N . THR A 1 366 ? -24.312 -7.270 -25.070 1.00 83.94 366 THR A N 1
ATOM 2713 C CA . THR A 1 366 ? -25.215 -7.914 -26.043 1.00 83.94 366 THR A CA 1
ATOM 2714 C C . THR A 1 366 ? -26.670 -7.467 -25.915 1.00 83.94 366 THR A C 1
ATOM 2716 O O . THR A 1 366 ? -27.483 -7.803 -26.773 1.00 83.94 366 THR A O 1
ATOM 2719 N N . THR A 1 367 ? -27.003 -6.714 -24.866 1.00 79.38 367 THR A N 1
ATOM 2720 C CA . THR A 1 367 ? -28.335 -6.143 -24.627 1.00 79.38 367 THR A CA 1
ATOM 2721 C C . THR A 1 367 ? -28.399 -4.669 -25.018 1.00 79.38 367 THR A C 1
ATOM 2723 O O . THR A 1 367 ? -27.424 -3.940 -24.828 1.00 79.38 367 THR A O 1
ATOM 2726 N N . ASP A 1 368 ? -29.565 -4.207 -25.475 1.00 76.19 368 ASP A N 1
ATOM 2727 C CA . ASP A 1 368 ? -29.778 -2.799 -25.848 1.00 76.19 368 ASP A CA 1
ATOM 2728 C C . ASP A 1 368 ? -29.699 -1.846 -24.644 1.00 76.19 368 ASP A C 1
ATOM 2730 O O . ASP A 1 368 ? -29.267 -0.711 -24.783 1.00 76.19 368 ASP A O 1
ATOM 2734 N N . GLU A 1 369 ? -30.053 -2.308 -23.441 1.00 77.31 369 GLU A N 1
ATOM 2735 C CA . GLU A 1 369 ? -30.080 -1.464 -22.238 1.00 77.31 369 GLU A CA 1
ATOM 2736 C C . GLU A 1 369 ? -28.688 -1.153 -21.667 1.00 77.31 369 GLU A C 1
ATOM 2738 O O . GLU A 1 369 ? -28.569 -0.257 -20.837 1.00 77.31 369 GLU A O 1
ATOM 2743 N N . ARG A 1 370 ? -27.637 -1.891 -22.066 1.00 84.38 370 ARG A N 1
ATOM 2744 C CA . ARG A 1 370 ? -26.241 -1.690 -21.613 1.00 84.38 370 ARG A CA 1
ATOM 2745 C C . ARG A 1 370 ? -26.082 -1.607 -20.087 1.00 84.38 370 ARG A C 1
ATOM 2747 O O . ARG A 1 370 ? -25.126 -1.021 -19.579 1.00 84.38 370 ARG A O 1
ATOM 2754 N N . THR A 1 371 ? -26.982 -2.237 -19.336 1.00 87.44 371 THR A N 1
ATOM 2755 C CA . THR A 1 371 ? -26.934 -2.284 -17.873 1.00 87.44 371 THR A CA 1
ATOM 2756 C C . THR A 1 371 ? -26.785 -3.708 -17.353 1.00 87.44 371 THR A C 1
ATOM 2758 O O . THR A 1 371 ? -27.116 -4.684 -18.025 1.00 87.44 371 THR A O 1
ATOM 2761 N N . GLY A 1 372 ? -26.247 -3.846 -16.143 1.00 89.19 372 GLY A N 1
ATOM 2762 C CA . GLY A 1 372 ? -26.120 -5.142 -15.490 1.00 89.19 372 GLY A CA 1
ATOM 2763 C C . GLY A 1 372 ? -25.926 -5.043 -13.983 1.00 89.19 372 GLY A C 1
ATOM 2764 O O . GLY A 1 372 ? -25.751 -3.968 -13.411 1.00 89.19 372 GLY A O 1
ATOM 2765 N N . THR A 1 373 ? -25.950 -6.194 -13.318 1.00 92.19 373 THR A N 1
ATOM 2766 C CA . THR A 1 373 ? -25.683 -6.279 -11.879 1.00 92.19 373 THR A CA 1
ATOM 2767 C C . THR A 1 373 ? -24.182 -6.307 -11.621 1.00 92.19 373 THR A C 1
ATOM 2769 O O . THR A 1 373 ? -23.453 -7.038 -12.287 1.00 92.19 373 THR A O 1
ATOM 2772 N N . LEU A 1 374 ? -23.729 -5.557 -10.619 1.00 93.00 374 LEU A N 1
ATOM 2773 C CA . LEU A 1 374 ? -22.371 -5.609 -10.090 1.00 93.00 374 LEU A CA 1
ATOM 2774 C C . LEU A 1 374 ? -22.320 -6.667 -8.967 1.00 93.00 374 LEU A C 1
ATOM 2776 O O . LEU A 1 374 ? -22.888 -6.439 -7.896 1.00 93.00 374 LEU A O 1
ATOM 2780 N N . PRO A 1 375 ? -21.696 -7.839 -9.187 1.00 92.69 375 PRO A N 1
ATOM 2781 C CA . PRO A 1 375 ? -21.747 -8.963 -8.257 1.00 92.69 375 PRO A CA 1
ATOM 2782 C C . PRO A 1 375 ? -20.761 -8.758 -7.108 1.00 92.69 375 PRO A C 1
ATOM 2784 O O . PRO A 1 375 ? -19.606 -9.192 -7.157 1.00 92.69 375 PRO A O 1
ATOM 2787 N N . ILE A 1 376 ? -21.232 -8.102 -6.052 1.00 93.38 376 ILE A N 1
ATOM 2788 C CA . ILE A 1 376 ? -20.461 -7.945 -4.831 1.00 93.38 376 ILE A CA 1
ATOM 2789 C C . ILE A 1 376 ? -20.864 -9.011 -3.809 1.00 93.38 376 ILE A C 1
ATOM 2791 O O . ILE A 1 376 ? -22.040 -9.217 -3.525 1.00 93.38 376 ILE A O 1
ATOM 2795 N N . ILE A 1 377 ? -19.868 -9.698 -3.253 1.00 92.44 377 ILE A N 1
ATOM 2796 C CA . ILE A 1 377 ? -20.041 -10.784 -2.290 1.00 92.44 377 ILE A CA 1
ATOM 2797 C C . ILE A 1 377 ? -19.640 -10.280 -0.906 1.00 92.44 377 ILE A C 1
ATOM 2799 O O . ILE A 1 377 ? -18.573 -9.688 -0.738 1.00 92.44 377 ILE A O 1
ATOM 2803 N N . SER A 1 378 ? -20.481 -10.540 0.092 1.00 92.44 378 SER A N 1
ATOM 2804 C CA . SER A 1 378 ? -20.128 -10.304 1.491 1.00 92.44 378 SER A CA 1
ATOM 2805 C C . SER A 1 378 ? -19.256 -11.445 2.019 1.00 92.44 378 SER A C 1
ATOM 2807 O O . SER A 1 378 ? -19.553 -12.619 1.798 1.00 92.44 378 SER A O 1
ATOM 2809 N N . ILE A 1 379 ? -18.168 -11.099 2.703 1.00 93.56 379 ILE A N 1
ATOM 2810 C CA . ILE A 1 379 ? -17.259 -12.051 3.341 1.00 93.56 379 ILE A CA 1
ATOM 2811 C C . ILE A 1 379 ? -17.567 -12.047 4.835 1.00 93.56 379 ILE A C 1
ATOM 2813 O O . ILE A 1 379 ? -17.403 -11.025 5.500 1.00 93.56 379 ILE A O 1
ATOM 2817 N N . ALA A 1 380 ? -18.017 -13.181 5.369 1.00 91.44 380 ALA A N 1
ATOM 2818 C CA . ALA A 1 380 ? -18.241 -13.314 6.803 1.00 91.44 380 ALA A CA 1
ATOM 2819 C C . ALA A 1 380 ? -16.904 -13.243 7.571 1.00 91.44 380 ALA A C 1
ATOM 2821 O O . ALA A 1 380 ? -15.903 -13.776 7.082 1.00 91.44 380 ALA A O 1
ATOM 2822 N N . PRO A 1 381 ? -16.873 -12.605 8.755 1.00 93.19 381 PRO A N 1
ATOM 2823 C CA . PRO A 1 381 ? -15.722 -12.688 9.647 1.00 93.19 381 PRO A CA 1
ATOM 2824 C C . PRO A 1 381 ? -15.530 -14.137 10.110 1.00 93.19 381 PRO A C 1
ATOM 2826 O O . PRO A 1 381 ? -16.499 -14.886 10.253 1.00 93.19 381 PRO A O 1
ATOM 2829 N N . ALA A 1 382 ? -14.284 -14.533 10.354 1.00 89.94 382 ALA A N 1
ATOM 2830 C CA . ALA A 1 382 ? -13.973 -15.839 10.921 1.00 89.94 382 ALA A CA 1
ATOM 2831 C C . ALA A 1 382 ? -14.462 -15.942 12.374 1.00 89.94 382 ALA A C 1
ATOM 2833 O O . ALA A 1 382 ? -14.860 -17.018 12.819 1.00 89.94 382 ALA A O 1
ATOM 2834 N N . VAL A 1 383 ? -14.466 -14.818 13.098 1.00 92.31 383 VAL A N 1
ATOM 2835 C CA . VAL A 1 383 ? -14.988 -14.720 14.466 1.00 92.31 383 VAL A CA 1
ATOM 2836 C C . VAL A 1 383 ? -16.110 -13.687 14.500 1.00 92.31 383 VAL A C 1
ATOM 2838 O O . VAL A 1 383 ? -15.862 -12.482 14.476 1.00 92.31 383 VAL A O 1
ATOM 2841 N N . ASP A 1 384 ? -17.350 -14.173 14.555 1.00 92.81 384 ASP A N 1
ATOM 2842 C CA . ASP A 1 384 ? -18.575 -13.366 14.536 1.00 92.81 384 ASP A CA 1
ATOM 2843 C C . ASP A 1 384 ? -19.031 -13.019 15.965 1.00 92.81 384 ASP A C 1
ATOM 2845 O O . ASP A 1 384 ? -19.326 -13.905 16.775 1.00 92.81 384 ASP A O 1
ATOM 2849 N N . SER A 1 385 ? -19.125 -11.723 16.283 1.00 92.81 385 SER A N 1
ATOM 2850 C CA . SER A 1 385 ? -19.558 -11.247 17.603 1.00 92.81 385 SER A CA 1
ATOM 2851 C C . SER A 1 385 ? -21.028 -11.540 17.913 1.00 92.81 385 SER A C 1
ATOM 2853 O O . SER A 1 385 ? -21.421 -11.461 19.076 1.00 92.81 385 SER A O 1
ATOM 2855 N N . SER A 1 386 ? -21.843 -11.908 16.919 1.00 91.38 386 SER A N 1
ATOM 2856 C CA . SER A 1 386 ? -23.243 -12.306 17.116 1.00 91.38 386 SER A CA 1
ATOM 2857 C C . SER A 1 386 ? -23.416 -13.782 17.497 1.00 91.38 386 SER A C 1
ATOM 2859 O O . SER A 1 386 ? -24.477 -14.162 17.992 1.00 91.38 386 SER A O 1
ATOM 2861 N N . ARG A 1 387 ? -22.377 -14.613 17.319 1.00 88.69 387 ARG A N 1
ATOM 2862 C CA . ARG A 1 387 ? -22.429 -16.077 17.512 1.00 88.69 387 ARG A CA 1
ATOM 2863 C C . ARG A 1 387 ? -21.425 -16.587 18.539 1.00 88.69 387 ARG A C 1
ATOM 2865 O O . ARG A 1 387 ? -20.858 -17.665 18.398 1.00 88.69 387 ARG A O 1
ATOM 2872 N N . LEU A 1 388 ? -21.221 -15.832 19.617 1.00 88.06 388 LEU A N 1
ATOM 2873 C CA . LEU A 1 388 ? -20.228 -16.168 20.649 1.00 88.06 388 LEU A CA 1
ATOM 2874 C C . LEU A 1 388 ? -20.419 -17.568 21.250 1.00 88.06 388 LEU A C 1
ATOM 2876 O O . LEU A 1 388 ? -19.440 -18.249 21.544 1.00 88.06 388 LEU A O 1
ATOM 2880 N N . GLY A 1 389 ? -21.672 -18.011 21.406 1.00 84.31 389 GLY A N 1
ATOM 2881 C CA . GLY A 1 389 ? -21.995 -19.330 21.957 1.00 84.31 389 GLY A CA 1
ATOM 2882 C C . GLY A 1 389 ? -21.518 -20.503 21.093 1.00 84.31 389 GLY A C 1
ATOM 2883 O O . GLY A 1 389 ? -21.324 -21.599 21.612 1.00 84.31 389 GLY A O 1
ATOM 2884 N N . GLU A 1 390 ? -21.282 -20.279 19.799 1.00 87.75 390 GLU A N 1
ATOM 2885 C CA . GLU A 1 390 ? -20.798 -21.303 18.866 1.00 87.75 390 GLU A CA 1
ATOM 2886 C C . GLU A 1 390 ? -19.272 -21.482 18.934 1.00 87.75 390 GLU A C 1
ATOM 2888 O O . GLU A 1 390 ? -18.756 -22.504 18.489 1.00 87.75 390 GLU A O 1
ATOM 2893 N N . LEU A 1 391 ? -18.539 -20.529 19.530 1.00 86.69 391 LEU A N 1
ATOM 2894 C CA . LEU A 1 391 ? -17.070 -20.541 19.573 1.00 86.69 391 LEU A CA 1
ATOM 2895 C C . LEU A 1 391 ? -16.491 -21.603 20.517 1.00 86.69 391 LEU A C 1
ATOM 2897 O O . LEU A 1 391 ? -15.321 -21.958 20.398 1.00 86.69 391 LEU A O 1
ATOM 2901 N N . GLY A 1 392 ? -17.283 -22.099 21.471 1.00 87.94 392 GLY A N 1
ATOM 2902 C CA . GLY A 1 392 ? -16.874 -23.187 22.363 1.00 87.94 392 GLY A CA 1
ATOM 2903 C C . GLY A 1 392 ? -15.759 -22.842 23.360 1.00 87.94 392 GLY A C 1
ATOM 2904 O O . GLY A 1 392 ? -15.157 -23.759 23.915 1.00 87.94 392 GLY A O 1
ATOM 2905 N N . ILE A 1 393 ? -15.487 -21.558 23.615 1.00 90.50 393 ILE A N 1
ATOM 2906 C CA . ILE A 1 393 ? -14.521 -21.107 24.631 1.00 90.50 393 ILE A CA 1
ATOM 2907 C C . ILE A 1 393 ? -15.146 -21.306 26.018 1.00 90.50 393 ILE A C 1
ATOM 2909 O O . ILE A 1 393 ? -16.191 -20.725 26.305 1.00 90.50 393 ILE A O 1
ATOM 2913 N N . ARG A 1 394 ? -14.536 -22.151 26.858 1.00 88.38 394 ARG A N 1
ATOM 2914 C CA . ARG A 1 394 ? -15.117 -22.587 28.146 1.00 88.38 394 ARG A CA 1
ATOM 2915 C C . ARG A 1 394 ? -14.300 -22.209 29.370 1.00 88.38 394 ARG A C 1
ATOM 2917 O O . ARG A 1 394 ? -14.884 -21.990 30.423 1.00 88.38 394 ARG A O 1
ATOM 2924 N N . GLU A 1 395 ? -12.982 -22.187 29.238 1.00 90.81 395 GLU A N 1
ATOM 2925 C CA . GLU A 1 395 ? -12.060 -22.021 30.358 1.00 90.81 395 GLU A CA 1
ATOM 2926 C C . GLU A 1 395 ? -10.701 -21.515 29.873 1.00 90.81 395 GLU A C 1
ATOM 2928 O O . GLU A 1 395 ? -10.364 -21.608 28.685 1.00 90.81 395 GLU A O 1
ATOM 2933 N N . LEU A 1 396 ? -9.907 -20.999 30.808 1.00 92.38 396 LEU A N 1
ATOM 2934 C CA . LEU A 1 396 ? -8.508 -20.679 30.580 1.00 92.38 396 LEU A CA 1
ATOM 2935 C C . LEU A 1 396 ? -7.675 -21.970 30.538 1.00 92.38 396 LEU A C 1
ATOM 2937 O O . LEU A 1 396 ? -7.571 -22.685 31.529 1.00 92.38 396 LEU A O 1
ATOM 2941 N N . VAL A 1 397 ? -7.038 -22.249 29.400 1.00 92.88 397 VAL A N 1
ATOM 2942 C CA . VAL A 1 397 ? -6.228 -23.471 29.228 1.00 92.88 397 VAL A CA 1
ATOM 2943 C C . VAL A 1 397 ? -4.798 -23.299 29.750 1.00 92.88 397 VAL A C 1
ATOM 2945 O O . VAL A 1 397 ? -4.216 -24.234 30.296 1.00 92.88 397 VAL A O 1
ATOM 2948 N N . ALA A 1 398 ? -4.206 -22.116 29.567 1.00 92.12 398 ALA A N 1
ATOM 2949 C CA . ALA A 1 398 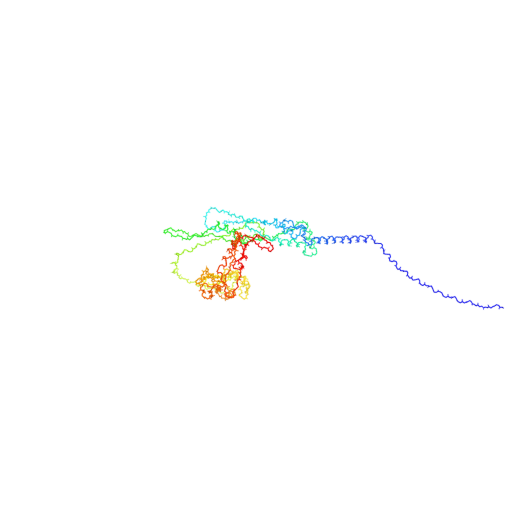? -2.834 -21.830 29.973 1.00 92.12 398 ALA A CA 1
ATOM 2950 C C . ALA A 1 398 ? -2.614 -20.327 30.191 1.00 92.12 398 ALA A C 1
ATOM 2952 O O . ALA A 1 398 ? -3.230 -19.495 29.527 1.00 92.12 398 ALA A O 1
ATOM 2953 N N . SER A 1 399 ? -1.680 -19.990 31.080 1.00 92.31 399 SER A N 1
ATOM 2954 C CA . SER A 1 399 ? -1.209 -18.622 31.305 1.00 92.31 399 SER A CA 1
ATOM 2955 C C . SER A 1 399 ? 0.291 -18.613 31.574 1.00 92.31 399 SER A C 1
ATOM 2957 O O . SER A 1 399 ? 0.795 -19.484 32.285 1.00 92.31 399 SER A O 1
ATOM 2959 N N . GLY A 1 400 ? 0.986 -17.602 31.062 1.00 91.81 400 GLY A N 1
ATOM 2960 C CA . GLY A 1 400 ? 2.399 -17.351 31.323 1.00 91.81 400 GLY A CA 1
ATOM 2961 C C . GLY A 1 400 ? 2.626 -15.890 31.690 1.00 91.81 400 GLY A C 1
ATOM 2962 O O . GLY A 1 400 ? 1.917 -15.009 31.209 1.00 91.81 400 GLY A O 1
ATOM 2963 N N . THR A 1 401 ? 3.625 -15.642 32.535 1.00 93.00 401 THR A N 1
ATOM 2964 C CA . THR A 1 401 ? 4.005 -14.292 32.964 1.00 93.00 401 THR A CA 1
ATOM 2965 C C . THR A 1 401 ? 5.498 -14.109 32.766 1.00 93.00 401 THR A C 1
ATOM 2967 O O . THR A 1 401 ? 6.296 -14.923 33.231 1.00 93.00 401 THR A O 1
ATOM 2970 N N . THR A 1 402 ? 5.881 -13.013 32.118 1.00 92.69 402 THR A N 1
ATOM 2971 C CA . THR A 1 402 ? 7.276 -12.575 32.032 1.00 92.69 402 THR A CA 1
ATOM 2972 C C . THR A 1 402 ? 7.421 -11.193 32.656 1.00 92.69 402 THR A C 1
ATOM 2974 O O . THR A 1 402 ? 6.457 -10.437 32.775 1.00 92.69 402 THR A O 1
ATOM 2977 N N . TYR A 1 403 ? 8.636 -10.866 33.085 1.00 92.19 403 TYR A N 1
ATOM 2978 C CA . TYR A 1 403 ? 8.943 -9.595 33.731 1.00 92.19 403 TYR A CA 1
ATOM 2979 C C . TYR A 1 403 ? 9.941 -8.814 32.882 1.00 92.19 403 TYR A C 1
ATOM 2981 O O . TYR A 1 403 ? 10.790 -9.388 32.202 1.00 92.19 403 TYR A O 1
ATOM 2989 N N . PHE A 1 404 ? 9.846 -7.491 32.920 1.00 91.75 404 PHE A N 1
ATOM 2990 C CA . PHE A 1 404 ? 10.745 -6.585 32.200 1.00 91.75 404 PHE A CA 1
ATOM 2991 C C . PHE A 1 404 ? 11.176 -5.399 33.078 1.00 91.75 404 PHE A C 1
ATOM 2993 O O . PHE A 1 404 ? 11.540 -4.336 32.570 1.00 91.75 404 PHE A O 1
ATOM 3000 N N . SER A 1 405 ? 11.154 -5.572 34.404 1.00 90.88 405 SER A N 1
ATOM 3001 C CA . SER A 1 405 ? 11.621 -4.562 35.357 1.00 90.88 405 SER A CA 1
ATOM 3002 C C . SER A 1 405 ? 13.080 -4.170 35.084 1.00 90.88 405 SER A C 1
ATOM 3004 O O . SER A 1 405 ? 13.906 -4.995 34.701 1.00 90.88 405 SER A O 1
ATOM 3006 N N . GLY A 1 406 ? 13.391 -2.880 35.233 1.00 91.62 406 GLY A N 1
ATOM 3007 C CA . GLY A 1 406 ? 14.718 -2.333 34.920 1.00 91.62 406 GLY A CA 1
ATOM 3008 C C . GLY A 1 406 ? 15.001 -2.118 33.426 1.00 91.62 406 GLY A C 1
ATOM 3009 O O . GLY A 1 406 ? 16.089 -1.662 33.083 1.00 91.62 406 GLY A O 1
ATOM 3010 N N . SER A 1 407 ? 14.043 -2.404 32.536 1.00 92.50 407 SER A N 1
ATOM 3011 C CA . SER A 1 407 ? 14.157 -2.070 31.110 1.00 92.50 407 SER A CA 1
ATOM 3012 C C . SER A 1 407 ? 14.151 -0.560 30.869 1.00 92.50 407 SER A C 1
ATOM 3014 O O . SER A 1 407 ? 13.587 0.207 31.650 1.00 92.50 407 SER A O 1
ATOM 3016 N N . SER A 1 408 ? 14.733 -0.129 29.745 1.00 93.38 408 SER A N 1
ATOM 3017 C CA . SER A 1 408 ? 14.596 1.256 29.288 1.00 93.38 408 SER A CA 1
ATOM 3018 C C . SER A 1 408 ? 13.127 1.606 29.037 1.00 93.38 408 SER A C 1
ATOM 3020 O O . SER A 1 408 ? 12.331 0.747 28.654 1.00 93.38 408 SER A O 1
ATOM 3022 N N . ARG A 1 409 ? 12.775 2.888 29.194 1.00 95.62 409 ARG A N 1
ATOM 3023 C CA . ARG A 1 409 ? 11.409 3.382 28.957 1.00 95.62 409 ARG A CA 1
ATOM 3024 C C . ARG A 1 409 ? 10.882 3.004 27.568 1.00 95.62 409 ARG A C 1
ATOM 3026 O O . ARG A 1 409 ? 9.758 2.533 27.468 1.00 95.62 409 ARG A O 1
ATOM 3033 N N . THR A 1 410 ? 11.704 3.151 26.528 1.00 94.56 410 THR A N 1
ATOM 3034 C CA . THR A 1 410 ? 11.310 2.836 25.144 1.00 94.56 410 THR A CA 1
ATOM 3035 C C . THR A 1 410 ? 11.115 1.332 24.923 1.00 94.56 410 THR A C 1
ATOM 3037 O O . THR A 1 410 ? 10.199 0.919 24.221 1.00 94.56 410 THR A O 1
ATOM 3040 N N . ARG A 1 411 ? 11.913 0.474 25.583 1.00 94.56 411 ARG A N 1
ATOM 3041 C CA . ARG A 1 411 ? 11.703 -0.985 25.566 1.00 94.56 411 ARG A CA 1
ATOM 3042 C C . ARG A 1 411 ? 10.396 -1.378 26.252 1.00 94.56 411 ARG A C 1
ATOM 3044 O O . ARG A 1 411 ? 9.693 -2.236 25.733 1.00 94.56 411 ARG A O 1
ATOM 3051 N N . VAL A 1 412 ? 10.088 -0.773 27.403 1.00 95.88 412 VAL A N 1
ATOM 3052 C CA . VAL A 1 412 ? 8.818 -1.003 28.115 1.00 95.88 412 VAL A CA 1
ATOM 3053 C C . VAL A 1 412 ? 7.640 -0.617 27.228 1.00 95.88 412 VAL A C 1
ATOM 3055 O O . VAL A 1 412 ? 6.765 -1.444 27.004 1.00 95.88 412 VAL A O 1
ATOM 3058 N N . TYR A 1 413 ? 7.682 0.580 26.643 1.00 96.50 413 TYR A N 1
ATOM 3059 C CA . TYR A 1 413 ? 6.637 1.064 25.747 1.00 96.50 413 TYR A CA 1
ATOM 3060 C C . TYR A 1 413 ? 6.400 0.120 24.557 1.00 96.50 413 TYR A C 1
ATOM 3062 O O . TYR A 1 413 ? 5.270 -0.271 24.289 1.00 96.50 413 TYR A O 1
ATOM 3070 N N . ASN A 1 414 ? 7.463 -0.345 23.894 1.00 96.50 414 ASN A N 1
ATOM 3071 C CA . ASN A 1 414 ? 7.342 -1.300 22.787 1.00 96.50 414 ASN A CA 1
ATOM 3072 C C . ASN A 1 414 ? 6.716 -2.642 23.197 1.00 96.50 414 ASN A C 1
ATOM 3074 O O . ASN A 1 414 ? 5.988 -3.246 22.409 1.00 96.50 414 ASN A O 1
ATOM 3078 N N . ILE A 1 415 ? 7.017 -3.129 24.406 1.00 95.94 415 ILE A N 1
ATOM 3079 C CA . ILE A 1 415 ? 6.414 -4.351 24.956 1.00 95.94 415 ILE A CA 1
ATOM 3080 C C . ILE A 1 415 ? 4.919 -4.133 25.204 1.00 95.94 415 ILE A C 1
ATOM 3082 O O . ILE A 1 415 ? 4.121 -4.993 24.839 1.00 95.94 415 ILE A O 1
ATOM 3086 N N . GLU A 1 416 ? 4.543 -2.990 25.780 1.00 95.69 416 GLU A N 1
ATOM 3087 C CA . GLU A 1 416 ? 3.147 -2.619 26.030 1.00 95.69 416 GLU A CA 1
ATOM 3088 C C . GLU A 1 416 ? 2.360 -2.509 24.718 1.00 95.69 416 GLU A C 1
ATOM 3090 O O . GLU A 1 416 ? 1.347 -3.187 24.568 1.00 95.69 416 GLU A O 1
ATOM 3095 N N . VAL A 1 417 ? 2.876 -1.779 23.722 1.00 96.69 417 VAL A N 1
ATOM 3096 C CA . VAL A 1 417 ? 2.245 -1.635 22.396 1.00 96.69 417 VAL A CA 1
ATOM 3097 C C . VAL A 1 417 ? 2.058 -2.991 21.709 1.00 96.69 417 VAL A C 1
ATOM 3099 O O . VAL A 1 417 ? 0.983 -3.279 21.179 1.00 96.69 417 VAL A O 1
ATOM 3102 N N . ALA A 1 418 ? 3.078 -3.856 21.727 1.00 96.56 418 ALA A N 1
ATOM 3103 C CA . ALA A 1 418 ? 2.958 -5.198 21.161 1.00 96.56 418 ALA A CA 1
ATOM 3104 C C . ALA A 1 418 ? 1.911 -6.042 21.904 1.00 96.56 418 ALA A C 1
ATOM 3106 O O . ALA A 1 418 ? 1.098 -6.706 21.262 1.00 96.56 418 ALA A O 1
ATOM 3107 N N . ALA A 1 419 ? 1.905 -6.008 23.239 1.00 95.44 419 ALA A N 1
ATOM 3108 C CA . ALA A 1 419 ? 0.952 -6.759 24.049 1.00 95.44 419 ALA A CA 1
ATOM 3109 C C . ALA A 1 419 ? -0.491 -6.278 23.826 1.00 95.44 419 ALA A C 1
ATOM 3111 O O . ALA A 1 419 ? -1.385 -7.103 23.645 1.00 95.44 419 ALA A O 1
ATOM 3112 N N . GLU A 1 420 ? -0.721 -4.964 23.763 1.00 95.12 420 GLU A N 1
ATOM 3113 C CA . GLU A 1 420 ? -2.035 -4.366 23.503 1.00 95.12 420 GLU A CA 1
ATOM 3114 C C . GLU A 1 420 ? -2.624 -4.822 22.164 1.00 95.12 420 GLU A C 1
ATOM 3116 O O . GLU A 1 420 ? -3.800 -5.191 22.097 1.00 95.12 420 GLU A O 1
ATOM 3121 N N . LYS A 1 421 ? -1.805 -4.898 21.107 1.00 95.00 421 LYS A N 1
ATOM 3122 C CA . LYS A 1 421 ? -2.245 -5.388 19.788 1.00 95.00 421 LYS A CA 1
ATOM 3123 C C . LYS A 1 421 ? -2.699 -6.854 19.807 1.00 95.00 421 LYS A C 1
ATOM 3125 O O . LYS A 1 421 ? -3.518 -7.250 18.970 1.00 95.00 421 LYS A O 1
ATOM 3130 N N . LEU A 1 422 ? -2.242 -7.655 20.771 1.00 95.38 422 LEU A N 1
ATOM 3131 C CA . LEU A 1 422 ? -2.644 -9.057 20.939 1.00 95.38 422 LEU A CA 1
ATOM 3132 C C . LEU A 1 422 ? -3.892 -9.241 21.808 1.00 95.38 422 LEU A C 1
ATOM 3134 O O . LEU A 1 422 ? -4.497 -10.316 21.789 1.00 95.38 422 LEU A O 1
ATOM 3138 N N . VAL A 1 423 ? -4.316 -8.211 22.546 1.00 94.75 423 VAL A N 1
ATOM 3139 C CA . VAL A 1 423 ? -5.451 -8.329 23.464 1.00 94.75 423 VAL A CA 1
ATOM 3140 C C . VAL A 1 423 ? -6.721 -8.708 22.704 1.00 94.75 423 VAL A C 1
ATOM 3142 O O . VAL A 1 423 ? -7.175 -8.027 21.781 1.00 94.75 423 VAL A O 1
ATOM 3145 N N . GLY A 1 424 ? -7.303 -9.826 23.129 1.00 94.56 424 GLY A N 1
ATOM 3146 C CA . GLY A 1 424 ? -8.556 -10.359 22.620 1.00 94.56 424 GLY A CA 1
ATOM 3147 C C . GLY A 1 424 ? -8.519 -10.893 21.194 1.00 94.56 424 GLY A C 1
ATOM 3148 O O . GLY A 1 424 ? -9.585 -11.064 20.607 1.00 94.56 424 GLY A O 1
ATOM 3149 N N . VAL A 1 425 ? -7.338 -11.162 20.627 1.00 95.06 425 VAL A N 1
ATOM 3150 C CA . VAL A 1 425 ? -7.244 -11.943 19.386 1.00 95.06 425 VAL A CA 1
ATOM 3151 C C . VAL A 1 425 ? -7.831 -13.332 19.627 1.00 95.06 425 VAL A C 1
ATOM 3153 O O . VAL A 1 425 ? -7.477 -14.011 20.589 1.00 95.06 425 VAL A O 1
ATOM 3156 N N . VAL A 1 426 ? -8.720 -13.756 18.735 1.00 93.75 426 VAL A N 1
ATOM 3157 C CA . VAL A 1 426 ? -9.343 -15.078 18.772 1.00 93.75 426 VAL A CA 1
ATOM 3158 C C . VAL A 1 426 ? -8.817 -15.887 17.599 1.00 93.75 426 VAL A C 1
ATOM 3160 O O . VAL A 1 426 ? -8.838 -15.425 16.461 1.00 93.75 426 VAL A O 1
ATOM 3163 N N . VAL A 1 427 ? -8.351 -17.100 17.878 1.00 92.25 427 VAL A N 1
ATOM 3164 C CA . VAL A 1 427 ? -7.886 -18.034 16.852 1.00 92.25 427 VAL A CA 1
ATOM 3165 C C . VAL A 1 427 ? -8.974 -19.093 16.667 1.00 92.25 427 VAL A C 1
ATOM 3167 O O . VAL A 1 427 ? -9.220 -19.861 17.600 1.00 92.25 427 VAL A O 1
ATOM 3170 N N . PRO A 1 428 ? -9.665 -19.133 15.515 1.00 88.12 428 PRO A N 1
ATOM 3171 C CA . PRO A 1 428 ? -10.714 -20.118 15.281 1.00 88.12 428 PRO A CA 1
ATOM 3172 C C . PRO A 1 428 ? -10.130 -21.539 15.164 1.00 88.12 428 PRO A C 1
ATOM 3174 O O . PRO A 1 428 ? -8.934 -21.697 14.897 1.00 88.12 428 PRO A O 1
ATOM 3177 N N . PRO A 1 429 ? -10.951 -22.595 15.313 1.00 87.31 429 PRO A N 1
ATOM 3178 C CA . PRO A 1 429 ? -10.509 -23.972 15.108 1.00 87.31 429 PRO A CA 1
ATOM 3179 C C . PRO A 1 429 ? -9.852 -24.173 13.735 1.00 87.31 429 PRO A C 1
ATOM 3181 O O . PRO A 1 429 ? -10.415 -23.805 12.707 1.00 87.31 429 PRO A O 1
ATOM 3184 N N . GLY A 1 430 ? -8.647 -24.750 13.719 1.00 88.69 430 GLY A N 1
ATOM 3185 C CA . GLY A 1 430 ? -7.846 -24.921 12.497 1.00 88.69 430 GLY A CA 1
ATOM 3186 C C . GLY A 1 430 ? -7.203 -23.633 11.961 1.00 88.69 430 GLY A C 1
ATOM 3187 O O . GLY A 1 430 ? -6.496 -23.685 10.956 1.00 88.69 430 GLY A O 1
ATOM 3188 N N . GLY A 1 431 ? -7.421 -22.492 12.620 1.00 88.38 431 GLY A N 1
ATOM 3189 C CA . GLY A 1 431 ? -6.783 -21.223 12.299 1.00 88.38 431 GLY A CA 1
ATOM 3190 C C . GLY A 1 431 ? -5.293 -21.219 12.636 1.00 88.38 431 GLY A C 1
ATOM 3191 O O . GLY A 1 431 ? -4.837 -21.884 13.567 1.00 88.38 431 GLY A O 1
ATOM 3192 N N . VAL A 1 432 ? -4.529 -20.434 11.878 1.00 91.69 432 VAL A N 1
ATOM 3193 C CA . VAL A 1 432 ? -3.104 -20.197 12.128 1.00 91.69 432 VAL A CA 1
ATOM 3194 C C . VAL A 1 432 ? -2.948 -18.840 12.794 1.00 91.69 432 VAL A C 1
ATOM 3196 O O . VAL A 1 432 ? -3.357 -17.819 12.243 1.00 91.69 432 VAL A O 1
ATOM 3199 N N . PHE A 1 433 ? -2.321 -18.824 13.965 1.00 93.19 433 PHE A N 1
ATOM 3200 C CA . PHE A 1 433 ? -1.891 -17.586 14.595 1.00 93.19 433 PHE A CA 1
ATOM 3201 C C . PHE A 1 433 ? -0.512 -17.180 14.070 1.00 93.19 433 PHE A C 1
ATOM 3203 O O . PHE A 1 433 ? 0.431 -17.969 14.099 1.00 93.19 433 PHE A O 1
ATOM 3210 N N . SER A 1 434 ? -0.390 -15.935 13.616 1.00 93.31 434 SER A N 1
ATOM 3211 C CA . SER A 1 434 ? 0.878 -15.323 13.224 1.00 93.31 434 SER A CA 1
ATOM 3212 C C . SER A 1 434 ? 1.109 -14.096 14.092 1.00 93.31 434 SER A C 1
ATOM 3214 O O . SER A 1 434 ? 0.388 -13.105 13.970 1.00 93.31 434 SER A O 1
ATOM 3216 N N . PHE A 1 435 ? 2.132 -14.155 14.948 1.00 94.00 435 PHE A N 1
ATOM 3217 C CA . PHE A 1 435 ? 2.512 -13.045 15.821 1.00 94.00 435 PHE A CA 1
ATOM 3218 C C . PHE A 1 435 ? 2.752 -11.761 15.014 1.00 94.00 435 PHE A C 1
ATOM 3220 O O . PHE A 1 435 ? 2.120 -10.744 15.279 1.00 94.00 435 PHE A O 1
ATOM 3227 N N . ASN A 1 436 ? 3.566 -11.838 13.955 1.00 91.88 436 ASN A N 1
ATOM 3228 C CA . ASN A 1 436 ? 3.897 -10.693 13.097 1.00 91.88 436 ASN A CA 1
ATOM 3229 C C . ASN A 1 436 ? 2.669 -10.100 12.394 1.00 91.88 436 ASN A C 1
ATOM 3231 O O . ASN A 1 436 ? 2.599 -8.895 12.178 1.00 91.88 436 ASN A O 1
ATOM 3235 N N . SER A 1 437 ? 1.694 -10.936 12.029 1.00 91.06 437 SER A N 1
ATOM 3236 C CA . SER A 1 437 ? 0.447 -10.452 11.430 1.00 91.06 437 SER A CA 1
ATOM 3237 C C . SER A 1 437 ? -0.443 -9.766 12.466 1.00 91.06 437 SER A C 1
ATOM 3239 O O . SER A 1 437 ? -1.103 -8.788 12.138 1.00 91.06 437 SER A O 1
ATOM 3241 N N . ALA A 1 438 ? -0.450 -10.255 13.710 1.00 92.12 438 ALA A N 1
ATOM 3242 C CA . ALA A 1 438 ? -1.283 -9.723 14.783 1.00 92.12 438 ALA A CA 1
ATOM 3243 C C . ALA A 1 438 ? -0.764 -8.394 15.358 1.00 92.12 438 ALA A C 1
ATOM 3245 O O . ALA A 1 438 ? -1.571 -7.537 15.712 1.00 92.12 438 ALA A O 1
ATOM 3246 N N . ILE A 1 439 ? 0.561 -8.214 15.443 1.00 94.25 439 ILE A N 1
ATOM 3247 C CA . ILE A 1 439 ? 1.178 -6.970 15.940 1.00 94.25 439 ILE A CA 1
ATOM 3248 C C . ILE A 1 439 ? 1.506 -5.949 14.839 1.00 94.25 439 ILE A C 1
ATOM 3250 O O . ILE A 1 439 ? 1.953 -4.848 15.155 1.00 94.25 439 ILE A O 1
ATOM 3254 N N . GLU A 1 440 ? 1.269 -6.300 13.571 1.00 92.44 440 GLU A N 1
ATOM 3255 C CA . GLU A 1 440 ? 1.619 -5.513 12.380 1.00 92.44 440 GLU A CA 1
ATOM 3256 C C . GLU A 1 440 ? 3.140 -5.301 12.210 1.00 92.44 440 GLU A C 1
ATOM 3258 O O . GLU A 1 440 ? 3.972 -5.839 12.942 1.00 92.44 440 GLU A O 1
ATOM 3263 N N . ALA A 1 441 ? 3.533 -4.528 11.192 1.00 93.50 441 ALA A N 1
ATOM 3264 C CA . ALA A 1 441 ? 4.937 -4.199 10.971 1.00 93.50 441 ALA A CA 1
ATOM 3265 C C . ALA A 1 441 ? 5.502 -3.398 12.156 1.00 93.50 441 ALA A C 1
ATOM 3267 O O . ALA A 1 441 ? 4.959 -2.354 12.521 1.00 93.50 441 ALA A O 1
ATOM 3268 N N . VAL A 1 442 ? 6.624 -3.851 12.712 1.00 92.62 442 VAL A N 1
ATOM 3269 C CA . VAL A 1 442 ? 7.321 -3.179 13.815 1.00 92.62 442 VAL A CA 1
ATOM 3270 C C . VAL A 1 442 ? 7.973 -1.893 13.294 1.00 92.62 442 VAL A C 1
ATOM 3272 O O . VAL A 1 442 ? 9.092 -1.897 12.791 1.00 92.62 442 VAL A O 1
ATOM 3275 N N . SER A 1 443 ? 7.221 -0.795 13.336 1.00 93.94 443 SER A N 1
ATOM 3276 C CA . SER A 1 443 ? 7.569 0.492 12.728 1.00 93.94 443 SER A CA 1
ATOM 3277 C C . SER A 1 443 ? 7.019 1.662 13.548 1.00 93.94 443 SER A C 1
ATOM 3279 O O . SER A 1 443 ? 6.030 1.509 14.268 1.00 93.94 443 SER A O 1
ATOM 3281 N N . GLY A 1 444 ? 7.611 2.850 13.383 1.00 91.38 444 GLY A N 1
ATOM 3282 C CA . GLY A 1 444 ? 7.105 4.079 14.005 1.00 91.38 444 GLY A CA 1
ATOM 3283 C C . GLY A 1 444 ? 5.651 4.385 13.639 1.00 91.38 444 GLY A C 1
ATOM 3284 O O . GLY A 1 444 ? 4.876 4.805 14.493 1.00 91.38 444 GLY A O 1
ATOM 3285 N N . ALA A 1 445 ? 5.247 4.081 12.400 1.00 93.44 445 ALA A N 1
ATOM 3286 C CA . ALA A 1 445 ? 3.873 4.266 11.930 1.00 93.44 445 ALA A CA 1
ATOM 3287 C C . ALA A 1 445 ? 2.849 3.420 12.708 1.00 93.44 445 ALA A C 1
ATOM 3289 O O . ALA A 1 445 ? 1.713 3.849 12.886 1.00 93.44 445 ALA A O 1
ATOM 3290 N N . ASN A 1 446 ? 3.263 2.255 13.215 1.00 92.38 446 ASN A N 1
ATOM 3291 C CA . ASN A 1 446 ? 2.407 1.353 13.989 1.00 92.38 446 ASN A CA 1
ATOM 3292 C C . ASN A 1 446 ? 2.571 1.523 15.507 1.00 92.38 446 ASN A C 1
ATOM 3294 O O . ASN A 1 446 ? 2.073 0.690 16.269 1.00 92.38 446 ASN A O 1
ATOM 3298 N N . GLY A 1 447 ? 3.236 2.602 15.937 1.00 92.88 447 GLY A N 1
ATOM 3299 C CA . GLY A 1 447 ? 3.373 2.989 17.340 1.00 92.88 447 GLY A CA 1
ATOM 3300 C C . GLY A 1 447 ? 4.606 2.433 18.048 1.00 92.88 447 GLY A C 1
ATOM 3301 O O . GLY A 1 447 ? 4.647 2.472 19.269 1.00 92.88 447 GLY A O 1
ATOM 3302 N N . PHE A 1 448 ? 5.601 1.907 17.329 1.00 95.75 448 PHE A N 1
ATOM 3303 C CA . PHE A 1 448 ? 6.835 1.411 17.944 1.00 95.75 448 PHE A CA 1
ATOM 3304 C C . PHE A 1 448 ? 7.928 2.485 17.987 1.00 95.75 448 PHE A C 1
ATOM 3306 O O . PHE A 1 448 ? 8.132 3.226 17.031 1.00 95.75 448 PHE A O 1
ATOM 3313 N N . GLU A 1 449 ? 8.687 2.525 19.076 1.00 95.62 449 GLU A N 1
ATOM 3314 C CA . GLU A 1 449 ? 9.806 3.442 19.289 1.00 95.62 449 GLU A CA 1
ATOM 3315 C C . GLU A 1 449 ? 11.165 2.762 19.082 1.00 95.62 449 GLU A C 1
ATOM 3317 O O . GLU A 1 449 ? 11.315 1.538 19.202 1.00 95.62 449 GLU A O 1
ATOM 3322 N N . ASP A 1 450 ? 12.190 3.578 18.834 1.00 94.69 450 ASP A N 1
ATOM 3323 C CA . ASP A 1 450 ? 13.576 3.125 18.792 1.00 94.69 450 ASP A CA 1
ATOM 3324 C C . ASP A 1 450 ? 14.050 2.646 20.170 1.00 94.69 450 ASP A C 1
ATOM 3326 O O . ASP A 1 450 ? 13.928 3.311 21.204 1.00 94.69 450 ASP A O 1
ATOM 3330 N N . SER A 1 451 ? 14.626 1.450 20.189 1.00 91.50 451 SER A N 1
ATOM 3331 C CA . SER A 1 451 ? 15.163 0.824 21.389 1.00 91.50 451 SER A CA 1
ATOM 3332 C C . SER A 1 451 ? 16.328 -0.100 21.032 1.00 91.50 451 SER A C 1
ATOM 3334 O O . SER A 1 451 ? 16.663 -0.302 19.865 1.00 91.50 451 SER A O 1
ATOM 3336 N N . ALA A 1 452 ? 16.995 -0.642 22.046 1.00 87.19 452 ALA A N 1
ATOM 3337 C CA . ALA A 1 452 ? 18.054 -1.616 21.830 1.00 87.19 452 ALA A CA 1
ATOM 3338 C C . ALA A 1 452 ? 17.462 -2.902 21.226 1.00 87.19 452 ALA A C 1
ATOM 3340 O O . ALA A 1 452 ? 16.618 -3.561 21.840 1.00 87.19 452 ALA A O 1
ATOM 3341 N N . ILE A 1 453 ? 17.924 -3.258 20.032 1.00 88.19 453 ILE A N 1
ATOM 3342 C CA . ILE A 1 453 ? 17.597 -4.488 19.310 1.00 88.19 453 ILE A CA 1
ATOM 3343 C C . ILE A 1 453 ? 18.833 -5.380 19.207 1.00 88.19 453 ILE A C 1
ATOM 3345 O O . ILE A 1 453 ? 19.969 -4.906 19.258 1.00 88.19 453 ILE A O 1
ATOM 3349 N N . ILE A 1 454 ? 18.611 -6.678 19.017 1.00 81.62 454 ILE A N 1
ATOM 3350 C CA . ILE A 1 454 ? 19.669 -7.629 18.671 1.00 81.62 454 ILE A CA 1
ATOM 3351 C C . ILE A 1 454 ? 19.655 -7.782 17.152 1.00 81.62 454 ILE A C 1
ATOM 3353 O O . ILE A 1 454 ? 18.662 -8.232 16.585 1.00 81.62 454 ILE A O 1
ATOM 3357 N N . TRP A 1 455 ? 20.748 -7.398 16.496 1.00 78.12 455 TRP A N 1
ATOM 3358 C CA . TRP A 1 455 ? 20.922 -7.530 15.053 1.00 78.12 455 TRP A CA 1
ATOM 3359 C C . TRP A 1 455 ? 22.110 -8.445 14.764 1.00 78.12 455 TRP A C 1
ATOM 3361 O O . TRP A 1 455 ? 23.265 -8.014 14.799 1.00 78.12 455 TRP A O 1
ATOM 3371 N N . GLY A 1 456 ? 21.829 -9.719 14.483 1.00 83.00 456 GLY A N 1
ATOM 3372 C CA . GLY A 1 456 ? 22.866 -10.745 14.371 1.00 83.00 456 GLY A CA 1
ATOM 3373 C C . GLY A 1 456 ? 23.529 -11.004 15.725 1.00 83.00 456 GLY A C 1
ATOM 3374 O O . GLY A 1 456 ? 22.864 -11.421 16.668 1.00 83.00 456 GLY A O 1
ATOM 3375 N N . ASP A 1 457 ? 24.830 -10.746 15.818 1.00 86.25 457 ASP A N 1
ATOM 3376 C CA . ASP A 1 457 ? 25.676 -10.964 16.998 1.00 86.25 457 ASP A CA 1
ATOM 3377 C C . ASP A 1 457 ? 25.912 -9.698 17.845 1.00 86.25 457 ASP A C 1
ATOM 3379 O O . ASP A 1 457 ? 26.688 -9.723 18.801 1.00 86.25 457 ASP A O 1
ATOM 3383 N N . ARG A 1 458 ? 25.245 -8.582 17.520 1.00 83.25 458 ARG A N 1
ATOM 3384 C CA . ARG A 1 458 ? 25.451 -7.285 18.182 1.00 83.25 458 ARG A CA 1
ATOM 3385 C C . ARG A 1 458 ? 24.155 -6.603 18.599 1.00 83.25 458 ARG A C 1
ATOM 3387 O O . ARG A 1 458 ? 23.107 -6.773 17.978 1.00 83.25 458 ARG A O 1
ATOM 3394 N N . THR A 1 459 ? 24.267 -5.754 19.615 1.00 85.94 459 THR A N 1
ATOM 3395 C CA . THR A 1 459 ? 23.209 -4.819 20.005 1.00 85.94 459 THR A CA 1
ATOM 3396 C C . THR A 1 459 ? 23.295 -3.563 19.144 1.00 85.94 459 THR A C 1
ATOM 3398 O O . THR A 1 459 ? 24.352 -2.937 19.059 1.00 85.94 459 THR A O 1
ATOM 3401 N N . ALA A 1 460 ? 22.186 -3.188 18.520 1.00 85.25 460 ALA A N 1
ATOM 3402 C CA . ALA A 1 460 ? 22.036 -1.957 17.752 1.00 85.25 460 ALA A CA 1
ATOM 3403 C C . ALA A 1 460 ? 20.813 -1.179 18.251 1.00 85.25 460 ALA A C 1
ATOM 3405 O O . ALA A 1 460 ? 20.002 -1.711 19.004 1.00 85.25 460 ALA A O 1
ATOM 3406 N N . VAL A 1 461 ? 20.677 0.082 17.847 1.00 88.50 461 VAL A N 1
ATOM 3407 C CA . VAL A 1 461 ? 19.426 0.827 18.036 1.00 88.50 461 VAL A CA 1
ATOM 3408 C C . VAL A 1 461 ? 18.552 0.588 16.813 1.00 88.50 461 VAL A C 1
ATOM 3410 O O . VAL A 1 461 ? 19.035 0.685 15.686 1.00 88.50 461 VAL A O 1
ATOM 3413 N N . GLY A 1 462 ? 17.286 0.262 17.040 1.00 88.38 462 GLY A N 1
ATOM 3414 C CA . GLY A 1 462 ? 16.288 0.134 15.989 1.00 88.38 462 GLY A CA 1
ATOM 3415 C C . GLY A 1 462 ? 14.878 0.041 16.556 1.00 88.38 462 GLY A C 1
ATOM 3416 O O . GLY A 1 462 ? 14.679 -0.065 17.769 1.00 88.38 462 GLY A O 1
ATOM 3417 N N . VAL A 1 463 ? 13.893 0.081 15.668 1.00 91.12 463 VAL A N 1
ATOM 3418 C CA . VAL A 1 463 ? 12.485 0.143 16.058 1.00 91.12 463 VAL A CA 1
ATOM 3419 C C . VAL A 1 463 ? 12.040 -1.164 16.721 1.00 91.12 463 VAL A C 1
ATOM 3421 O O . VAL A 1 463 ? 12.339 -2.257 16.240 1.00 91.12 463 VAL A O 1
ATOM 3424 N N . GLY A 1 464 ? 11.302 -1.056 17.830 1.00 89.38 464 GLY A N 1
ATOM 3425 C CA . GLY A 1 464 ? 10.639 -2.198 18.465 1.00 89.38 464 GLY A CA 1
ATOM 3426 C C . GLY A 1 464 ? 11.532 -3.098 19.317 1.00 89.38 464 GLY A C 1
ATOM 3427 O O . GLY A 1 464 ? 11.211 -4.267 19.547 1.00 89.38 464 GLY A O 1
ATOM 3428 N N . GLY A 1 465 ? 12.653 -2.585 19.829 1.00 91.00 465 GLY A N 1
ATOM 3429 C CA . GLY A 1 465 ? 13.430 -3.308 20.841 1.00 91.00 465 GLY A CA 1
ATOM 3430 C C . GLY A 1 465 ? 12.553 -3.707 22.032 1.00 91.00 465 GLY A C 1
ATOM 3431 O O . GLY A 1 465 ? 11.932 -2.847 22.654 1.00 91.00 465 GLY A O 1
ATOM 3432 N N . GLY A 1 466 ? 12.496 -5.012 22.328 1.00 90.38 466 GLY A N 1
ATOM 3433 C CA . GLY A 1 466 ? 11.645 -5.612 23.368 1.00 90.38 466 GLY A CA 1
ATOM 3434 C C . GLY A 1 466 ? 10.547 -6.546 22.849 1.00 90.38 466 GLY A C 1
ATOM 3435 O O . GLY A 1 466 ? 10.158 -7.460 23.571 1.00 90.38 466 GLY A O 1
ATOM 3436 N N . VAL A 1 467 ? 10.116 -6.399 21.591 1.00 93.19 467 VAL A N 1
ATOM 3437 C CA . VAL A 1 467 ? 8.961 -7.124 21.023 1.00 93.19 467 VAL A CA 1
ATOM 3438 C C . VAL A 1 467 ? 9.127 -8.649 21.042 1.00 93.19 467 VAL A C 1
ATOM 3440 O O . VAL A 1 467 ? 8.163 -9.364 21.303 1.00 93.19 467 VAL A O 1
ATOM 3443 N N . CYS A 1 468 ? 10.348 -9.169 20.869 1.00 89.88 468 CYS A N 1
ATOM 3444 C CA . CYS A 1 468 ? 10.605 -10.616 20.913 1.00 89.88 468 CYS A CA 1
ATOM 3445 C C . CYS A 1 468 ? 10.204 -11.271 22.245 1.00 89.88 468 CYS A C 1
ATOM 3447 O O . CYS A 1 468 ? 9.853 -12.447 22.259 1.00 89.88 468 CYS A O 1
ATOM 3449 N N . GLN A 1 469 ? 10.227 -10.527 23.358 1.00 91.50 469 GLN A N 1
ATOM 3450 C CA . GLN A 1 469 ? 9.789 -11.051 24.654 1.00 91.50 469 GLN A CA 1
ATOM 3451 C C . GLN A 1 469 ? 8.283 -11.351 24.667 1.00 91.50 469 GLN A C 1
ATOM 3453 O O . GLN A 1 469 ? 7.867 -12.276 25.349 1.00 91.50 469 GLN A O 1
ATOM 3458 N N . VAL A 1 470 ? 7.477 -10.605 23.906 1.00 92.62 470 VAL A N 1
ATOM 3459 C CA . VAL A 1 470 ? 6.024 -10.828 23.788 1.00 92.62 470 VAL A CA 1
ATOM 3460 C C . VAL A 1 470 ? 5.716 -12.050 22.916 1.00 92.62 470 VAL A C 1
ATOM 3462 O O . VAL A 1 470 ? 4.657 -12.651 23.044 1.00 92.62 470 VAL A O 1
ATOM 3465 N N . SER A 1 471 ? 6.647 -12.438 22.040 1.00 89.19 471 SER A N 1
ATOM 3466 C CA . SER A 1 471 ? 6.533 -13.648 21.218 1.00 89.19 471 SER A CA 1
ATOM 3467 C C . SER A 1 471 ? 6.934 -14.934 21.961 1.00 89.19 471 SER A C 1
ATOM 3469 O O . SER A 1 471 ? 6.809 -16.009 21.372 1.00 89.19 471 SER A O 1
ATOM 3471 N N . THR A 1 472 ? 7.479 -14.832 23.179 1.00 80.94 472 THR A N 1
ATOM 3472 C CA . THR A 1 472 ? 7.888 -15.980 24.015 1.00 80.94 472 THR A CA 1
ATOM 3473 C C . THR A 1 472 ? 6.722 -16.420 24.878 1.00 80.94 472 THR A C 1
ATOM 3475 O O . THR A 1 472 ? 6.478 -17.645 24.940 1.00 80.94 472 THR A O 1
#

Secondary structure (DSSP, 8-state):
-PPP-PPPPPPP-PPP-PPPPPP---PPPPPHHHHHHHHHHHHHHHHHHHHHHHHHHTTTBPPTTEEETTEE-TTSBHHHHHHHHHHHSSS--PPPEEEEE-TTS---S--S----EEEEE-HHHH-PEE-HHHHHHHHHHTTTSSSHHHHHHHHHHHHTT-EEEPPPEE--HHHHHHHHHHHHHHH-B--B--EEETTEEEPPB-EEEE-HHHHHHHHHHHHHTT--EEEE--EEEEPPPPPTT-TTS---------------------PPPPPEEEEETTTTEEEEE-HHHHHHHSTTS-GGG--HHHHHHHHHHHHHHH-B--BPPEEEEETTTTEEEEEE--B-EEEE-HHHHHHHHHHHHHSTT-EEE--EEEEPPSS-TT-GGGS---S---------TT--HHHHHHHHHHHHHHTT----TTPPP-HHHHH---SGGGTPPEEEEEETTEEEEEETTTGGGTT-